Protein AF-A0A821ZSM2-F1 (afdb_monomer)

Structure (mmCIF, N/CA/C/O backbone):
data_AF-A0A821ZSM2-F1
#
_entry.id   AF-A0A821ZSM2-F1
#
loop_
_atom_site.group_PDB
_atom_site.id
_atom_site.type_symbol
_atom_site.label_atom_id
_atom_site.label_alt_id
_atom_site.label_comp_id
_atom_site.label_asym_id
_atom_site.label_entity_id
_atom_site.label_seq_id
_atom_site.pdbx_PDB_ins_code
_atom_site.Cartn_x
_atom_site.Cartn_y
_atom_site.Cartn_z
_atom_site.occupancy
_atom_site.B_iso_or_equiv
_atom_site.auth_seq_id
_atom_site.auth_comp_id
_atom_site.auth_asym_id
_atom_site.auth_atom_id
_atom_site.pdbx_PDB_model_num
ATOM 1 N N . MET A 1 1 ? 17.594 17.852 -51.317 1.00 46.94 1 MET A N 1
ATOM 2 C CA . MET A 1 1 ? 18.411 16.978 -50.445 1.00 46.94 1 MET A CA 1
ATOM 3 C C . MET A 1 1 ? 18.625 17.729 -49.144 1.00 46.94 1 MET A C 1
ATOM 5 O O . MET A 1 1 ? 19.131 18.838 -49.205 1.00 46.94 1 MET A O 1
ATOM 9 N N . ILE A 1 2 ? 18.175 17.202 -48.007 1.00 50.88 2 ILE A N 1
ATOM 10 C CA . ILE A 1 2 ? 18.376 17.873 -46.714 1.00 50.88 2 ILE A CA 1
ATOM 11 C C . ILE A 1 2 ? 19.738 17.454 -46.178 1.00 50.88 2 ILE A C 1
ATOM 13 O O . ILE A 1 2 ? 20.019 16.260 -46.071 1.00 50.88 2 ILE A O 1
ATOM 17 N N . GLN A 1 3 ? 20.604 18.435 -45.940 1.00 58.28 3 GLN A N 1
ATOM 18 C CA . GLN A 1 3 ? 21.974 18.221 -45.491 1.00 58.28 3 GLN A CA 1
ATOM 19 C C . GLN A 1 3 ? 22.041 18.370 -43.971 1.00 58.28 3 GLN A C 1
ATOM 21 O O . GLN A 1 3 ? 21.609 19.380 -43.425 1.00 58.28 3 GLN A O 1
ATOM 26 N N . SER A 1 4 ? 22.593 17.363 -43.295 1.00 62.31 4 SER A N 1
ATOM 27 C CA . SER A 1 4 ? 23.055 17.499 -41.913 1.00 62.31 4 SER A CA 1
ATOM 28 C C . SER A 1 4 ? 24.278 18.416 -41.877 1.00 62.31 4 SER A C 1
ATOM 30 O O . SER A 1 4 ? 25.158 18.274 -42.731 1.00 62.31 4 SER A O 1
ATOM 32 N N . TYR A 1 5 ? 24.370 19.282 -40.870 1.00 71.06 5 TYR A N 1
ATOM 33 C CA . TYR A 1 5 ? 25.547 20.124 -40.654 1.00 71.06 5 TYR A CA 1
ATOM 34 C C . TYR A 1 5 ? 26.827 19.285 -40.468 1.00 71.06 5 TYR A C 1
ATOM 36 O O . TYR A 1 5 ? 26.756 18.208 -39.868 1.00 71.06 5 TYR A O 1
ATOM 44 N N . PRO A 1 6 ? 27.983 19.726 -40.994 1.00 76.38 6 PRO A N 1
ATOM 45 C CA . PRO A 1 6 ? 29.248 18.998 -40.885 1.00 76.38 6 PRO A CA 1
ATOM 46 C C . PRO A 1 6 ? 29.862 19.035 -39.477 1.00 76.38 6 PRO A C 1
ATOM 48 O O . PRO A 1 6 ? 30.769 18.259 -39.216 1.00 76.38 6 PRO A O 1
ATOM 51 N N . ASP A 1 7 ? 29.367 19.901 -38.598 1.00 81.31 7 ASP A N 1
ATOM 52 C CA . ASP A 1 7 ? 29.957 20.287 -37.311 1.00 81.31 7 ASP A CA 1
ATOM 53 C C . ASP A 1 7 ? 28.990 20.137 -36.118 1.00 81.31 7 ASP A C 1
ATOM 55 O O . ASP A 1 7 ? 29.287 20.566 -35.006 1.00 81.31 7 ASP A O 1
ATOM 59 N N . GLY A 1 8 ? 27.841 19.489 -36.333 1.00 82.75 8 GLY A N 1
ATOM 60 C CA . GLY A 1 8 ? 26.835 19.235 -35.298 1.00 82.75 8 GLY A CA 1
ATOM 61 C C . GLY A 1 8 ? 25.635 20.180 -35.330 1.00 82.75 8 GLY A C 1
ATOM 62 O O . GLY A 1 8 ? 25.467 20.993 -36.235 1.00 82.75 8 GLY A O 1
ATOM 63 N N . ALA A 1 9 ? 24.715 20.000 -34.385 1.00 82.81 9 ALA A N 1
ATOM 64 C CA . ALA A 1 9 ? 23.497 20.789 -34.284 1.00 82.81 9 ALA A CA 1
ATOM 65 C C . ALA A 1 9 ? 23.783 22.166 -33.648 1.00 82.81 9 ALA A C 1
ATOM 67 O O . ALA A 1 9 ? 24.439 22.231 -32.605 1.00 82.81 9 ALA A O 1
ATOM 68 N N . PRO A 1 10 ? 23.260 23.272 -34.210 1.00 83.12 10 PRO A N 1
ATOM 69 C CA . PRO A 1 10 ? 23.402 24.595 -33.607 1.00 83.12 10 PRO A CA 1
ATOM 70 C C . PRO A 1 10 ? 22.719 24.700 -32.232 1.00 83.12 10 PRO A C 1
ATOM 72 O O . PRO A 1 10 ? 21.670 24.100 -32.004 1.00 83.12 10 PRO A O 1
ATOM 75 N N . ILE A 1 11 ? 23.243 25.535 -31.328 1.00 80.00 11 ILE A N 1
ATOM 76 C CA . ILE A 1 11 ? 22.744 25.668 -29.938 1.00 80.00 11 ILE A CA 1
ATOM 77 C C . ILE A 1 11 ? 21.262 26.095 -29.868 1.00 80.00 11 ILE A C 1
ATOM 79 O O . ILE A 1 11 ? 20.534 25.717 -28.952 1.00 80.00 11 ILE A O 1
ATOM 83 N N . ASN A 1 12 ? 20.760 26.845 -30.852 1.00 77.25 12 ASN A N 1
ATOM 84 C CA . ASN A 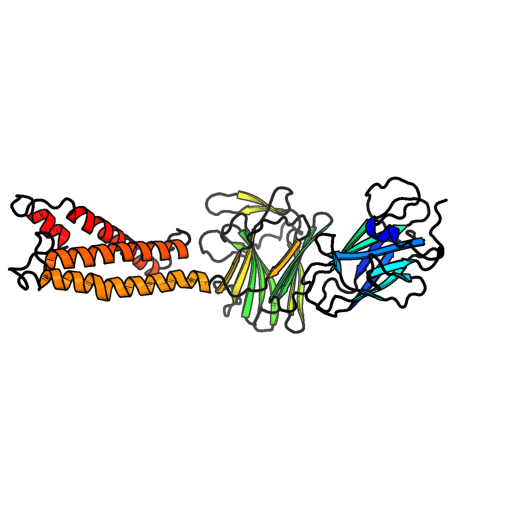1 12 ? 19.347 27.245 -30.905 1.00 77.25 12 ASN A CA 1
ATOM 85 C C . ASN A 1 12 ? 18.375 26.067 -31.161 1.00 77.25 12 ASN A C 1
ATOM 87 O O . ASN A 1 12 ? 17.169 26.213 -30.962 1.00 77.25 12 ASN A O 1
ATOM 91 N N . THR A 1 13 ? 18.876 24.894 -31.562 1.00 75.06 13 THR A N 1
ATOM 92 C CA . THR A 1 13 ? 18.072 23.670 -31.717 1.00 75.06 13 THR A CA 1
ATOM 93 C C . THR A 1 13 ? 17.724 23.028 -30.374 1.00 75.06 13 THR A C 1
ATOM 95 O O . THR A 1 13 ? 16.714 22.331 -30.284 1.00 75.06 13 THR A O 1
ATOM 98 N N . CYS A 1 14 ? 18.482 23.317 -29.306 1.00 76.50 14 CYS A N 1
ATOM 99 C CA . CYS A 1 14 ? 18.275 22.717 -27.987 1.00 76.50 14 CYS A CA 1
ATOM 100 C C . CYS A 1 14 ? 16.882 23.026 -27.404 1.00 76.50 14 CYS A C 1
ATOM 102 O O . CYS A 1 14 ? 16.263 22.164 -26.780 1.00 76.50 14 CYS A O 1
ATOM 104 N N . SER A 1 15 ? 16.368 24.248 -27.603 1.00 72.38 15 SER A N 1
ATOM 105 C CA . SER A 1 15 ? 15.068 24.684 -27.067 1.00 72.38 15 SER A CA 1
ATOM 106 C C . SER A 1 15 ? 13.888 24.094 -27.833 1.00 72.38 15 SER A C 1
ATOM 108 O O . SER A 1 15 ? 12.921 23.633 -27.231 1.00 72.38 15 SER A O 1
ATOM 110 N N . SER A 1 16 ? 13.983 24.088 -29.159 1.00 70.69 16 SER A N 1
ATOM 111 C CA . SER A 1 16 ? 12.923 23.605 -30.042 1.00 70.69 16 SER A CA 1
ATOM 112 C C . SER A 1 16 ? 12.887 22.086 -30.166 1.00 70.69 16 SER A C 1
ATOM 114 O O . SER A 1 16 ? 11.845 21.543 -30.522 1.00 70.69 16 SER A O 1
ATOM 116 N N . MET A 1 17 ? 14.012 21.408 -29.904 1.00 69.44 17 MET A N 1
ATOM 117 C CA . MET A 1 17 ? 14.222 19.999 -30.251 1.00 69.44 17 MET A CA 1
ATOM 118 C C . MET A 1 17 ? 13.883 19.717 -31.727 1.00 69.44 17 MET A C 1
ATOM 120 O O . MET A 1 17 ? 13.369 18.651 -32.065 1.00 69.44 17 MET A O 1
ATOM 124 N N . MET A 1 18 ? 14.148 20.689 -32.609 1.00 67.62 18 MET A N 1
ATOM 125 C CA . MET A 1 18 ? 13.883 20.601 -34.043 1.00 67.62 18 MET A CA 1
ATOM 126 C C . MET A 1 18 ? 15.137 20.926 -34.867 1.00 67.62 18 MET A C 1
ATOM 128 O O . MET A 1 18 ? 15.884 21.841 -34.528 1.00 67.62 18 MET A O 1
ATOM 132 N N . PRO A 1 19 ? 15.342 20.241 -36.006 1.00 62.53 19 PRO A N 1
ATOM 133 C CA . PRO A 1 19 ? 16.508 20.445 -36.870 1.00 62.53 19 PRO A CA 1
ATOM 134 C C . PRO A 1 19 ? 16.456 21.706 -37.744 1.00 62.53 19 PRO A C 1
ATOM 136 O O . PRO A 1 19 ? 17.417 21.988 -38.450 1.00 62.53 19 PRO A O 1
ATOM 139 N N . PHE A 1 20 ? 15.324 22.420 -37.773 1.00 63.75 20 PHE A N 1
ATOM 140 C CA . PHE A 1 20 ? 15.094 23.623 -38.590 1.00 63.75 20 PHE A CA 1
ATOM 141 C C . PHE A 1 20 ? 15.532 23.525 -40.067 1.00 63.75 20 PHE A C 1
ATOM 143 O O . PHE A 1 20 ? 15.981 24.497 -40.665 1.00 63.75 20 PHE A O 1
ATOM 150 N N . HIS A 1 21 ? 15.317 22.373 -40.708 1.00 65.50 21 HIS A N 1
ATOM 151 C CA . HIS A 1 21 ? 15.583 22.177 -42.141 1.00 65.50 21 HIS A CA 1
ATOM 152 C C . HIS A 1 21 ? 14.377 22.501 -43.057 1.00 65.50 21 HIS A C 1
ATOM 154 O O . HIS A 1 21 ? 14.262 21.939 -44.144 1.00 65.50 21 HIS A O 1
ATOM 160 N N . GLY A 1 22 ? 13.482 23.406 -42.629 1.00 54.38 22 GLY A N 1
ATOM 161 C CA . GLY A 1 22 ? 12.450 24.023 -43.484 1.00 54.38 22 GLY A CA 1
ATOM 162 C C . GLY A 1 22 ? 11.190 23.194 -43.780 1.00 54.38 22 GLY A C 1
ATOM 163 O O . GLY A 1 22 ? 10.599 23.366 -44.843 1.00 54.38 22 GLY A O 1
ATOM 164 N N . VAL A 1 23 ? 10.785 22.265 -42.902 1.00 54.00 23 VAL A N 1
ATOM 165 C CA . VAL A 1 23 ? 9.671 21.330 -43.179 1.00 54.00 23 VAL A CA 1
ATOM 166 C C . VAL A 1 23 ? 8.860 21.030 -41.915 1.00 54.00 23 VAL A C 1
ATOM 168 O O . VAL A 1 23 ? 9.427 20.918 -40.829 1.00 54.00 23 VAL A O 1
ATOM 171 N N . ASN A 1 24 ? 7.534 20.917 -42.057 1.00 48.53 24 ASN A N 1
ATOM 172 C CA . ASN A 1 24 ? 6.599 20.720 -40.941 1.00 48.53 24 ASN A CA 1
ATOM 173 C C . ASN A 1 24 ? 6.694 19.298 -40.358 1.00 48.53 24 ASN A C 1
ATOM 175 O O . ASN A 1 24 ? 6.733 18.315 -41.100 1.00 48.53 24 ASN A O 1
ATOM 179 N N . SER A 1 25 ? 6.692 19.188 -39.028 1.00 47.84 25 SER A N 1
ATOM 180 C CA . SER A 1 25 ? 6.768 17.918 -38.300 1.00 47.84 25 SER A CA 1
ATOM 181 C C . SER A 1 25 ? 5.424 17.171 -38.289 1.00 47.84 25 SER A C 1
ATOM 183 O O . SER A 1 25 ? 4.357 17.765 -38.138 1.00 47.84 25 SER A O 1
ATOM 185 N N . ARG A 1 26 ? 5.467 15.840 -38.427 1.00 44.50 26 ARG A N 1
ATOM 186 C CA . ARG A 1 26 ? 4.355 14.929 -38.105 1.00 44.50 26 ARG A CA 1
ATOM 187 C C . ARG A 1 26 ? 4.894 13.802 -37.215 1.00 44.50 26 ARG A C 1
ATOM 189 O O . ARG A 1 26 ? 5.859 13.161 -37.627 1.00 44.50 26 ARG A O 1
ATOM 196 N N . PRO A 1 27 ? 4.314 13.551 -36.029 1.00 47.72 27 PRO A N 1
ATOM 197 C CA . PRO A 1 27 ? 4.736 12.454 -35.167 1.00 47.72 27 PRO A CA 1
ATOM 198 C C . PRO A 1 27 ? 4.221 11.127 -35.739 1.00 47.72 27 PRO A C 1
ATOM 200 O O . PRO A 1 27 ? 3.037 10.821 -35.634 1.00 47.72 27 PRO A O 1
ATOM 203 N N . CYS A 1 28 ? 5.106 10.345 -36.350 1.00 46.34 28 CYS A N 1
ATOM 204 C CA . CYS A 1 28 ? 4.863 8.943 -36.690 1.00 46.34 28 CYS A CA 1
ATOM 205 C C . CYS A 1 28 ? 6.037 8.099 -36.174 1.00 46.34 28 CYS A C 1
ATOM 207 O O . CYS A 1 28 ? 7.151 8.609 -36.086 1.00 46.34 28 CYS A O 1
ATOM 209 N N . GLN A 1 29 ? 5.745 6.841 -35.817 1.00 51.66 29 GLN A N 1
ATOM 210 C CA . GLN A 1 29 ? 6.649 5.801 -35.294 1.00 51.66 29 GLN A CA 1
ATOM 211 C C . GLN A 1 29 ? 8.143 6.027 -35.595 1.00 51.66 29 GLN A C 1
ATOM 213 O O . GLN A 1 29 ? 8.553 6.077 -36.755 1.00 51.66 29 GLN A O 1
ATOM 218 N N . SER A 1 30 ? 8.959 6.128 -34.540 1.00 61.03 30 SER A N 1
ATOM 219 C CA . SER A 1 30 ? 10.417 6.170 -34.671 1.00 61.03 30 SER A CA 1
ATOM 220 C C . SER A 1 30 ? 10.940 4.824 -35.183 1.00 61.03 30 SER A C 1
ATOM 222 O O . SER A 1 30 ? 10.712 3.791 -34.561 1.00 61.03 30 SER A O 1
ATOM 224 N N . ASN A 1 31 ? 11.685 4.840 -36.292 1.00 68.69 31 ASN A N 1
ATOM 225 C CA . ASN A 1 31 ? 12.451 3.688 -36.797 1.00 68.69 31 ASN A CA 1
ATOM 226 C C . ASN A 1 31 ? 13.865 3.617 -36.189 1.00 68.69 31 ASN A C 1
ATOM 228 O O . ASN A 1 31 ? 14.770 3.011 -36.767 1.00 68.69 31 ASN A O 1
ATOM 232 N N . TYR A 1 32 ? 14.073 4.285 -35.057 1.00 70.56 32 TYR A N 1
ATOM 233 C CA . TYR A 1 32 ? 15.318 4.328 -34.300 1.00 70.56 32 TYR A CA 1
ATOM 234 C C . TYR A 1 32 ? 15.007 4.015 -32.851 1.00 70.56 32 TYR A C 1
ATOM 236 O O . TYR A 1 32 ? 13.930 4.361 -32.367 1.00 70.56 32 TYR A O 1
ATOM 244 N N . VAL A 1 33 ? 15.961 3.361 -32.202 1.00 66.31 33 VAL A N 1
ATOM 245 C CA . VAL A 1 33 ? 15.844 2.877 -30.835 1.00 66.31 33 VAL A CA 1
ATOM 246 C C . VAL A 1 33 ? 16.937 3.536 -30.008 1.00 66.31 33 VAL A C 1
ATOM 248 O O . VAL A 1 33 ? 18.122 3.436 -30.349 1.00 66.31 33 VAL A O 1
ATOM 251 N N . ILE A 1 34 ? 16.536 4.193 -28.923 1.00 72.25 34 ILE A N 1
ATOM 252 C CA . ILE A 1 34 ? 17.427 4.509 -27.809 1.00 72.25 34 ILE A CA 1
ATOM 253 C C . ILE A 1 34 ? 17.438 3.318 -26.852 1.00 72.25 34 ILE A C 1
ATOM 255 O O . ILE A 1 34 ? 16.403 2.937 -26.313 1.00 72.25 34 ILE A O 1
ATOM 259 N N . GLU A 1 35 ? 18.616 2.778 -26.578 1.00 69.00 35 GLU A N 1
ATOM 260 C CA . GLU A 1 35 ? 18.806 1.761 -25.552 1.00 69.00 35 GLU A CA 1
ATOM 261 C C . GLU A 1 35 ? 19.780 2.235 -24.493 1.00 69.00 35 GLU A C 1
ATOM 263 O O . GLU A 1 35 ? 20.813 2.834 -24.790 1.00 69.00 35 GLU A O 1
ATOM 268 N N . ALA A 1 36 ? 19.461 1.915 -23.248 1.00 70.06 36 ALA A N 1
ATOM 269 C CA . ALA A 1 36 ? 20.361 2.099 -22.129 1.00 70.06 36 ALA A CA 1
ATOM 270 C C . ALA A 1 36 ? 20.884 0.737 -21.664 1.00 70.06 36 ALA A C 1
ATOM 272 O O . ALA A 1 36 ? 20.130 -0.238 -21.618 1.00 70.06 36 ALA A O 1
ATOM 273 N N . ASN A 1 37 ? 22.153 0.668 -21.251 1.00 68.81 37 ASN A N 1
ATOM 274 C CA . ASN A 1 37 ? 22.693 -0.540 -20.615 1.00 68.81 37 ASN A CA 1
ATOM 275 C C . ASN A 1 37 ? 21.996 -0.855 -19.275 1.00 68.81 37 ASN A C 1
ATOM 277 O O . ASN A 1 37 ? 21.990 -2.002 -18.832 1.00 68.81 37 ASN A O 1
ATOM 281 N N . LYS A 1 38 ? 21.385 0.159 -18.647 1.00 58.62 38 LYS A N 1
ATOM 282 C CA . LYS A 1 38 ? 20.473 0.042 -17.505 1.00 58.62 38 LYS A CA 1
ATOM 283 C C . LYS A 1 38 ? 19.431 1.162 -17.517 1.00 58.62 38 LYS A C 1
ATOM 285 O O . LYS A 1 38 ? 19.719 2.286 -17.906 1.00 58.62 38 LYS A O 1
ATOM 290 N N . TYR A 1 39 ? 18.222 0.868 -17.042 1.00 60.91 39 TYR A N 1
ATOM 291 C CA . TYR A 1 39 ? 17.076 1.800 -17.030 1.00 60.91 39 TYR A CA 1
ATOM 292 C C . TYR A 1 39 ? 16.779 2.363 -15.630 1.00 60.91 39 TYR A C 1
ATOM 294 O O . TYR A 1 39 ? 15.650 2.759 -15.321 1.00 60.91 39 TYR A O 1
ATOM 302 N N . GLN A 1 40 ? 17.794 2.321 -14.770 1.00 59.47 40 GLN A N 1
ATOM 303 C CA . GLN A 1 40 ? 17.754 2.622 -13.347 1.00 59.47 40 GLN A CA 1
ATOM 304 C C . GLN A 1 40 ? 19.094 3.265 -12.948 1.00 59.47 40 GLN A C 1
ATOM 306 O O . GLN A 1 40 ? 20.133 2.721 -13.322 1.00 59.47 40 GLN A O 1
ATOM 311 N N . TYR A 1 41 ? 19.073 4.399 -12.234 1.00 65.88 41 TYR A N 1
ATOM 312 C CA . TYR A 1 41 ? 20.288 5.146 -11.851 1.00 65.88 41 TYR A CA 1
ATOM 313 C C . TYR A 1 41 ? 20.259 5.669 -10.406 1.00 65.88 41 TYR A C 1
ATOM 315 O O . TYR A 1 41 ? 19.210 6.111 -9.948 1.00 65.88 41 TYR A O 1
ATOM 323 N N . SER A 1 42 ? 21.390 5.659 -9.700 1.00 67.44 42 SER A N 1
ATOM 324 C CA . SER A 1 42 ? 21.574 6.345 -8.399 1.00 67.44 42 SER A CA 1
ATOM 325 C C . SER A 1 42 ? 22.301 7.686 -8.578 1.00 67.44 42 SER A C 1
ATOM 327 O O . SER A 1 42 ? 22.756 7.971 -9.678 1.00 67.44 42 SER A O 1
ATOM 329 N N . SER A 1 43 ? 22.437 8.510 -7.528 1.00 71.00 43 SER A N 1
ATOM 330 C CA . SER A 1 43 ? 23.304 9.708 -7.589 1.00 71.00 43 SER A CA 1
ATOM 331 C C . SER A 1 43 ? 24.703 9.337 -8.078 1.00 71.00 43 SER A C 1
ATOM 333 O O . SER A 1 43 ? 25.226 8.290 -7.689 1.00 71.00 43 SER A O 1
ATOM 335 N N . ASP A 1 44 ? 25.276 10.189 -8.927 1.00 75.88 44 ASP A N 1
ATOM 336 C CA . ASP A 1 44 ? 26.610 10.036 -9.524 1.00 75.88 44 ASP A CA 1
ATOM 337 C C . ASP A 1 44 ? 26.789 8.776 -10.391 1.00 75.88 44 ASP A C 1
ATOM 339 O O . ASP A 1 44 ? 27.899 8.416 -10.788 1.00 75.88 44 ASP A O 1
ATOM 343 N N . ASP A 1 45 ? 25.688 8.107 -10.730 1.00 79.00 45 ASP A N 1
ATOM 344 C CA . ASP A 1 45 ? 25.707 6.935 -11.583 1.00 79.00 45 ASP A CA 1
ATOM 345 C C . ASP A 1 45 ? 25.906 7.301 -13.060 1.00 79.00 45 ASP A C 1
ATOM 347 O O . ASP A 1 45 ? 25.508 8.378 -13.516 1.00 79.00 45 ASP A O 1
ATOM 351 N N . THR A 1 46 ? 26.497 6.375 -13.815 1.00 85.38 46 THR A N 1
ATOM 352 C CA . THR A 1 46 ? 26.786 6.517 -15.246 1.00 85.38 46 THR A CA 1
ATOM 353 C C . THR A 1 46 ? 26.067 5.441 -16.053 1.00 85.38 46 THR A C 1
ATOM 355 O O . THR A 1 46 ? 26.037 4.261 -15.690 1.00 85.38 46 THR A O 1
ATOM 358 N N . ILE A 1 47 ? 25.450 5.854 -17.158 1.00 80.00 47 ILE A N 1
ATOM 359 C CA . ILE A 1 47 ? 24.644 5.002 -18.031 1.00 80.00 47 ILE A CA 1
ATOM 360 C C . ILE A 1 47 ? 25.133 5.142 -19.457 1.00 80.00 47 ILE A C 1
ATOM 362 O O . ILE A 1 47 ? 25.204 6.239 -20.005 1.00 80.00 47 ILE A O 1
ATOM 366 N N . GLN A 1 48 ? 25.424 4.002 -20.073 1.00 86.69 48 GLN A N 1
ATOM 367 C CA . GLN A 1 48 ? 25.767 3.942 -21.480 1.00 86.69 48 GLN A CA 1
ATOM 368 C C . GLN A 1 48 ? 24.485 3.921 -22.309 1.00 86.69 48 GLN A C 1
ATOM 370 O O . GLN A 1 48 ? 23.626 3.057 -22.123 1.00 86.69 48 GLN A O 1
ATOM 375 N N . ILE A 1 49 ? 24.387 4.872 -23.228 1.00 84.25 49 ILE A N 1
ATOM 376 C CA . ILE A 1 49 ? 23.277 5.064 -24.148 1.00 84.25 49 ILE A CA 1
ATOM 377 C C . ILE A 1 49 ? 23.747 4.735 -25.558 1.00 84.25 49 ILE A C 1
ATOM 379 O O . ILE A 1 49 ? 24.764 5.242 -26.037 1.00 84.25 49 ILE A O 1
ATOM 383 N N . ILE A 1 50 ? 22.981 3.885 -26.225 1.00 82.62 50 ILE A N 1
ATOM 384 C CA . ILE A 1 50 ? 23.161 3.512 -27.618 1.00 82.62 50 ILE A CA 1
ATOM 385 C C . ILE A 1 50 ? 21.960 4.045 -28.383 1.00 82.62 50 ILE A C 1
ATOM 387 O O . ILE A 1 50 ? 20.821 3.778 -28.014 1.00 82.62 50 ILE A O 1
ATOM 391 N N . VAL A 1 51 ? 22.210 4.768 -29.472 1.00 83.88 51 VAL A N 1
ATOM 392 C CA . VAL A 1 51 ? 21.153 5.115 -30.426 1.00 83.88 51 VAL A CA 1
ATOM 393 C C . VAL A 1 51 ? 21.455 4.433 -31.737 1.00 83.88 51 VAL A C 1
ATOM 395 O O . VAL A 1 51 ? 22.540 4.621 -32.285 1.00 83.88 51 VAL A O 1
ATOM 398 N N . ARG A 1 52 ? 20.507 3.647 -32.246 1.00 83.06 52 ARG A N 1
ATOM 399 C CA . ARG A 1 52 ? 20.671 2.924 -33.509 1.00 83.06 52 ARG A CA 1
ATOM 400 C C . ARG A 1 52 ? 19.395 2.879 -34.335 1.00 83.06 52 ARG A C 1
ATOM 402 O O . ARG A 1 52 ? 18.302 3.103 -33.823 1.00 83.06 52 ARG A O 1
ATOM 409 N N . GLY A 1 53 ? 19.536 2.535 -35.609 1.00 76.12 53 GLY A N 1
ATOM 410 C CA . GLY A 1 53 ? 18.407 2.133 -36.445 1.00 76.12 53 GLY A CA 1
ATOM 411 C C . GLY A 1 53 ? 17.707 0.876 -35.922 1.00 76.12 53 GLY A C 1
ATOM 412 O O . GLY A 1 53 ? 18.366 -0.050 -35.448 1.00 76.12 53 GLY A O 1
ATOM 413 N N . ALA A 1 54 ? 16.379 0.817 -36.040 1.00 70.62 54 ALA A N 1
ATOM 414 C CA . ALA A 1 54 ? 15.588 -0.372 -35.709 1.00 70.62 54 ALA A CA 1
ATOM 415 C C . ALA A 1 54 ? 15.937 -1.571 -36.612 1.00 70.62 54 ALA A C 1
ATOM 417 O O . ALA A 1 54 ? 15.879 -2.719 -36.178 1.00 70.62 54 ALA A O 1
ATOM 418 N N . THR A 1 55 ? 16.354 -1.305 -37.854 1.00 73.94 55 THR A N 1
ATOM 419 C CA . THR A 1 55 ? 16.925 -2.288 -38.785 1.00 73.94 55 THR A CA 1
ATOM 420 C C . THR A 1 55 ? 18.252 -1.784 -39.354 1.00 73.94 55 THR A C 1
ATOM 422 O O . THR A 1 55 ? 18.547 -0.589 -39.308 1.00 73.94 55 THR A O 1
ATOM 425 N N . SER A 1 56 ? 19.033 -2.672 -39.976 1.00 75.06 56 SER A N 1
ATOM 426 C CA . SER A 1 56 ? 20.287 -2.322 -40.668 1.00 75.06 56 SER A CA 1
ATOM 427 C C . SER A 1 56 ? 20.111 -1.312 -41.812 1.00 75.06 56 SER A C 1
ATOM 429 O O . SER A 1 56 ? 21.081 -0.677 -42.220 1.00 75.06 56 SER A O 1
ATOM 431 N N . SER A 1 57 ? 18.883 -1.137 -42.312 1.00 78.12 57 SER A N 1
ATOM 432 C CA . SER A 1 57 ? 18.546 -0.157 -43.349 1.00 78.12 57 SER A CA 1
ATOM 433 C C . SER A 1 57 ? 18.246 1.244 -42.795 1.00 78.12 57 SER A C 1
ATOM 435 O O . SER A 1 57 ? 18.267 2.226 -43.539 1.00 78.12 57 SER A O 1
ATOM 437 N N . ASN A 1 58 ? 18.002 1.368 -41.485 1.00 77.38 58 ASN A N 1
ATOM 438 C CA . ASN A 1 58 ? 17.679 2.636 -40.836 1.00 77.38 58 ASN A CA 1
ATOM 439 C C . ASN A 1 58 ? 18.963 3.366 -40.430 1.00 77.38 58 ASN A C 1
ATOM 441 O O . ASN A 1 58 ? 19.458 3.242 -39.313 1.00 77.38 58 ASN A O 1
ATOM 445 N N . LEU A 1 59 ? 19.511 4.148 -41.356 1.00 82.44 59 LEU A N 1
ATOM 446 C CA . LEU A 1 59 ? 20.717 4.944 -41.133 1.00 82.44 59 LEU A CA 1
ATOM 447 C C . LEU A 1 59 ? 20.372 6.404 -40.826 1.00 82.44 59 LEU A C 1
ATOM 449 O O . LEU A 1 59 ? 19.383 6.926 -41.336 1.00 82.44 59 LEU A O 1
ATOM 453 N N . PHE A 1 60 ? 21.186 7.089 -40.029 1.00 80.38 60 PHE A N 1
ATOM 454 C CA . PHE A 1 60 ? 21.004 8.505 -39.699 1.00 80.38 60 PHE A CA 1
ATOM 455 C C . PHE A 1 60 ? 22.292 9.301 -39.921 1.00 80.38 60 PHE A C 1
ATOM 457 O O . PHE A 1 60 ? 23.388 8.746 -40.002 1.00 80.38 60 PHE A O 1
ATOM 464 N N . LYS A 1 61 ? 22.152 10.620 -40.082 1.00 81.12 61 LYS A N 1
ATOM 465 C CA . LYS A 1 61 ? 23.287 11.541 -40.281 1.00 81.12 61 LYS A CA 1
ATOM 466 C C . LYS A 1 61 ? 23.437 12.554 -39.162 1.00 81.12 61 LYS A C 1
ATOM 468 O O . LYS A 1 61 ? 24.560 12.907 -38.817 1.00 81.12 61 LYS A O 1
ATOM 473 N N . GLY A 1 62 ? 22.311 13.011 -38.621 1.00 80.00 62 GLY A N 1
ATOM 474 C CA . GLY A 1 62 ? 22.274 13.972 -37.531 1.00 80.00 62 GLY A CA 1
ATOM 475 C C . GLY A 1 62 ? 21.504 13.436 -36.343 1.00 80.00 62 GLY A C 1
ATOM 476 O O . GLY A 1 62 ? 20.615 12.599 -36.504 1.00 80.00 62 GLY A O 1
ATOM 477 N N . ILE A 1 63 ? 21.853 13.917 -35.159 1.00 83.25 63 ILE A N 1
ATOM 478 C CA . ILE A 1 63 ? 21.202 13.525 -33.916 1.00 83.25 63 ILE A CA 1
ATOM 479 C C . ILE A 1 63 ? 21.309 14.656 -32.898 1.00 83.25 63 ILE A C 1
ATOM 481 O O . ILE A 1 63 ? 22.286 15.394 -32.925 1.00 83.25 63 ILE A O 1
ATOM 485 N N . LEU A 1 64 ? 20.323 14.788 -32.017 1.00 85.62 64 LEU A N 1
ATOM 486 C CA . LEU A 1 64 ? 20.395 15.625 -30.824 1.00 85.62 64 LEU A CA 1
ATOM 487 C C . LEU A 1 64 ? 19.760 14.871 -29.654 1.00 85.62 64 LEU A C 1
ATOM 489 O O . LEU A 1 64 ? 18.594 14.478 -29.739 1.00 85.62 64 LEU A O 1
ATOM 493 N N . LEU A 1 65 ? 20.516 14.660 -28.575 1.00 86.38 65 LEU A N 1
ATOM 494 C CA . LEU A 1 65 ? 20.038 14.008 -27.351 1.00 86.38 65 LEU A CA 1
ATOM 495 C C . LEU A 1 65 ? 20.116 14.962 -26.167 1.00 86.38 65 LEU A C 1
ATOM 497 O O . LEU A 1 65 ? 21.154 15.579 -25.927 1.00 86.38 65 LEU A O 1
ATOM 501 N N . VAL A 1 66 ? 19.024 15.013 -25.405 1.00 85.88 66 VAL A N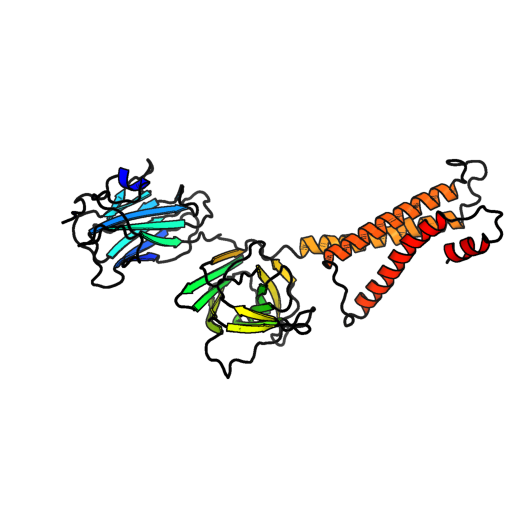 1
ATOM 502 C CA . VAL A 1 66 ? 18.908 15.783 -24.164 1.00 85.88 66 VAL A CA 1
ATOM 503 C C . VAL A 1 66 ? 18.236 14.917 -23.101 1.00 85.88 66 VAL A C 1
ATOM 505 O O . VAL A 1 66 ? 17.233 14.253 -23.371 1.00 85.88 66 VAL A O 1
ATOM 508 N N . ALA A 1 67 ? 18.764 14.948 -21.880 1.00 84.81 67 ALA A N 1
ATOM 509 C CA . ALA A 1 67 ? 18.146 14.324 -20.716 1.00 84.81 67 ALA A CA 1
ATOM 510 C C . ALA A 1 67 ? 17.345 15.377 -19.943 1.00 84.81 67 ALA A C 1
ATOM 512 O O . ALA A 1 67 ? 17.892 16.412 -19.554 1.00 84.81 67 ALA A O 1
ATOM 513 N N . LYS A 1 68 ? 16.045 15.134 -19.755 1.00 79.38 68 LYS A N 1
ATOM 514 C CA . LYS A 1 68 ? 15.150 16.039 -19.027 1.00 79.38 68 LYS A CA 1
ATOM 515 C C . LYS A 1 68 ? 14.430 15.333 -17.887 1.00 79.38 68 LYS A C 1
ATOM 517 O O . LYS A 1 68 ? 14.343 14.109 -17.875 1.00 79.38 68 LYS A O 1
ATOM 522 N N . ASP A 1 69 ? 13.896 16.107 -16.958 1.00 72.81 69 ASP A N 1
ATOM 523 C CA . ASP A 1 69 ? 12.959 15.623 -15.949 1.00 72.81 69 ASP A CA 1
ATOM 524 C C . ASP A 1 69 ? 11.639 15.117 -16.564 1.00 72.81 69 ASP A C 1
ATOM 526 O O . ASP A 1 69 ? 11.351 15.286 -17.755 1.00 72.81 69 ASP A O 1
ATOM 530 N N . SER A 1 70 ? 10.805 14.495 -15.729 1.00 65.69 70 SER A N 1
ATOM 531 C CA . SER A 1 70 ? 9.493 13.978 -16.141 1.00 65.69 70 SER A CA 1
ATOM 532 C C . SER A 1 70 ? 8.521 15.067 -16.619 1.00 65.69 70 SER A C 1
ATOM 534 O O . SER A 1 70 ? 7.637 14.783 -17.429 1.00 65.69 70 SER A O 1
ATOM 536 N N . SER A 1 71 ? 8.710 16.317 -16.174 1.00 68.44 71 SER A N 1
ATOM 537 C CA . SER A 1 71 ? 7.957 17.480 -16.660 1.00 68.44 71 SER A CA 1
ATOM 538 C C . SER A 1 71 ? 8.394 17.917 -18.068 1.00 68.44 71 SER A C 1
ATOM 540 O O . SER A 1 71 ? 7.649 18.592 -18.784 1.00 68.44 71 SER A O 1
ATOM 542 N N . GLY A 1 72 ? 9.588 17.498 -18.502 1.00 67.88 72 GLY A N 1
ATOM 543 C CA . GLY A 1 72 ? 10.197 17.869 -19.772 1.00 67.88 72 GLY A CA 1
ATOM 544 C C . GLY A 1 72 ? 10.717 19.307 -19.810 1.00 67.88 72 GLY A C 1
ATOM 545 O O . GLY A 1 72 ? 11.018 19.793 -20.909 1.00 67.88 72 GLY A O 1
ATOM 546 N N . GLN A 1 73 ? 10.812 19.976 -18.657 1.00 68.69 73 GLN A N 1
ATOM 547 C CA . GLN A 1 73 ? 11.225 21.374 -18.532 1.00 68.69 73 GLN A CA 1
ATOM 548 C C . GLN A 1 73 ? 12.674 21.514 -18.072 1.00 68.69 73 GLN A C 1
ATOM 550 O O . GLN A 1 73 ? 13.404 22.324 -18.642 1.00 68.69 73 GLN A O 1
ATOM 555 N N . ASN A 1 74 ? 13.108 20.700 -17.110 1.00 76.38 74 ASN A N 1
ATOM 556 C CA . ASN A 1 74 ? 14.433 20.821 -16.507 1.00 76.38 74 ASN A CA 1
ATOM 557 C C . ASN A 1 74 ? 15.416 19.834 -17.131 1.00 76.38 74 ASN A C 1
ATOM 559 O O . ASN A 1 74 ? 15.051 18.709 -17.458 1.00 76.38 74 ASN A O 1
ATOM 563 N N . ILE A 1 75 ? 16.669 20.253 -17.296 1.00 80.06 75 ILE A N 1
ATOM 564 C CA . ILE A 1 75 ? 17.750 19.408 -17.818 1.00 80.06 75 ILE A CA 1
ATOM 565 C C . ILE A 1 75 ? 18.447 18.729 -16.656 1.00 80.06 75 ILE A C 1
ATOM 567 O O . ILE A 1 75 ? 18.727 19.372 -15.647 1.00 80.06 75 ILE A O 1
ATOM 571 N N . LEU A 1 76 ? 18.751 17.444 -16.820 1.00 82.19 76 LEU A N 1
ATOM 572 C CA . LEU A 1 76 ? 19.346 16.632 -15.770 1.00 82.19 76 LEU A CA 1
ATOM 573 C C . LEU A 1 76 ? 20.612 15.926 -16.258 1.00 82.19 76 LEU A C 1
ATOM 575 O O . LEU A 1 76 ? 20.632 15.279 -17.305 1.00 82.19 76 LEU A O 1
ATOM 579 N N . GLY A 1 77 ? 21.648 16.001 -15.430 1.00 86.50 77 GLY A N 1
ATOM 580 C CA . GLY A 1 77 ? 22.902 15.279 -15.606 1.00 86.50 77 GLY A CA 1
ATOM 581 C C . GLY A 1 77 ? 23.824 15.903 -16.647 1.00 86.50 77 GLY A C 1
ATOM 582 O O . GLY A 1 77 ? 23.619 17.028 -17.107 1.00 86.50 77 GLY A O 1
ATOM 583 N N . SER A 1 78 ? 24.861 15.156 -17.001 1.00 90.81 78 SER A N 1
ATOM 584 C CA . SER A 1 78 ? 25.860 15.550 -17.988 1.00 90.81 78 SER A CA 1
ATOM 585 C C . SER A 1 78 ? 26.184 14.397 -18.933 1.00 90.81 78 SER A C 1
ATOM 587 O O . SER A 1 78 ? 25.970 13.230 -18.624 1.00 90.81 78 SER A O 1
ATOM 589 N N . TRP A 1 79 ? 26.679 14.724 -20.117 1.00 93.38 79 TRP A N 1
ATOM 590 C CA . TRP A 1 79 ? 27.039 13.774 -21.154 1.00 93.38 79 TRP A CA 1
ATOM 591 C C . TRP A 1 79 ? 28.547 13.732 -21.361 1.00 93.38 79 TRP A C 1
ATOM 593 O O . TRP A 1 79 ? 29.251 14.735 -21.251 1.00 93.38 79 TRP A O 1
ATOM 603 N N . SER A 1 80 ? 29.028 12.555 -21.728 1.00 94.81 80 SER A N 1
ATOM 604 C CA . SER A 1 80 ? 30.383 12.308 -22.204 1.00 94.81 80 SER A CA 1
ATOM 605 C C . SER A 1 80 ? 30.334 11.277 -23.329 1.00 94.81 80 SER A C 1
ATOM 607 O O . SER A 1 80 ? 29.387 10.498 -23.429 1.00 94.81 80 SER A O 1
ATOM 609 N N . SER A 1 81 ? 31.323 11.270 -24.217 1.00 93.31 81 SER A N 1
ATOM 610 C CA . SER A 1 81 ? 31.451 10.211 -25.217 1.00 93.31 81 SER A CA 1
ATOM 611 C C . SER A 1 81 ? 32.910 10.017 -25.613 1.00 93.31 81 SER A C 1
ATOM 613 O O . SER A 1 81 ? 33.686 10.971 -25.641 1.00 93.31 81 SER A O 1
ATOM 615 N N . THR A 1 82 ? 33.271 8.769 -25.902 1.00 92.12 82 THR A N 1
ATOM 616 C CA . THR A 1 82 ? 34.535 8.373 -26.540 1.00 92.12 82 THR A CA 1
ATOM 617 C C . THR A 1 82 ? 34.353 8.073 -28.032 1.00 92.12 82 THR A C 1
ATOM 619 O O . THR A 1 82 ? 35.326 7.788 -28.728 1.00 92.12 82 THR A O 1
ATOM 622 N N . ASP A 1 83 ? 33.117 8.130 -28.532 1.00 89.94 83 ASP A N 1
ATOM 623 C CA . ASP A 1 83 ? 32.769 7.918 -29.930 1.00 89.94 83 ASP A CA 1
ATOM 624 C C . ASP A 1 83 ? 33.110 9.177 -30.741 1.00 89.94 83 ASP A C 1
ATOM 626 O O . ASP A 1 83 ? 32.513 10.237 -30.553 1.00 89.94 83 ASP A O 1
ATOM 630 N N . SER A 1 84 ? 34.058 9.062 -31.676 1.00 90.12 84 SER A N 1
ATOM 631 C CA . SER A 1 84 ? 34.503 10.179 -32.524 1.00 90.12 84 SER A CA 1
ATOM 632 C C . SER A 1 84 ? 33.408 10.717 -33.450 1.00 90.12 84 SER A C 1
ATOM 634 O O . SER A 1 84 ? 33.559 11.788 -34.038 1.00 90.12 84 SER A O 1
ATOM 636 N N . SER A 1 85 ? 32.296 9.991 -33.588 1.00 88.50 85 SER A N 1
ATOM 637 C CA . SER A 1 85 ? 31.126 10.429 -34.335 1.00 88.50 85 SER A CA 1
ATOM 638 C C . SER A 1 85 ? 30.167 11.332 -33.556 1.00 88.50 85 SER A C 1
ATOM 640 O O . SER A 1 85 ? 29.211 11.845 -34.154 1.00 88.50 85 SER A O 1
ATOM 642 N N . VAL A 1 86 ? 30.423 11.550 -32.263 1.00 91.50 86 VAL A N 1
ATOM 643 C CA . VAL A 1 86 ? 29.570 12.289 -31.328 1.00 91.50 86 VAL A CA 1
ATOM 644 C C . VAL A 1 86 ? 30.305 13.521 -30.795 1.00 91.50 86 VAL A C 1
ATOM 646 O O . VAL A 1 86 ? 31.448 13.443 -30.356 1.00 91.50 86 VAL A O 1
ATOM 649 N N . LEU A 1 87 ? 29.627 14.667 -30.790 1.00 92.31 87 LEU A N 1
ATOM 650 C CA . LEU A 1 87 ? 30.058 15.884 -30.106 1.00 92.31 87 LEU A CA 1
ATOM 651 C C . LEU A 1 87 ? 29.202 16.110 -28.866 1.00 92.31 87 LEU A C 1
ATOM 653 O O . LEU A 1 87 ? 27.975 16.078 -28.934 1.00 92.31 87 LEU A O 1
ATOM 657 N N . VAL A 1 88 ? 29.854 16.394 -27.743 1.00 92.69 88 VAL A N 1
ATOM 658 C CA . VAL A 1 88 ? 29.202 16.864 -26.518 1.00 92.69 88 VAL A CA 1
ATOM 659 C C . VAL A 1 88 ? 29.103 18.387 -26.589 1.00 92.69 88 VAL A C 1
ATOM 661 O O . VAL A 1 88 ? 30.110 19.057 -26.812 1.00 92.69 88 VAL A O 1
ATOM 664 N N . ILE A 1 89 ? 27.902 18.937 -26.413 1.00 90.88 89 ILE A N 1
ATOM 665 C CA . ILE A 1 89 ? 27.632 20.373 -26.559 1.00 90.88 89 ILE A CA 1
ATOM 666 C C . ILE A 1 89 ? 26.980 20.966 -25.308 1.00 90.88 89 ILE A C 1
ATOM 668 O O . ILE A 1 89 ? 26.357 20.273 -24.500 1.00 90.88 89 ILE A O 1
ATOM 672 N N . SER A 1 90 ? 27.119 22.284 -25.172 1.00 90.31 90 SER A N 1
ATOM 673 C CA . SER A 1 90 ? 26.498 23.076 -24.113 1.00 90.31 90 SER A CA 1
ATOM 674 C C . SER A 1 90 ? 25.155 23.621 -24.590 1.00 90.31 90 SER A C 1
ATOM 676 O O . SER A 1 90 ? 25.102 24.535 -25.413 1.00 90.31 90 SER A O 1
ATOM 678 N N . CYS A 1 91 ? 24.063 23.087 -24.057 1.00 82.19 91 CYS A N 1
ATOM 679 C CA . CYS A 1 91 ? 22.726 23.626 -24.260 1.00 82.19 91 CYS A CA 1
ATOM 680 C C . CYS A 1 91 ? 22.294 24.448 -23.031 1.00 82.19 91 CYS A C 1
ATOM 682 O O . CYS A 1 91 ? 22.629 24.116 -21.894 1.00 82.19 91 CYS A O 1
ATOM 684 N N . PHE A 1 92 ? 21.526 25.520 -23.263 1.00 79.25 92 PHE A N 1
ATOM 685 C CA . PHE A 1 92 ? 20.919 26.363 -22.216 1.00 79.25 92 PHE A CA 1
ATOM 686 C C . PHE A 1 92 ? 21.911 26.989 -21.215 1.00 79.25 92 PHE A C 1
ATOM 688 O O . PHE A 1 92 ? 21.575 27.221 -20.059 1.00 79.25 92 PHE A O 1
ATOM 695 N N . GLY A 1 93 ? 23.139 27.282 -21.657 1.00 79.44 93 GLY A N 1
ATOM 696 C CA . GLY A 1 93 ? 24.161 27.927 -20.821 1.00 79.44 93 GLY A CA 1
ATOM 697 C C . GLY A 1 93 ? 24.864 26.994 -19.830 1.00 79.44 93 GLY A C 1
ATOM 698 O O . GLY A 1 93 ? 25.695 27.457 -19.055 1.00 79.44 93 GLY A O 1
ATOM 699 N N . THR A 1 94 ? 24.579 25.690 -19.867 1.00 82.06 94 THR A N 1
ATOM 700 C CA . THR A 1 94 ? 25.234 24.677 -19.027 1.00 82.06 94 THR A CA 1
ATOM 701 C C . THR A 1 94 ? 26.074 23.744 -19.895 1.00 82.06 94 THR A C 1
ATOM 703 O O . THR A 1 94 ? 25.642 23.333 -20.975 1.00 82.06 94 THR A O 1
ATOM 706 N N . SER A 1 95 ? 27.289 23.426 -19.444 1.00 87.31 95 SER A N 1
ATOM 707 C CA . SER A 1 95 ? 28.209 22.553 -20.172 1.00 87.31 95 SER A CA 1
ATOM 708 C C . SER A 1 95 ? 27.758 21.096 -20.167 1.00 87.31 95 SER A C 1
ATOM 710 O O . SER A 1 95 ? 27.160 20.613 -19.209 1.00 87.31 95 SER A O 1
ATOM 712 N N . SER A 1 96 ? 28.074 20.390 -21.255 1.00 90.56 96 SER A N 1
ATOM 713 C CA . SER A 1 96 ? 27.873 18.943 -21.385 1.00 90.56 96 SER A CA 1
ATOM 714 C C . SER A 1 96 ? 26.440 18.464 -21.150 1.00 90.56 96 SER A C 1
ATOM 716 O O . SER A 1 96 ? 26.223 17.352 -20.688 1.00 90.56 96 SER A O 1
ATOM 718 N N . THR A 1 97 ? 25.434 19.274 -21.464 1.00 89.00 97 THR A N 1
ATOM 719 C CA . THR A 1 97 ? 24.022 18.928 -21.238 1.00 89.00 97 THR A CA 1
ATOM 720 C C . THR A 1 97 ? 23.380 18.176 -22.393 1.00 89.00 97 THR A C 1
ATOM 722 O O . THR A 1 97 ? 22.241 17.712 -22.281 1.00 89.00 97 THR A O 1
ATOM 725 N N . SER A 1 98 ? 24.066 18.056 -23.528 1.00 89.50 98 SER A N 1
ATOM 726 C CA . SER A 1 98 ? 23.523 17.413 -24.723 1.00 89.50 98 SER A CA 1
ATOM 727 C C . SER A 1 98 ? 24.622 16.834 -25.603 1.00 89.50 98 SER A C 1
ATOM 729 O O . SER A 1 98 ? 25.790 17.210 -25.491 1.00 89.50 98 SER A O 1
ATOM 731 N N . ILE A 1 99 ? 24.236 15.940 -26.510 1.00 91.50 99 ILE A N 1
ATOM 732 C CA . ILE A 1 99 ? 25.127 15.416 -27.549 1.00 91.50 99 ILE A CA 1
ATOM 733 C C . ILE A 1 99 ? 24.512 15.582 -28.936 1.00 91.50 99 ILE A C 1
ATOM 735 O O . ILE A 1 99 ? 23.291 15.533 -29.092 1.00 91.50 99 ILE A O 1
ATOM 739 N N . THR A 1 100 ? 25.369 15.740 -29.939 1.00 90.38 100 THR A N 1
ATOM 740 C CA . THR A 1 100 ? 25.020 15.844 -31.358 1.00 90.38 100 THR A CA 1
ATOM 741 C C . THR A 1 100 ? 26.000 15.051 -32.225 1.00 90.38 100 THR A C 1
ATOM 743 O O . THR A 1 100 ? 27.004 14.543 -31.736 1.00 90.38 100 THR A O 1
ATOM 746 N N . HIS A 1 101 ? 25.735 14.910 -33.524 1.00 88.44 101 HIS A N 1
ATOM 747 C CA . HIS A 1 101 ? 26.688 14.324 -34.475 1.00 88.44 101 HIS A CA 1
ATOM 748 C C . HIS A 1 101 ? 27.940 15.201 -34.669 1.00 88.44 101 HIS A C 1
ATOM 750 O O . HIS A 1 101 ? 27.839 16.421 -34.667 1.00 88.44 101 HIS A O 1
ATOM 756 N N . ALA A 1 102 ? 29.098 14.577 -34.904 1.00 89.38 102 ALA A N 1
ATOM 757 C CA . ALA A 1 102 ? 30.373 15.254 -35.187 1.00 89.38 102 ALA A CA 1
ATOM 758 C C . ALA A 1 102 ? 30.647 15.508 -36.675 1.00 89.38 102 ALA A C 1
ATOM 760 O O . ALA A 1 102 ? 31.574 16.227 -37.027 1.00 89.38 102 ALA A O 1
ATOM 761 N N . SER A 1 103 ? 29.890 14.850 -37.553 1.00 85.62 103 SER A N 1
ATOM 762 C CA . SER A 1 103 ? 30.070 14.914 -39.003 1.00 85.62 103 SER A CA 1
ATOM 763 C C . SER A 1 103 ? 28.800 14.509 -39.738 1.00 85.62 103 SER A C 1
ATOM 765 O O . SER A 1 103 ? 27.971 13.769 -39.201 1.00 85.62 103 SER A O 1
ATOM 767 N N . SER A 1 104 ? 28.686 14.908 -41.003 1.00 82.56 104 SER A N 1
ATOM 768 C CA . SER A 1 104 ? 27.573 14.552 -41.896 1.00 82.56 104 SER A CA 1
ATOM 769 C C . SER A 1 104 ? 27.650 13.126 -42.473 1.00 82.56 104 SER A C 1
ATOM 771 O O . SER A 1 104 ? 26.836 12.743 -43.326 1.00 82.56 104 SER A O 1
ATOM 773 N N . THR A 1 105 ? 28.619 12.324 -42.020 1.00 86.31 105 THR A N 1
ATOM 774 C CA . THR A 1 105 ? 28.774 10.918 -42.405 1.00 86.31 105 THR A CA 1
ATOM 775 C C . THR A 1 105 ? 27.583 10.100 -41.916 1.00 86.31 105 THR A C 1
ATOM 777 O O . THR A 1 105 ? 27.129 10.269 -40.785 1.00 86.31 105 THR A O 1
ATOM 780 N N . THR A 1 106 ? 27.083 9.210 -42.771 1.00 85.38 106 THR A N 1
ATOM 781 C CA . THR A 1 106 ? 25.988 8.286 -42.455 1.00 85.38 106 THR A CA 1
ATOM 782 C C . THR A 1 106 ? 26.422 7.249 -41.422 1.00 85.38 106 THR A C 1
ATOM 784 O O . THR A 1 106 ? 27.512 6.695 -41.540 1.00 85.38 106 THR A O 1
ATOM 787 N N . LYS A 1 107 ? 25.567 6.970 -40.433 1.00 87.12 107 LYS A N 1
ATOM 788 C CA . LYS A 1 107 ? 25.850 6.060 -39.313 1.00 87.12 107 LYS A CA 1
ATOM 789 C C . LYS A 1 107 ? 24.638 5.169 -39.046 1.00 87.12 107 LYS A C 1
ATOM 791 O O . LYS A 1 107 ? 23.499 5.591 -39.245 1.00 87.12 107 LYS A O 1
ATOM 796 N N . SER A 1 108 ? 24.881 3.931 -38.626 1.00 84.69 108 SER A N 1
ATOM 797 C CA . SER A 1 108 ? 23.838 2.992 -38.183 1.00 84.69 108 SER A CA 1
ATOM 798 C C . SER A 1 108 ? 23.613 3.046 -36.672 1.00 84.69 108 SER A C 1
ATOM 800 O O . SER A 1 108 ? 22.527 2.706 -36.204 1.00 84.69 108 SER A O 1
ATOM 802 N N . GLN A 1 109 ? 24.630 3.479 -35.921 1.00 87.31 109 GLN A N 1
ATOM 803 C CA . GLN A 1 109 ? 24.646 3.526 -34.467 1.00 87.31 109 GLN A CA 1
ATOM 804 C C . GLN A 1 109 ? 25.617 4.604 -33.966 1.00 87.31 109 GLN A C 1
ATOM 806 O O . GLN A 1 109 ? 26.622 4.872 -34.623 1.00 87.31 109 GLN A O 1
ATOM 811 N N . ILE A 1 110 ? 25.322 5.172 -32.797 1.00 89.56 110 ILE A N 1
ATOM 812 C CA . ILE A 1 110 ? 26.262 5.944 -31.976 1.00 89.56 110 ILE A CA 1
ATOM 813 C C . ILE A 1 110 ? 26.233 5.462 -30.524 1.00 89.56 110 ILE A C 1
ATOM 815 O O . ILE A 1 110 ? 25.250 4.849 -30.086 1.00 89.56 110 ILE A O 1
ATOM 819 N N . GLN A 1 111 ? 27.282 5.782 -29.771 1.00 88.81 111 GLN A N 1
ATOM 820 C CA . GLN A 1 111 ? 27.349 5.525 -28.336 1.00 88.81 111 GLN A CA 1
ATOM 821 C C . GLN A 1 111 ? 27.751 6.777 -27.550 1.00 88.81 111 GLN A C 1
ATOM 823 O O . GLN A 1 111 ? 28.605 7.560 -27.963 1.00 88.81 111 GLN A O 1
ATOM 828 N N . ALA A 1 112 ? 27.132 6.963 -26.389 1.00 93.19 112 ALA A N 1
ATOM 829 C CA . ALA A 1 112 ? 27.485 8.008 -25.438 1.00 93.19 112 ALA A CA 1
ATOM 830 C C . ALA A 1 112 ? 27.195 7.559 -24.004 1.00 93.19 112 ALA A C 1
ATOM 832 O O . ALA A 1 112 ? 26.493 6.577 -23.776 1.00 93.19 112 ALA A O 1
ATOM 833 N N . THR A 1 113 ? 27.718 8.299 -23.037 1.00 93.06 113 THR A N 1
ATOM 834 C CA . THR A 1 113 ? 27.529 8.051 -21.610 1.00 93.06 113 THR A CA 1
ATOM 835 C C . THR A 1 113 ? 26.836 9.250 -20.979 1.00 93.06 113 THR A C 1
ATOM 837 O O . THR A 1 113 ? 27.304 10.382 -21.103 1.00 93.06 113 THR A O 1
ATOM 840 N N . TRP A 1 114 ? 25.728 8.999 -20.290 1.00 92.06 114 TRP A N 1
ATOM 841 C CA . TRP A 1 114 ? 25.031 9.976 -19.462 1.00 92.06 114 TRP A CA 1
ATOM 842 C C . TRP A 1 114 ? 25.382 9.752 -17.988 1.00 92.06 114 TRP A C 1
ATOM 844 O O . TRP A 1 114 ? 25.304 8.626 -17.496 1.00 92.06 114 TRP A O 1
ATOM 854 N N . SER A 1 115 ? 25.754 10.820 -17.293 1.00 89.94 115 SER A N 1
ATOM 855 C CA . SER A 1 115 ? 26.072 10.850 -15.868 1.00 89.94 115 SER A CA 1
ATOM 856 C C . SER A 1 115 ? 24.975 11.598 -15.120 1.00 89.94 115 SER A C 1
ATOM 858 O O . SER A 1 115 ? 24.613 12.719 -15.485 1.00 89.94 115 SER A O 1
ATOM 860 N N . SER A 1 116 ? 24.445 10.991 -14.066 1.00 83.62 116 SER A N 1
ATOM 861 C CA . SER A 1 116 ? 23.402 11.607 -13.246 1.00 83.62 116 SER A CA 1
ATOM 862 C C . SER A 1 116 ? 23.927 12.785 -12.395 1.00 83.62 116 SER A C 1
ATOM 864 O O . SER A 1 116 ? 25.125 12.849 -12.116 1.00 83.62 116 SER A O 1
ATOM 866 N N . PRO A 1 117 ? 23.066 13.744 -11.988 1.00 78.81 117 PRO A N 1
ATOM 867 C CA . PRO A 1 117 ? 23.446 14.819 -11.065 1.00 78.81 117 PRO A CA 1
ATOM 868 C C . PRO A 1 117 ? 23.892 14.315 -9.685 1.00 78.81 117 PRO A C 1
ATOM 870 O O . PRO A 1 117 ? 23.359 13.324 -9.190 1.00 78.81 117 PRO A O 1
ATOM 873 N N . SER A 1 118 ? 24.776 15.077 -9.031 1.00 66.38 118 SER A N 1
ATOM 874 C CA . SER A 1 118 ? 25.269 14.823 -7.666 1.00 66.38 118 SER A CA 1
ATOM 875 C C . SER A 1 118 ? 24.327 15.312 -6.554 1.00 66.38 118 SER A C 1
ATOM 877 O O . SER A 1 118 ? 24.402 14.858 -5.414 1.00 66.38 118 SER A O 1
ATOM 879 N N . SER A 1 119 ? 23.417 16.246 -6.857 1.00 54.28 119 SER A N 1
ATOM 880 C CA . SER A 1 119 ? 22.388 16.728 -5.932 1.00 54.28 119 SER A CA 1
ATOM 881 C C . SER A 1 119 ? 21.002 16.250 -6.370 1.00 54.28 119 SER A C 1
ATOM 883 O O . SER A 1 119 ? 20.461 16.676 -7.385 1.00 54.28 119 SER A O 1
ATOM 885 N N . VAL A 1 120 ? 20.465 15.322 -5.573 1.00 50.47 120 VAL A N 1
ATOM 886 C CA . VAL A 1 120 ? 19.089 14.795 -5.501 1.00 50.47 120 VAL A CA 1
ATOM 887 C C . VAL A 1 120 ? 18.082 15.442 -6.467 1.00 50.47 120 VAL A C 1
ATOM 889 O O . VAL A 1 120 ? 17.258 16.263 -6.076 1.00 50.47 120 VAL A O 1
ATOM 892 N N . ALA A 1 121 ? 18.065 14.964 -7.709 1.00 46.22 121 ALA A N 1
ATOM 893 C CA . ALA A 1 121 ? 16.828 14.848 -8.467 1.00 46.22 121 ALA A CA 1
ATOM 894 C C . ALA A 1 121 ? 16.464 13.358 -8.479 1.00 46.22 121 ALA A C 1
ATOM 896 O O . ALA A 1 121 ? 16.871 12.605 -9.365 1.00 46.22 121 ALA A O 1
ATOM 897 N N . GLN A 1 122 ? 15.741 12.920 -7.440 1.00 53.56 122 GLN A N 1
ATOM 898 C CA . GLN A 1 122 ? 15.046 11.621 -7.373 1.00 53.56 122 GLN A CA 1
ATOM 899 C C . GLN A 1 122 ? 13.827 11.634 -8.312 1.00 53.56 122 GLN A C 1
ATOM 901 O O . GLN A 1 122 ? 12.705 11.313 -7.926 1.00 53.56 122 GLN A O 1
ATOM 906 N N . GLU A 1 123 ? 14.036 12.100 -9.538 1.00 57.59 123 GLU A N 1
ATOM 907 C CA . GLU A 1 123 ? 13.005 12.242 -10.547 1.00 57.59 123 GLU A CA 1
ATOM 908 C C . GLU A 1 123 ? 13.311 11.305 -11.708 1.00 57.59 123 GLU A C 1
ATOM 910 O O . GLU A 1 123 ? 14.465 11.033 -12.035 1.00 57.59 123 GLU A O 1
ATOM 915 N N . ASN A 1 124 ? 12.268 10.794 -12.359 1.00 58.50 124 ASN A N 1
ATOM 916 C CA . ASN A 1 124 ? 12.460 10.014 -13.573 1.00 58.50 124 ASN A CA 1
ATOM 917 C C . ASN A 1 124 ? 13.067 10.908 -14.658 1.00 58.50 124 ASN A C 1
ATOM 919 O O . ASN A 1 124 ? 12.532 11.979 -14.957 1.00 58.50 124 ASN A O 1
ATOM 923 N N . VAL A 1 125 ? 14.143 10.432 -15.277 1.00 63.50 125 VAL A N 1
ATOM 924 C CA . VAL A 1 125 ? 14.801 11.106 -16.393 1.00 63.50 125 VAL A CA 1
ATOM 925 C C . VAL A 1 125 ? 14.210 10.579 -17.688 1.00 63.50 125 VAL A C 1
ATOM 927 O O . VAL A 1 125 ? 14.222 9.380 -17.967 1.00 63.50 125 VAL A O 1
ATOM 930 N N . VAL A 1 126 ? 13.698 11.485 -18.509 1.00 64.69 126 VAL A N 1
ATOM 931 C CA . VAL A 1 126 ? 13.279 11.205 -19.878 1.00 64.69 126 VAL A CA 1
ATOM 932 C C . VAL A 1 126 ? 14.406 11.645 -20.803 1.00 64.69 126 VAL A C 1
ATOM 934 O O . VAL A 1 126 ? 14.636 12.840 -21.005 1.00 64.69 126 VAL A O 1
ATOM 937 N N . ILE A 1 127 ? 15.107 10.677 -21.390 1.00 62.94 127 ILE A N 1
ATOM 938 C CA . ILE A 1 127 ? 16.020 10.937 -22.499 1.00 62.94 127 ILE A CA 1
ATOM 939 C C . ILE A 1 127 ? 15.166 11.142 -23.739 1.00 62.94 127 ILE A C 1
ATOM 941 O O . ILE A 1 127 ? 14.496 10.217 -24.203 1.00 62.94 127 ILE A O 1
ATOM 945 N N . LYS A 1 128 ? 15.191 12.362 -24.271 1.00 61.22 128 LYS A N 1
ATOM 946 C CA . LYS A 1 128 ? 14.583 12.691 -25.557 1.00 61.22 128 LYS A CA 1
ATOM 947 C C . LYS A 1 128 ? 15.682 12.730 -26.606 1.00 61.22 128 LYS A C 1
ATOM 949 O O . LYS A 1 128 ? 16.655 13.470 -26.452 1.00 61.22 128 LYS A O 1
ATOM 954 N N . SER A 1 129 ? 15.506 11.964 -27.675 1.00 56.84 129 SER A N 1
ATOM 955 C CA . SER A 1 129 ? 16.322 12.097 -28.878 1.00 56.84 129 SER A CA 1
ATOM 956 C C . SER A 1 129 ? 15.491 12.634 -30.027 1.00 56.84 129 SER A C 1
ATOM 958 O O . SER A 1 129 ? 14.282 12.409 -30.105 1.00 56.84 129 SER A O 1
ATOM 960 N N . PHE A 1 130 ? 16.166 13.308 -30.943 1.00 64.31 130 PHE A N 1
ATOM 961 C CA . PHE A 1 130 ? 15.680 13.489 -32.295 1.00 64.31 130 PHE A CA 1
ATOM 962 C C . PHE A 1 130 ? 16.808 13.134 -33.280 1.00 64.31 130 PHE A C 1
ATOM 964 O O . PHE A 1 130 ? 17.953 13.541 -33.077 1.00 64.31 130 PHE A O 1
ATOM 971 N N . ALA A 1 131 ? 16.492 12.370 -34.333 1.00 54.47 131 ALA A N 1
ATOM 972 C CA . ALA A 1 131 ? 17.439 11.961 -35.375 1.00 54.47 131 ALA A CA 1
ATOM 973 C C . ALA A 1 131 ? 17.039 12.478 -36.773 1.00 54.47 131 ALA A C 1
ATOM 975 O O . ALA A 1 131 ? 15.873 12.406 -37.165 1.00 54.47 131 ALA A O 1
ATOM 976 N N . ILE A 1 132 ? 18.018 12.961 -37.551 1.00 55.88 132 ILE A N 1
ATOM 977 C CA . ILE A 1 132 ? 17.867 13.329 -38.972 1.00 55.88 132 ILE A CA 1
ATOM 978 C C . ILE A 1 132 ? 18.218 12.125 -39.851 1.00 55.88 132 ILE A C 1
ATOM 980 O O . ILE A 1 132 ? 19.358 11.644 -39.841 1.00 55.88 132 ILE A O 1
ATOM 984 N N . VAL A 1 133 ? 17.260 11.710 -40.681 1.00 56.22 133 VAL A N 1
ATOM 985 C CA . VAL A 1 133 ? 17.364 10.560 -41.589 1.00 56.22 133 VAL A CA 1
ATOM 986 C C . VAL A 1 133 ? 17.599 11.005 -43.032 1.00 56.22 133 VAL A C 1
ATOM 988 O O . VAL A 1 133 ? 17.091 12.034 -43.483 1.00 56.22 133 VAL A O 1
ATOM 991 N N . TYR A 1 134 ? 18.357 10.208 -43.789 1.00 47.75 134 TYR A N 1
ATOM 992 C CA . TYR A 1 134 ? 18.493 10.387 -45.232 1.00 47.75 134 TYR A CA 1
ATOM 993 C C . TYR A 1 134 ? 17.140 10.098 -45.907 1.00 47.75 134 TYR A C 1
ATOM 995 O O . TYR A 1 134 ? 16.590 9.021 -45.733 1.00 47.75 134 TYR A O 1
ATOM 1003 N N . GLN A 1 135 ? 16.643 11.058 -46.694 1.00 45.72 135 GLN A N 1
ATOM 1004 C CA . GLN A 1 135 ? 15.423 11.031 -47.529 1.00 45.72 135 GLN A CA 1
ATOM 1005 C C . GLN A 1 135 ? 14.112 11.583 -46.946 1.00 45.72 135 GLN A C 1
ATOM 1007 O O . GLN A 1 135 ? 13.255 11.953 -47.746 1.00 45.72 135 GLN A O 1
ATOM 1012 N N . THR A 1 136 ? 13.964 11.799 -45.635 1.00 46.97 136 THR A N 1
ATOM 1013 C CA . THR A 1 136 ? 12.799 12.535 -45.099 1.00 46.97 136 THR A CA 1
ATOM 1014 C C . THR A 1 136 ? 13.173 13.443 -43.938 1.00 46.97 136 THR A C 1
ATOM 1016 O O . THR A 1 136 ? 13.770 13.024 -42.954 1.00 46.97 136 THR A O 1
ATOM 1019 N N . SER A 1 137 ? 12.744 14.691 -44.043 1.00 48.28 137 SER A N 1
ATOM 1020 C CA . SER A 1 137 ? 12.891 15.815 -43.112 1.00 48.28 137 SER A CA 1
ATOM 1021 C C . SER A 1 137 ? 12.132 15.684 -41.791 1.00 48.28 137 SER A C 1
ATOM 1023 O O . SER A 1 137 ? 11.849 16.690 -41.144 1.00 48.28 137 SER A O 1
ATOM 1025 N N . ILE A 1 138 ? 11.686 14.483 -41.444 1.00 52.81 138 ILE A N 1
ATOM 1026 C CA . ILE A 1 138 ? 10.728 14.285 -40.365 1.00 52.81 138 ILE A CA 1
ATOM 1027 C C . ILE A 1 138 ? 11.520 14.119 -39.072 1.00 52.81 138 ILE A C 1
ATOM 1029 O O . ILE A 1 138 ? 12.319 13.185 -38.985 1.00 52.81 138 ILE A O 1
ATOM 1033 N N . PRO A 1 139 ? 11.320 14.987 -38.064 1.00 50.88 139 PRO A N 1
ATOM 1034 C CA . PRO A 1 139 ? 11.864 14.734 -36.754 1.00 50.88 139 PRO A CA 1
ATOM 1035 C C . PRO A 1 139 ? 11.195 13.526 -36.119 1.00 50.88 139 PRO A C 1
ATOM 1037 O O . PRO A 1 139 ? 10.047 13.590 -35.687 1.00 50.88 139 PRO A O 1
ATOM 1040 N N . LEU A 1 140 ? 11.928 12.414 -36.095 1.00 54.50 140 LEU A N 1
ATOM 1041 C CA . LEU A 1 140 ? 11.559 11.232 -35.337 1.00 54.50 140 LEU A CA 1
ATOM 1042 C C . LEU A 1 140 ? 12.015 11.462 -33.903 1.00 54.50 140 LEU A C 1
ATOM 1044 O O . LEU A 1 140 ? 13.212 11.580 -33.640 1.00 54.50 140 LEU A O 1
ATOM 1048 N N . VAL A 1 141 ? 11.042 11.598 -33.008 1.00 55.09 141 VAL A N 1
ATOM 1049 C CA . VAL A 1 141 ? 11.284 11.714 -31.574 1.00 55.09 141 VAL A CA 1
ATOM 1050 C C . VAL A 1 141 ? 11.180 10.315 -30.995 1.00 55.09 141 VAL A C 1
ATOM 1052 O O . VAL A 1 141 ? 10.096 9.733 -31.005 1.00 55.09 141 VAL A O 1
ATOM 1055 N N . ASP A 1 142 ? 12.297 9.789 -30.503 1.00 58.66 142 ASP A N 1
ATOM 1056 C CA . ASP A 1 142 ? 12.288 8.604 -29.649 1.00 58.66 142 ASP A CA 1
ATOM 1057 C C . ASP A 1 142 ? 12.589 9.020 -28.213 1.00 58.66 142 ASP A C 1
ATOM 1059 O O . ASP A 1 142 ? 13.389 9.935 -27.966 1.00 58.66 142 ASP A O 1
ATOM 1063 N N . THR A 1 143 ? 11.928 8.366 -27.265 1.00 59.47 143 THR A N 1
ATOM 1064 C CA . THR A 1 143 ? 12.084 8.660 -25.843 1.00 59.47 143 THR A CA 1
ATOM 1065 C C . THR A 1 143 ? 12.314 7.391 -25.057 1.00 59.47 143 THR A C 1
ATOM 1067 O O . THR A 1 143 ? 11.514 6.463 -25.126 1.00 59.47 143 THR A O 1
ATOM 1070 N N . THR A 1 144 ? 13.349 7.400 -24.227 1.00 53.84 144 THR A N 1
ATOM 1071 C CA . THR A 1 144 ? 13.570 6.366 -23.219 1.00 53.84 144 THR A CA 1
ATOM 1072 C C . THR A 1 144 ? 13.508 6.993 -21.837 1.00 53.84 144 THR A C 1
ATOM 1074 O O . THR A 1 144 ? 14.071 8.061 -21.599 1.00 53.84 144 THR A O 1
ATOM 1077 N N . THR A 1 145 ? 12.823 6.330 -20.909 1.00 57.88 145 THR A N 1
ATOM 1078 C CA . THR A 1 145 ? 12.775 6.747 -19.505 1.00 57.88 145 THR A CA 1
ATOM 1079 C C . THR A 1 145 ? 13.766 5.929 -18.688 1.00 57.88 145 THR A C 1
ATOM 1081 O O . THR A 1 145 ? 13.656 4.703 -18.614 1.00 57.88 145 THR A O 1
ATOM 1084 N N . ILE A 1 146 ? 14.709 6.616 -18.046 1.00 54.88 146 ILE A N 1
ATOM 1085 C CA . ILE A 1 146 ? 15.583 6.057 -17.021 1.00 54.88 146 ILE A CA 1
ATOM 1086 C C . ILE A 1 146 ? 15.037 6.510 -15.676 1.00 54.88 146 ILE A C 1
ATOM 1088 O O . ILE A 1 146 ? 14.988 7.697 -15.361 1.00 54.88 146 ILE A O 1
ATOM 1092 N N . ASN A 1 147 ? 14.593 5.551 -14.879 1.00 51.38 147 ASN A N 1
ATOM 1093 C CA . ASN A 1 147 ? 14.003 5.869 -13.590 1.00 51.38 147 ASN A CA 1
ATOM 1094 C C . ASN A 1 147 ? 15.122 6.101 -12.576 1.00 51.38 147 ASN A C 1
ATOM 1096 O O . ASN A 1 147 ? 16.074 5.317 -12.527 1.00 51.38 147 ASN A O 1
ATOM 1100 N N . SER A 1 148 ? 15.003 7.128 -11.737 1.00 48.31 148 SER A N 1
ATOM 1101 C CA . SER A 1 148 ? 15.879 7.223 -10.574 1.00 48.31 148 SER A CA 1
ATOM 1102 C C . SER A 1 148 ? 15.644 5.981 -9.715 1.00 48.31 148 SER A C 1
ATOM 1104 O O . SER A 1 148 ? 14.512 5.702 -9.308 1.00 48.31 148 SER A O 1
ATOM 1106 N N . GLN A 1 149 ? 16.696 5.219 -9.433 1.00 47.66 149 GLN A N 1
ATOM 1107 C CA . GLN A 1 149 ? 16.713 4.396 -8.240 1.00 47.66 149 GLN A CA 1
ATOM 1108 C C . GLN A 1 149 ? 16.508 5.353 -7.079 1.00 47.66 149 GLN A C 1
ATOM 1110 O O . GLN A 1 149 ? 17.387 6.146 -6.741 1.00 47.66 149 GLN A O 1
ATOM 1115 N N . VAL A 1 150 ? 15.355 5.254 -6.424 1.00 45.62 150 VAL A N 1
ATOM 1116 C CA . VAL A 1 150 ? 15.337 5.581 -5.007 1.00 45.62 150 VAL A CA 1
ATOM 1117 C C . VAL A 1 150 ? 16.199 4.496 -4.371 1.00 45.62 150 VAL A C 1
ATOM 1119 O O . VAL A 1 150 ? 15.709 3.421 -4.035 1.00 45.62 150 VAL A O 1
ATOM 1122 N N . SER A 1 151 ? 17.512 4.726 -4.334 1.00 35.50 151 SER A N 1
ATOM 1123 C CA . SER A 1 151 ? 18.462 3.913 -3.588 1.00 35.50 151 SER A CA 1
ATOM 1124 C C . SER A 1 151 ? 17.975 3.905 -2.142 1.00 35.50 151 SER A C 1
ATOM 1126 O O . SER A 1 151 ? 18.186 4.872 -1.414 1.00 35.50 151 SER A O 1
ATOM 1128 N N . GLY A 1 152 ? 17.230 2.860 -1.772 1.00 40.59 152 GLY A N 1
ATOM 1129 C CA . GLY A 1 152 ? 16.577 2.739 -0.470 1.00 40.59 152 GLY A CA 1
ATOM 1130 C C . GLY A 1 152 ? 15.067 2.480 -0.478 1.00 40.59 152 GLY A C 1
ATOM 1131 O O . GLY A 1 152 ? 14.534 2.248 0.599 1.00 40.59 152 GLY A O 1
ATOM 1132 N N . ALA A 1 153 ? 14.359 2.475 -1.619 1.00 45.44 153 ALA A N 1
ATOM 1133 C CA . ALA A 1 153 ? 12.951 2.057 -1.633 1.00 45.44 153 ALA A CA 1
ATOM 1134 C C . ALA A 1 153 ? 12.846 0.517 -1.593 1.00 45.44 153 ALA A C 1
ATOM 1136 O O . ALA A 1 153 ? 13.284 -0.138 -2.544 1.00 45.44 153 ALA A O 1
ATOM 1137 N N . PRO A 1 154 ? 12.268 -0.078 -0.533 1.00 59.66 154 PRO A N 1
ATOM 1138 C CA . PRO A 1 154 ? 12.257 -1.524 -0.338 1.00 59.66 154 PRO A CA 1
ATOM 1139 C C . PRO A 1 154 ? 11.494 -2.325 -1.405 1.00 59.66 154 PRO A C 1
ATOM 1141 O O . PRO A 1 154 ? 11.749 -3.517 -1.547 1.00 59.66 154 PRO A O 1
ATOM 1144 N N . LEU A 1 155 ? 10.581 -1.708 -2.171 1.00 70.81 155 LEU A N 1
ATOM 1145 C CA . LEU A 1 155 ? 9.805 -2.375 -3.226 1.00 70.81 155 LEU A CA 1
ATOM 1146 C C . LEU A 1 155 ? 9.610 -1.487 -4.455 1.00 70.81 155 LEU A C 1
ATOM 1148 O O . LEU A 1 155 ? 9.126 -0.360 -4.364 1.00 70.81 155 LEU A O 1
ATOM 1152 N N . ASN A 1 156 ? 9.919 -2.051 -5.619 1.00 72.38 156 ASN A N 1
ATOM 1153 C CA . ASN A 1 156 ? 9.716 -1.464 -6.934 1.00 72.38 156 ASN A CA 1
ATOM 1154 C C . ASN A 1 156 ? 8.771 -2.346 -7.754 1.00 72.38 156 ASN A C 1
ATOM 1156 O O . ASN A 1 156 ? 8.997 -3.547 -7.911 1.00 72.38 156 ASN A O 1
ATOM 1160 N N . LEU A 1 157 ? 7.729 -1.734 -8.304 1.00 78.75 157 LEU A N 1
ATOM 1161 C CA . LEU A 1 157 ? 6.767 -2.354 -9.203 1.00 78.75 157 LEU A CA 1
ATOM 1162 C C . LEU A 1 157 ? 6.755 -1.570 -10.513 1.00 78.75 157 LEU A C 1
ATOM 1164 O O . LEU A 1 157 ? 6.480 -0.374 -10.520 1.00 78.75 157 LEU A O 1
ATOM 1168 N N . LYS A 1 158 ? 7.003 -2.246 -11.629 1.00 75.81 158 LYS A N 1
ATOM 1169 C CA . LYS A 1 158 ? 6.917 -1.667 -12.972 1.00 75.81 158 LYS A CA 1
ATOM 1170 C C . LYS A 1 158 ? 6.025 -2.534 -13.839 1.00 75.81 158 LYS A C 1
ATOM 1172 O O . LYS A 1 158 ? 6.063 -3.755 -13.725 1.00 75.81 158 LYS A O 1
ATOM 1177 N N . TRP A 1 159 ? 5.277 -1.919 -14.746 1.00 80.94 159 TRP A N 1
ATOM 1178 C CA . TRP A 1 159 ? 4.653 -2.652 -15.837 1.00 80.94 159 TRP A CA 1
ATOM 1179 C C . TRP A 1 159 ? 4.776 -1.918 -17.167 1.00 80.94 159 TRP A C 1
ATOM 1181 O O . TRP A 1 159 ? 4.824 -0.689 -17.231 1.00 80.94 159 TRP A O 1
ATOM 1191 N N . THR A 1 160 ? 4.846 -2.696 -18.239 1.00 73.69 160 THR A N 1
ATOM 1192 C CA . THR A 1 160 ? 4.909 -2.221 -19.624 1.00 73.69 160 THR A CA 1
ATOM 1193 C C . THR A 1 160 ? 3.846 -2.929 -20.436 1.00 73.69 160 THR A C 1
ATOM 1195 O O . THR A 1 160 ? 3.662 -4.130 -20.265 1.00 73.69 160 THR A O 1
ATOM 1198 N N . TYR A 1 161 ? 3.182 -2.201 -21.328 1.00 78.19 161 TYR A N 1
ATOM 1199 C CA . TYR A 1 161 ? 2.174 -2.757 -22.221 1.00 78.19 161 TYR A CA 1
ATOM 1200 C C . TYR A 1 161 ? 2.683 -2.721 -23.660 1.00 78.19 161 TYR A C 1
ATOM 1202 O O . TYR A 1 161 ? 3.001 -1.645 -24.168 1.00 78.19 161 TYR A O 1
ATOM 1210 N N . LEU A 1 162 ? 2.774 -3.890 -24.290 1.00 73.88 162 LEU A N 1
ATOM 1211 C CA . LEU A 1 162 ? 3.182 -4.054 -25.681 1.00 73.88 162 LEU A CA 1
ATOM 1212 C C . LEU A 1 162 ? 2.340 -5.165 -26.314 1.00 73.88 162 LEU A C 1
ATOM 1214 O O . LEU A 1 162 ? 2.190 -6.234 -25.728 1.00 73.88 162 LEU A O 1
ATOM 1218 N N . ASP A 1 163 ? 1.768 -4.898 -27.488 1.00 78.81 163 ASP A N 1
ATOM 1219 C CA . ASP A 1 163 ? 1.044 -5.882 -28.306 1.00 78.81 163 ASP A CA 1
ATOM 1220 C C . ASP A 1 163 ? -0.032 -6.697 -27.558 1.00 78.81 163 ASP A C 1
ATOM 1222 O O . ASP A 1 163 ? -0.200 -7.895 -27.769 1.00 78.81 163 ASP A O 1
ATOM 1226 N N . GLY A 1 164 ? -0.787 -6.051 -26.662 1.00 74.69 164 GLY A N 1
ATOM 1227 C CA . GLY A 1 164 ? -1.857 -6.720 -25.907 1.00 74.69 164 GLY A CA 1
ATOM 1228 C C . GLY A 1 164 ? -1.388 -7.491 -24.672 1.00 74.69 164 GLY A C 1
ATOM 1229 O O . GLY A 1 164 ? -2.213 -8.106 -23.994 1.00 74.69 164 GLY A O 1
ATOM 1230 N N . ILE A 1 165 ? -0.091 -7.439 -24.362 1.00 79.06 165 ILE A N 1
ATOM 1231 C CA . ILE A 1 165 ? 0.525 -8.109 -23.220 1.00 79.06 165 ILE A CA 1
ATOM 1232 C C . ILE A 1 165 ? 1.080 -7.058 -22.259 1.00 79.06 165 ILE A C 1
ATOM 1234 O O . ILE A 1 165 ? 1.843 -6.170 -22.643 1.00 79.06 165 ILE A O 1
ATOM 1238 N N . THR A 1 166 ? 0.717 -7.175 -20.984 1.00 82.62 166 THR A N 1
ATOM 1239 C CA . THR A 1 166 ? 1.319 -6.397 -19.901 1.00 82.62 166 THR A CA 1
ATOM 1240 C C . THR A 1 166 ? 2.379 -7.236 -19.202 1.00 82.62 166 THR A C 1
ATOM 1242 O O . THR A 1 166 ? 2.054 -8.219 -18.539 1.00 82.62 166 THR A O 1
ATOM 1245 N N . THR A 1 167 ? 3.642 -6.834 -19.292 1.00 79.94 167 THR A N 1
ATOM 1246 C CA . THR A 1 167 ? 4.728 -7.416 -18.491 1.00 79.94 167 THR A CA 1
ATOM 1247 C C . THR A 1 167 ? 4.831 -6.659 -17.181 1.00 79.94 167 THR A C 1
ATOM 1249 O O . THR A 1 167 ? 5.003 -5.442 -17.194 1.00 79.94 167 THR A O 1
ATOM 1252 N N . VAL A 1 168 ? 4.736 -7.365 -16.059 1.00 83.69 168 VAL A N 1
ATOM 1253 C CA . VAL A 1 168 ? 4.847 -6.818 -14.707 1.00 83.69 168 VAL A CA 1
ATOM 1254 C C . VAL A 1 168 ? 6.135 -7.327 -14.076 1.00 83.69 168 VAL A C 1
ATOM 1256 O O . VAL A 1 168 ? 6.394 -8.528 -14.061 1.00 83.69 168 VAL A O 1
ATOM 1259 N N . VAL A 1 169 ? 6.926 -6.409 -13.529 1.00 80.44 169 VAL A N 1
ATOM 1260 C CA . VAL A 1 169 ? 8.200 -6.682 -12.864 1.00 80.44 169 VAL A CA 1
ATOM 1261 C C . VAL A 1 169 ? 8.119 -6.176 -11.429 1.00 80.44 169 VAL A C 1
ATOM 1263 O O . VAL A 1 169 ? 7.927 -4.981 -11.192 1.00 80.44 169 VAL A O 1
ATOM 1266 N N . ILE A 1 170 ? 8.293 -7.089 -10.479 1.00 85.06 170 ILE A N 1
ATOM 1267 C CA . ILE A 1 170 ? 8.373 -6.814 -9.046 1.00 85.06 170 ILE A CA 1
ATOM 1268 C C . ILE A 1 170 ? 9.816 -7.037 -8.608 1.00 85.06 170 ILE A C 1
ATOM 1270 O O . ILE A 1 170 ? 10.375 -8.111 -8.841 1.00 85.06 170 ILE A O 1
ATOM 1274 N N . VAL A 1 171 ? 10.403 -6.038 -7.954 1.00 79.94 171 VAL A N 1
ATOM 1275 C CA . VAL A 1 171 ? 11.755 -6.118 -7.396 1.00 79.94 171 VAL A CA 1
ATOM 1276 C C . VAL A 1 171 ? 11.742 -5.602 -5.960 1.00 79.94 171 VAL A C 1
ATOM 1278 O O . VAL A 1 171 ? 11.336 -4.467 -5.717 1.00 79.94 171 VAL A O 1
ATOM 1281 N N . THR A 1 172 ? 12.185 -6.415 -5.002 1.00 77.00 172 THR A N 1
ATOM 1282 C CA . THR A 1 172 ? 12.195 -6.061 -3.570 1.00 77.00 172 THR A CA 1
ATOM 1283 C C . THR A 1 172 ? 13.435 -6.600 -2.869 1.00 77.00 172 THR A C 1
ATOM 1285 O O . THR A 1 172 ? 13.879 -7.701 -3.175 1.00 77.00 172 THR A O 1
ATOM 1288 N N . ASN A 1 173 ? 13.990 -5.847 -1.920 1.00 71.94 173 ASN A N 1
ATOM 1289 C CA . ASN A 1 173 ? 14.994 -6.346 -0.965 1.00 71.94 173 ASN A CA 1
ATOM 1290 C C . ASN A 1 173 ? 14.415 -6.577 0.436 1.00 71.94 173 ASN A C 1
ATOM 1292 O O . ASN A 1 173 ? 15.129 -7.013 1.334 1.00 71.94 173 ASN A O 1
ATOM 1296 N N . ASN A 1 174 ? 13.127 -6.292 0.624 1.00 73.50 174 ASN A N 1
ATOM 1297 C CA . ASN A 1 174 ? 12.441 -6.379 1.907 1.00 73.50 174 ASN A CA 1
ATOM 1298 C C . ASN A 1 174 ? 11.528 -7.610 1.967 1.00 73.50 174 ASN A C 1
ATOM 1300 O O . ASN A 1 174 ? 10.375 -7.539 2.390 1.00 73.50 174 ASN A O 1
ATOM 1304 N N . LEU A 1 175 ? 12.029 -8.735 1.452 1.00 80.88 175 LEU A N 1
ATOM 1305 C CA . LEU A 1 175 ? 11.368 -10.032 1.542 1.00 80.88 175 LEU A CA 1
ATOM 1306 C C . LEU A 1 175 ? 12.331 -11.039 2.177 1.00 80.88 175 LEU A C 1
ATOM 1308 O O . LEU A 1 175 ? 13.248 -11.559 1.531 1.00 80.88 175 LEU A O 1
ATOM 1312 N N . GLY A 1 176 ? 12.144 -11.258 3.476 1.00 79.69 176 GLY A N 1
ATOM 1313 C CA . GLY A 1 176 ? 12.891 -12.222 4.274 1.00 79.69 176 GLY A CA 1
ATOM 1314 C C . GLY A 1 176 ? 12.524 -13.669 3.948 1.00 79.69 176 GLY A C 1
ATOM 1315 O O . GLY A 1 176 ? 11.623 -13.946 3.156 1.00 79.69 176 GLY A O 1
ATOM 1316 N N . THR A 1 177 ? 13.245 -14.606 4.556 1.00 83.50 177 THR A N 1
ATOM 1317 C CA . THR A 1 177 ? 12.923 -16.034 4.474 1.00 83.50 177 THR A CA 1
ATOM 1318 C C . THR A 1 177 ? 11.556 -16.311 5.094 1.00 83.50 177 THR A C 1
ATOM 1320 O O . THR A 1 177 ? 11.155 -15.649 6.053 1.00 83.50 177 THR A O 1
ATOM 1323 N N . SER A 1 178 ? 10.823 -17.277 4.536 1.00 84.94 178 SER A N 1
ATOM 1324 C CA . SER A 1 178 ? 9.472 -17.632 4.998 1.00 84.94 178 SER A CA 1
ATOM 1325 C C . SER A 1 178 ? 8.479 -16.463 4.936 1.00 84.94 178 SER A C 1
ATOM 1327 O O . SER A 1 178 ? 7.608 -16.332 5.798 1.00 84.94 178 SER A O 1
ATOM 1329 N N . GLN A 1 179 ? 8.602 -15.580 3.945 1.00 88.75 179 GLN A N 1
ATOM 1330 C CA . GLN A 1 179 ? 7.714 -14.427 3.779 1.00 88.75 179 GLN A CA 1
ATOM 1331 C C . GLN A 1 179 ? 7.118 -14.361 2.380 1.00 88.75 179 GLN A C 1
ATOM 1333 O O . GLN A 1 179 ? 7.625 -14.938 1.417 1.00 88.75 179 GLN A O 1
ATOM 1338 N N . TRP A 1 180 ? 6.023 -13.618 2.270 1.00 89.69 180 TRP A N 1
ATOM 1339 C CA . TRP A 1 180 ? 5.359 -13.346 1.010 1.00 89.69 180 TRP A CA 1
ATOM 1340 C C . TRP A 1 180 ? 5.055 -11.859 0.843 1.00 89.69 180 TRP A C 1
ATOM 1342 O O . TRP A 1 180 ? 4.740 -11.154 1.801 1.00 89.69 180 TRP A O 1
ATOM 1352 N N . LEU A 1 181 ? 5.125 -11.405 -0.405 1.00 90.12 181 LEU A N 1
ATOM 1353 C CA . LEU A 1 181 ? 4.720 -10.089 -0.876 1.00 90.12 181 LEU A CA 1
ATOM 1354 C C . LEU A 1 181 ? 3.585 -10.264 -1.886 1.00 90.12 181 LEU A C 1
ATOM 1356 O O . LEU A 1 181 ? 3.761 -10.908 -2.918 1.00 90.12 181 LEU A O 1
ATOM 1360 N N . GLY A 1 182 ? 2.432 -9.669 -1.604 1.00 89.50 182 GLY A N 1
ATOM 1361 C CA . GLY A 1 182 ? 1.253 -9.689 -2.458 1.00 89.50 182 GLY A CA 1
ATOM 1362 C C . GLY A 1 182 ? 0.986 -8.337 -3.107 1.00 89.50 182 GLY A C 1
ATOM 1363 O O . GLY A 1 182 ? 1.114 -7.297 -2.461 1.00 89.50 182 GLY A O 1
ATOM 1364 N N . ILE A 1 183 ? 0.563 -8.363 -4.368 1.00 89.38 183 ILE A N 1
ATOM 1365 C CA . ILE A 1 183 ? 0.084 -7.209 -5.129 1.00 89.38 183 ILE A CA 1
ATOM 1366 C C . ILE A 1 183 ? -1.348 -7.489 -5.572 1.00 89.38 183 ILE A C 1
ATOM 1368 O O . ILE A 1 183 ? -1.591 -8.380 -6.384 1.00 89.38 183 ILE A O 1
ATOM 1372 N N . GLY A 1 184 ? -2.289 -6.737 -5.014 1.00 88.00 184 GLY A N 1
ATOM 1373 C CA . GLY A 1 184 ? -3.706 -6.763 -5.339 1.00 88.00 184 GLY A CA 1
ATOM 1374 C C . GLY A 1 184 ? -4.067 -5.716 -6.390 1.00 88.00 184 GLY A C 1
ATOM 1375 O O . GLY A 1 184 ? -3.677 -4.553 -6.276 1.00 88.00 184 GLY A O 1
ATOM 1376 N N . LEU A 1 185 ? -4.840 -6.122 -7.395 1.00 86.88 185 LEU A N 1
ATOM 1377 C CA . LEU A 1 185 ? -5.522 -5.221 -8.322 1.00 86.88 185 LEU A CA 1
ATOM 1378 C C . LEU A 1 185 ? -6.964 -5.044 -7.845 1.00 86.88 185 LEU A C 1
ATOM 1380 O O . LEU A 1 185 ? -7.783 -5.940 -8.056 1.00 86.88 185 LEU A O 1
ATOM 1384 N N . SER A 1 186 ? -7.263 -3.904 -7.218 1.00 84.69 186 SER A N 1
ATOM 1385 C CA . SER A 1 186 ? -8.595 -3.605 -6.679 1.00 84.69 186 SER A CA 1
ATOM 1386 C C . SER A 1 186 ? -9.278 -2.469 -7.430 1.00 84.69 186 SER A C 1
ATOM 1388 O O . SER A 1 186 ? -8.630 -1.582 -7.983 1.00 84.69 186 SER A O 1
ATOM 1390 N N . LEU A 1 187 ? -10.607 -2.496 -7.464 1.00 82.25 187 LEU A N 1
ATOM 1391 C CA . LEU A 1 187 ? -11.434 -1.404 -7.989 1.00 82.25 187 LEU A CA 1
ATOM 1392 C C . LEU A 1 187 ? -11.796 -0.376 -6.907 1.00 82.25 187 LEU A C 1
ATOM 1394 O O . LEU A 1 187 ? -12.365 0.672 -7.218 1.00 82.25 187 LEU A O 1
ATOM 1398 N N . ASP A 1 188 ? -11.484 -0.666 -5.647 1.0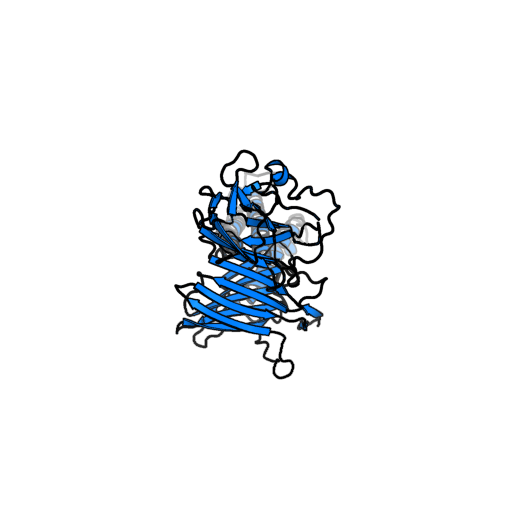0 77.44 188 ASP A N 1
ATOM 1399 C CA . ASP A 1 188 ? -11.702 0.218 -4.513 1.00 77.44 188 ASP A CA 1
ATOM 1400 C C . ASP A 1 188 ? -10.463 0.250 -3.595 1.00 77.44 188 ASP A C 1
ATOM 1402 O O . ASP A 1 188 ? -9.340 0.009 -4.031 1.00 77.44 188 ASP A O 1
ATOM 1406 N N . ASP A 1 189 ? -10.604 0.792 -2.388 1.00 73.94 189 ASP A N 1
ATOM 1407 C CA . ASP A 1 189 ? -9.525 0.945 -1.404 1.00 73.94 189 ASP A CA 1
ATOM 1408 C C . ASP A 1 189 ? -9.448 -0.231 -0.419 1.00 73.94 189 ASP A C 1
ATOM 1410 O O . ASP A 1 189 ? -8.664 -0.193 0.532 1.00 73.94 189 ASP A O 1
ATOM 1414 N N . GLN A 1 190 ? -10.250 -1.273 -0.635 1.00 71.62 190 GLN A N 1
ATOM 1415 C CA . GLN A 1 190 ? -10.350 -2.433 0.232 1.00 71.62 190 GLN A CA 1
ATOM 1416 C C . GLN A 1 190 ? -9.960 -3.698 -0.536 1.00 71.62 190 GLN A C 1
ATOM 1418 O O . GLN A 1 190 ? -10.155 -3.820 -1.740 1.00 71.62 190 GLN A O 1
ATOM 1423 N N . MET A 1 191 ? -9.382 -4.660 0.186 1.00 72.88 191 MET A N 1
ATOM 1424 C CA . MET A 1 191 ? -9.157 -6.003 -0.349 1.00 72.88 191 MET A CA 1
ATOM 1425 C C . MET A 1 191 ? -10.496 -6.750 -0.346 1.00 72.88 191 MET A C 1
ATOM 1427 O O . MET A 1 191 ? -10.893 -7.337 0.666 1.00 72.88 191 MET A O 1
ATOM 1431 N N . GLY A 1 192 ? -11.205 -6.678 -1.467 1.00 73.06 192 GLY A N 1
ATOM 1432 C CA . GLY A 1 192 ? -12.477 -7.336 -1.726 1.00 73.06 192 GLY A CA 1
ATOM 1433 C C . GLY A 1 192 ? -12.304 -8.556 -2.627 1.00 73.06 192 GLY A C 1
ATOM 1434 O O . GLY A 1 192 ? -11.426 -9.391 -2.402 1.00 73.06 192 GLY A O 1
ATOM 1435 N N . ASP A 1 193 ? -13.166 -8.655 -3.640 1.00 74.31 193 ASP A N 1
ATOM 1436 C CA . ASP A 1 193 ? -13.149 -9.702 -4.666 1.00 74.31 193 ASP A CA 1
ATOM 1437 C C . ASP A 1 193 ? -12.076 -9.432 -5.745 1.00 74.31 193 ASP A C 1
ATOM 1439 O O . ASP A 1 193 ? -12.388 -9.275 -6.933 1.00 74.31 193 ASP A O 1
ATOM 1443 N N . ASP A 1 194 ? -10.817 -9.353 -5.305 1.00 78.31 194 ASP A N 1
ATOM 1444 C CA . ASP A 1 194 ? -9.681 -8.835 -6.076 1.00 78.31 194 ASP A CA 1
ATOM 1445 C C . ASP A 1 194 ? -8.718 -9.929 -6.561 1.00 78.31 194 ASP A C 1
ATOM 1447 O O . ASP A 1 194 ? -8.608 -11.019 -5.986 1.00 78.31 194 ASP A O 1
ATOM 1451 N N . HIS A 1 195 ? -7.971 -9.608 -7.622 1.00 81.69 195 HIS A N 1
ATOM 1452 C CA . HIS A 1 195 ? -6.880 -10.448 -8.125 1.00 81.69 195 HIS A CA 1
ATOM 1453 C C . HIS A 1 195 ? -5.597 -10.123 -7.389 1.00 81.69 195 HIS A C 1
ATOM 1455 O O . HIS A 1 195 ? -5.223 -8.955 -7.303 1.00 81.69 195 HIS A O 1
ATOM 1461 N N . VAL A 1 196 ? -4.909 -11.152 -6.903 1.00 86.75 196 VAL A N 1
ATOM 1462 C CA . VAL A 1 196 ? -3.701 -10.990 -6.097 1.00 86.75 196 VAL A CA 1
ATOM 1463 C C . VAL A 1 196 ? -2.569 -11.810 -6.693 1.00 86.75 196 VAL A C 1
ATOM 1465 O O . VAL A 1 196 ? -2.713 -13.004 -6.937 1.00 86.75 196 VAL A O 1
ATOM 1468 N N . PHE A 1 197 ? -1.428 -11.176 -6.911 1.00 89.00 197 PHE A N 1
ATOM 1469 C CA . PHE A 1 197 ? -0.198 -11.821 -7.355 1.00 89.00 197 PHE A CA 1
ATOM 1470 C C . PHE A 1 197 ? 0.766 -11.859 -6.184 1.00 89.00 197 PHE A C 1
ATOM 1472 O O . PHE A 1 197 ? 1.051 -10.817 -5.599 1.00 89.00 197 PHE A O 1
ATOM 1479 N N . VAL A 1 198 ? 1.236 -13.045 -5.815 1.00 91.00 198 VAL A N 1
ATOM 1480 C CA . VAL A 1 198 ? 2.021 -13.240 -4.598 1.00 91.00 198 VAL A CA 1
ATOM 1481 C C . VAL A 1 198 ? 3.379 -13.826 -4.942 1.00 91.00 198 VAL A C 1
ATOM 1483 O O . VAL A 1 198 ? 3.471 -14.917 -5.497 1.00 91.00 198 VAL A O 1
ATOM 1486 N N . CYS A 1 199 ? 4.417 -13.078 -4.589 1.00 91.81 199 CYS A N 1
ATOM 1487 C CA . CYS A 1 199 ? 5.814 -13.474 -4.636 1.00 91.81 199 CYS A CA 1
ATOM 1488 C C . CYS A 1 199 ? 6.216 -13.992 -3.247 1.00 91.81 199 CYS A C 1
ATOM 1490 O O . CYS A 1 199 ? 6.091 -13.272 -2.257 1.00 91.81 199 CYS A O 1
ATOM 1492 N N . GLN A 1 200 ? 6.659 -15.237 -3.154 1.00 92.06 200 GLN A N 1
ATOM 1493 C CA . GLN A 1 200 ? 6.969 -15.943 -1.913 1.00 92.06 200 GLN A CA 1
ATOM 1494 C C . GLN A 1 200 ? 8.454 -16.287 -1.886 1.00 92.06 200 GLN A C 1
ATOM 1496 O O . GLN A 1 200 ? 8.984 -16.756 -2.891 1.00 92.06 200 GLN A O 1
ATOM 1501 N N . ARG A 1 201 ? 9.106 -16.099 -0.738 1.00 92.38 201 ARG A N 1
ATOM 1502 C CA . ARG A 1 201 ? 10.451 -16.606 -0.464 1.00 92.38 201 ARG A CA 1
ATOM 1503 C C . ARG A 1 201 ? 10.344 -17.710 0.578 1.00 92.38 201 ARG A C 1
ATOM 1505 O O . ARG A 1 201 ? 10.007 -17.451 1.734 1.00 92.38 201 ARG A O 1
ATOM 1512 N N . LEU A 1 202 ? 10.583 -18.939 0.141 1.00 90.56 202 LEU A N 1
ATOM 1513 C CA . LEU A 1 202 ? 10.506 -20.131 0.977 1.00 90.56 202 LEU A CA 1
ATOM 1514 C C . LEU A 1 202 ? 11.697 -20.223 1.946 1.00 90.56 202 LEU A C 1
ATOM 1516 O O . LEU A 1 202 ? 12.602 -19.387 1.943 1.00 90.56 202 LEU A O 1
ATOM 1520 N N . ASN A 1 203 ? 11.676 -21.237 2.813 1.00 88.50 203 ASN A N 1
ATOM 1521 C CA . ASN A 1 203 ? 12.715 -21.455 3.828 1.00 88.50 203 ASN A CA 1
ATOM 1522 C C . ASN A 1 203 ? 14.072 -21.830 3.217 1.00 88.50 203 ASN A C 1
ATOM 1524 O O . ASN A 1 203 ? 15.105 -21.580 3.826 1.00 88.50 203 ASN A O 1
ATOM 1528 N N . ASP A 1 204 ? 14.056 -22.440 2.035 1.00 89.31 204 ASP A N 1
ATOM 1529 C CA . ASP A 1 204 ? 15.219 -22.846 1.245 1.00 89.31 204 ASP A CA 1
ATOM 1530 C C . ASP A 1 204 ? 15.668 -21.758 0.252 1.00 89.31 204 ASP A C 1
ATOM 1532 O O . ASP A 1 204 ? 16.409 -22.049 -0.682 1.00 89.31 204 ASP A O 1
ATOM 1536 N N . ASP A 1 205 ? 15.196 -20.517 0.430 1.00 86.44 205 ASP A N 1
ATOM 1537 C CA . ASP A 1 205 ? 15.425 -19.373 -0.461 1.00 86.44 205 ASP A CA 1
ATOM 1538 C C . ASP A 1 205 ? 14.834 -19.500 -1.877 1.00 86.44 205 ASP A C 1
ATOM 1540 O O . ASP A 1 205 ? 15.018 -18.610 -2.716 1.00 86.44 205 ASP A O 1
ATOM 1544 N N . THR A 1 206 ? 14.036 -20.538 -2.139 1.00 89.50 206 THR A N 1
ATOM 1545 C CA . THR A 1 206 ? 13.309 -20.673 -3.402 1.00 89.50 206 THR A CA 1
ATOM 1546 C C . THR A 1 206 ? 12.247 -19.578 -3.530 1.00 89.50 206 THR A C 1
ATOM 1548 O O . THR A 1 206 ? 11.433 -19.359 -2.628 1.00 89.50 206 THR A O 1
ATOM 1551 N N . ILE A 1 207 ? 12.231 -18.896 -4.681 1.00 89.81 207 ILE A N 1
ATOM 1552 C CA . ILE A 1 207 ? 11.224 -17.881 -5.011 1.00 89.81 207 ILE A CA 1
ATOM 1553 C C . ILE A 1 207 ? 10.079 -18.523 -5.791 1.00 89.81 207 ILE A C 1
ATOM 1555 O O . ILE A 1 207 ? 10.296 -19.117 -6.848 1.00 89.81 207 ILE A O 1
ATOM 1559 N N . GLN A 1 208 ? 8.852 -18.365 -5.301 1.00 90.94 208 GLN A N 1
ATOM 1560 C CA . GLN A 1 208 ? 7.640 -18.800 -5.994 1.00 90.94 208 GLN A CA 1
ATOM 1561 C C . GLN A 1 208 ? 6.751 -17.603 -6.307 1.00 90.94 208 GLN A C 1
ATOM 1563 O O . GLN A 1 208 ? 6.581 -16.707 -5.487 1.00 90.94 208 GLN A O 1
ATOM 1568 N N . LEU A 1 209 ? 6.172 -17.587 -7.505 1.00 90.00 209 LEU A N 1
ATOM 1569 C CA . LEU A 1 209 ? 5.212 -16.571 -7.913 1.00 90.00 209 LEU A CA 1
ATOM 1570 C C . LEU A 1 209 ? 3.903 -17.255 -8.287 1.00 90.00 209 LEU A C 1
ATOM 1572 O O . LEU A 1 209 ? 3.861 -18.079 -9.201 1.00 90.00 209 LEU A O 1
ATOM 1576 N N . GLN A 1 210 ? 2.837 -16.900 -7.581 1.00 87.75 210 GLN A N 1
ATOM 1577 C CA . GLN A 1 210 ? 1.523 -17.502 -7.753 1.00 87.75 210 GLN A CA 1
ATOM 1578 C C . GLN A 1 210 ? 0.436 -16.437 -7.859 1.00 87.75 210 GLN A C 1
ATOM 1580 O O . GLN A 1 210 ? 0.540 -15.339 -7.309 1.00 87.75 210 GLN A O 1
ATOM 1585 N N . ARG A 1 211 ? -0.637 -16.781 -8.571 1.00 86.38 211 ARG A N 1
ATOM 1586 C CA . ARG A 1 211 ? -1.831 -15.949 -8.695 1.00 86.38 211 ARG A CA 1
ATOM 1587 C C . ARG A 1 211 ? -2.956 -16.510 -7.833 1.00 86.38 211 ARG A C 1
ATOM 1589 O O . ARG A 1 211 ? -3.285 -17.695 -7.884 1.00 86.38 211 ARG A O 1
ATOM 1596 N N . PHE A 1 212 ? -3.602 -15.611 -7.115 1.00 82.69 212 PHE A N 1
ATOM 1597 C CA . PHE A 1 212 ? -4.709 -15.877 -6.223 1.00 82.69 212 PHE A CA 1
ATOM 1598 C C . PHE A 1 212 ? -5.914 -15.008 -6.572 1.00 82.69 212 PHE A C 1
ATOM 1600 O O . PHE A 1 212 ? -5.794 -13.916 -7.132 1.00 82.69 212 PHE A O 1
ATOM 1607 N N . ILE A 1 213 ? -7.088 -15.496 -6.190 1.00 79.06 213 ILE A N 1
ATOM 1608 C CA . ILE A 1 213 ? -8.319 -14.714 -6.148 1.00 79.06 213 ILE A CA 1
ATOM 1609 C C . ILE A 1 213 ? -8.723 -14.632 -4.687 1.00 79.06 213 ILE A C 1
ATOM 1611 O O . ILE A 1 213 ? -8.848 -15.663 -4.021 1.00 79.06 213 ILE A O 1
ATOM 1615 N N . ASN A 1 214 ? -8.913 -13.415 -4.190 1.00 75.00 214 ASN A N 1
ATOM 1616 C CA . ASN A 1 214 ? -9.438 -13.208 -2.854 1.00 75.00 214 ASN A CA 1
ATOM 1617 C C . ASN A 1 214 ? -10.972 -13.265 -2.915 1.00 75.00 214 ASN A C 1
ATOM 1619 O O . ASN A 1 214 ? -11.570 -12.389 -3.534 1.00 75.00 214 ASN A O 1
ATOM 1623 N N . PRO A 1 215 ? -11.645 -14.277 -2.339 1.00 66.75 215 PRO A N 1
ATOM 1624 C CA . PRO A 1 215 ? -13.089 -14.222 -2.182 1.00 66.75 215 PRO A CA 1
ATOM 1625 C C . PRO A 1 215 ? -13.381 -13.252 -1.033 1.00 66.75 215 PRO A C 1
ATOM 1627 O O . PRO A 1 215 ? -12.942 -13.484 0.093 1.00 66.75 215 PRO A O 1
ATOM 1630 N N . GLY A 1 216 ? -14.093 -12.157 -1.295 1.00 61.56 216 GLY A N 1
ATOM 1631 C CA . GLY A 1 216 ? -14.296 -11.092 -0.313 1.00 61.56 216 GLY A CA 1
ATOM 1632 C C . GLY A 1 216 ? -14.762 -11.593 1.068 1.00 61.56 216 GLY A C 1
ATOM 1633 O O . GLY A 1 216 ? -15.488 -12.583 1.185 1.00 61.56 216 GLY A O 1
ATOM 1634 N N . GLY A 1 217 ? -14.372 -10.875 2.130 1.00 56.53 217 GLY A N 1
ATOM 1635 C CA . GLY A 1 217 ? -14.807 -11.139 3.511 1.00 56.53 217 GLY A CA 1
ATOM 1636 C C . GLY A 1 217 ? -13.813 -11.908 4.391 1.00 56.53 217 GLY A C 1
ATOM 1637 O O . GLY A 1 217 ? -14.173 -12.946 4.943 1.00 56.53 217 GLY A O 1
ATOM 1638 N N . TYR A 1 218 ? -12.589 -11.388 4.560 1.00 57.75 218 TYR A N 1
ATOM 1639 C CA . TYR A 1 218 ? -11.535 -11.921 5.455 1.00 57.75 218 TYR A CA 1
ATOM 1640 C C . TYR A 1 218 ? -11.212 -13.418 5.279 1.00 57.75 218 TYR A C 1
ATOM 1642 O O . TYR A 1 218 ? -10.693 -14.055 6.193 1.00 57.75 218 TYR A O 1
ATOM 1650 N N . SER A 1 219 ? -11.552 -13.999 4.130 1.00 63.03 219 SER A N 1
ATOM 1651 C CA . SER A 1 219 ? -11.304 -15.408 3.834 1.00 63.03 219 SER A CA 1
ATOM 1652 C C . SER A 1 219 ? -9.896 -15.577 3.265 1.00 63.03 219 SER A C 1
ATOM 1654 O O . SER A 1 219 ? -9.382 -14.664 2.622 1.00 63.03 219 SER A O 1
ATOM 1656 N N . SER A 1 220 ? -9.268 -16.736 3.480 1.00 66.62 220 SER A N 1
ATOM 1657 C CA . SER A 1 220 ? -7.983 -17.033 2.843 1.00 66.62 220 SER A CA 1
ATOM 1658 C C . SER A 1 220 ? -8.140 -17.025 1.317 1.00 66.62 220 SER A C 1
ATOM 1660 O O . SER A 1 220 ? -9.124 -17.574 0.805 1.00 66.62 220 SER A O 1
ATOM 1662 N N . PRO A 1 221 ? -7.196 -16.416 0.583 1.00 70.56 221 PRO A N 1
ATOM 1663 C CA . PRO A 1 221 ? -7.260 -16.365 -0.867 1.00 70.56 221 PRO A CA 1
ATOM 1664 C C . PRO A 1 221 ? -7.172 -17.775 -1.459 1.00 70.56 221 PRO A C 1
ATOM 1666 O O . PRO A 1 221 ? -6.409 -18.620 -0.995 1.00 70.56 221 PRO A O 1
ATOM 1669 N N . THR A 1 222 ? -7.950 -18.031 -2.507 1.00 73.62 222 THR A N 1
ATOM 1670 C CA . THR A 1 222 ? -7.921 -19.307 -3.230 1.00 73.62 222 THR A CA 1
ATOM 1671 C C . THR A 1 222 ? -6.958 -19.214 -4.402 1.00 73.62 222 THR A C 1
ATOM 1673 O O . THR A 1 222 ? -7.001 -18.236 -5.156 1.00 73.62 222 THR A O 1
ATOM 1676 N N . ILE A 1 223 ? -6.112 -20.232 -4.577 1.00 71.62 223 ILE A N 1
ATOM 1677 C CA . ILE A 1 223 ? -5.256 -20.340 -5.762 1.00 71.62 223 ILE A CA 1
ATOM 1678 C C . ILE A 1 223 ? -6.167 -20.369 -6.988 1.00 71.62 223 ILE A C 1
ATOM 1680 O O . ILE A 1 223 ? -7.128 -21.139 -7.045 1.00 71.62 223 ILE A O 1
ATOM 1684 N N . ALA A 1 224 ? -5.874 -19.528 -7.974 1.00 66.62 224 ALA A N 1
ATOM 1685 C CA . ALA A 1 224 ? -6.599 -19.542 -9.233 1.00 66.62 224 ALA A CA 1
ATOM 1686 C C . ALA A 1 224 ? -6.099 -20.720 -10.097 1.00 66.62 224 ALA A C 1
ATOM 1688 O O . ALA A 1 224 ? -5.326 -20.520 -11.025 1.00 66.62 224 ALA A O 1
ATOM 1689 N N . THR A 1 225 ? -6.491 -21.957 -9.767 1.00 53.00 225 THR A N 1
ATOM 1690 C CA . THR A 1 225 ? -5.990 -23.201 -10.399 1.00 53.00 225 THR A CA 1
ATOM 1691 C C . THR A 1 225 ? -6.637 -23.579 -11.737 1.00 53.00 225 THR A C 1
ATOM 1693 O O . THR A 1 225 ? -6.356 -24.650 -12.269 1.00 53.00 225 THR A O 1
ATOM 1696 N N . ALA A 1 226 ? -7.466 -22.732 -12.341 1.00 47.34 226 ALA A N 1
ATOM 1697 C CA . ALA A 1 226 ? -8.053 -23.026 -13.647 1.00 47.34 226 ALA A CA 1
ATOM 1698 C C . ALA A 1 226 ? -7.271 -22.335 -14.773 1.00 47.34 226 ALA A C 1
ATOM 1700 O O . ALA A 1 226 ? -7.685 -21.277 -15.226 1.00 47.34 226 ALA A O 1
ATOM 1701 N N . ASP A 1 227 ? -6.169 -22.939 -15.226 1.00 47.50 227 ASP A N 1
ATOM 1702 C CA . ASP A 1 227 ? -5.557 -22.592 -16.524 1.00 47.50 227 ASP A CA 1
ATOM 1703 C C . ASP A 1 227 ? -5.097 -23.826 -17.322 1.00 47.50 227 ASP A C 1
ATOM 1705 O O . ASP A 1 227 ? -4.296 -23.734 -18.247 1.00 47.50 227 ASP A O 1
ATOM 1709 N N . SER A 1 228 ? -5.668 -25.003 -17.038 1.00 39.81 228 SER A N 1
ATOM 1710 C CA . SER A 1 228 ? -5.547 -26.164 -17.932 1.00 39.81 228 SER A CA 1
ATOM 1711 C C . SER A 1 228 ? -6.370 -26.023 -19.223 1.00 39.81 228 SER A C 1
ATOM 1713 O O . SER A 1 228 ? -6.167 -26.808 -20.142 1.00 39.81 228 SER A O 1
ATOM 1715 N N . ASN A 1 229 ? -7.245 -25.010 -19.332 1.00 35.84 229 ASN A N 1
ATOM 1716 C CA . ASN A 1 229 ? -8.077 -24.772 -20.522 1.00 35.84 229 ASN A CA 1
ATOM 1717 C C . ASN A 1 229 ? -7.815 -23.441 -21.261 1.00 35.84 229 ASN A C 1
ATOM 1719 O O . ASN A 1 229 ? -8.429 -23.224 -22.302 1.00 35.84 229 ASN A O 1
ATOM 1723 N N . TYR A 1 230 ? -6.910 -22.568 -20.795 1.00 41.19 230 TYR A N 1
ATOM 1724 C CA . TYR A 1 230 ? -6.619 -21.280 -21.450 1.00 41.19 230 TYR A CA 1
ATOM 1725 C C . TYR A 1 230 ? -5.135 -20.899 -21.321 1.00 41.19 230 TYR A C 1
ATOM 1727 O O . TYR A 1 230 ? -4.742 -20.056 -20.523 1.00 41.19 230 TYR A O 1
ATOM 1735 N N . GLY A 1 231 ? -4.278 -21.518 -22.133 1.00 42.50 231 GLY A N 1
ATOM 1736 C CA . GLY A 1 231 ? -2.844 -21.224 -22.158 1.00 42.50 231 GLY A CA 1
ATOM 1737 C C . GLY A 1 231 ? -2.503 -19.797 -22.614 1.00 42.50 231 GLY A C 1
ATOM 1738 O O . GLY A 1 231 ? -2.190 -19.596 -23.784 1.00 42.50 231 GLY A O 1
ATOM 1739 N N . GLY A 1 232 ? -2.487 -18.815 -21.704 1.00 55.53 232 GLY A N 1
ATOM 1740 C CA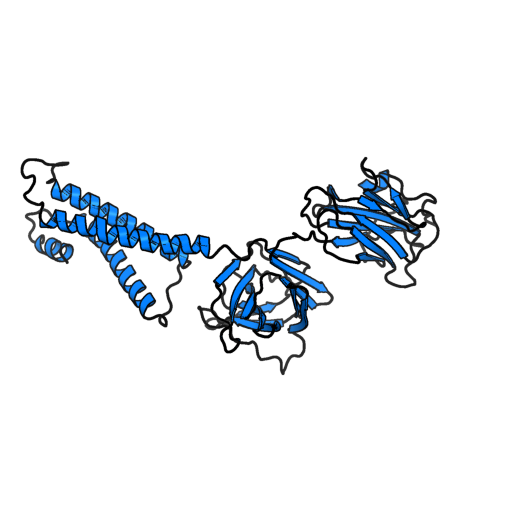 . GLY A 1 232 ? -1.898 -17.504 -22.016 1.00 55.53 232 GLY A CA 1
ATOM 1741 C C . GLY A 1 232 ? -2.229 -16.311 -21.120 1.00 55.53 232 GLY A C 1
ATOM 1742 O O . GLY A 1 232 ? -1.736 -15.222 -21.409 1.00 55.53 232 GLY A O 1
ATOM 1743 N N . ILE A 1 233 ? -3.045 -16.452 -20.070 1.00 73.12 233 ILE A N 1
ATOM 1744 C CA . ILE A 1 233 ? -3.516 -15.291 -19.289 1.00 73.12 233 ILE A CA 1
ATOM 1745 C C . ILE A 1 233 ? -2.463 -14.772 -18.317 1.00 73.12 233 ILE A C 1
ATOM 1747 O O . ILE A 1 233 ? -2.242 -13.568 -18.244 1.00 73.12 233 ILE A O 1
ATOM 1751 N N . PHE A 1 234 ? -1.827 -15.668 -17.570 1.00 82.12 234 PHE A N 1
ATOM 1752 C CA . PHE A 1 234 ? -0.774 -15.347 -16.619 1.00 82.12 234 PHE A CA 1
ATOM 1753 C C . PHE A 1 234 ? 0.390 -16.301 -16.845 1.00 82.12 234 PHE A C 1
ATOM 1755 O O . PHE A 1 234 ? 0.233 -17.517 -16.752 1.00 82.12 234 PHE A O 1
ATOM 1762 N N . LYS A 1 235 ? 1.570 -15.758 -17.133 1.00 82.38 235 LYS A N 1
ATOM 1763 C CA . LYS A 1 235 ? 2.774 -16.565 -17.326 1.00 82.38 235 LYS A CA 1
ATOM 1764 C C . LYS A 1 235 ? 3.923 -15.970 -16.539 1.00 82.38 235 LYS A C 1
ATOM 1766 O O . LYS A 1 235 ? 4.300 -14.824 -16.767 1.00 82.38 235 LYS A O 1
ATOM 1771 N N . VAL A 1 236 ? 4.489 -16.770 -15.641 1.00 83.50 236 VAL A N 1
ATOM 1772 C CA . VAL A 1 236 ? 5.730 -16.431 -14.941 1.00 83.50 236 VAL A CA 1
ATOM 1773 C C . VAL A 1 236 ? 6.859 -16.397 -15.968 1.00 83.50 236 VAL A C 1
ATOM 1775 O O . VAL A 1 236 ? 7.105 -17.384 -16.661 1.00 83.50 236 VAL A O 1
ATOM 1778 N N . THR A 1 237 ? 7.520 -15.250 -16.083 1.00 77.94 237 THR A N 1
ATOM 1779 C CA . THR A 1 237 ? 8.641 -15.049 -17.011 1.00 77.94 237 THR A CA 1
ATOM 1780 C C . THR A 1 237 ? 9.965 -15.249 -16.289 1.00 77.94 237 THR A C 1
ATOM 1782 O O . THR A 1 237 ? 10.872 -15.881 -16.826 1.00 77.94 237 THR A O 1
ATOM 1785 N N . ARG A 1 238 ? 10.077 -14.736 -15.058 1.00 78.94 238 ARG A N 1
ATOM 1786 C CA . ARG A 1 238 ? 11.303 -14.825 -14.266 1.00 78.94 238 ARG A CA 1
ATOM 1787 C C . ARG A 1 238 ? 11.001 -14.776 -12.775 1.00 78.94 238 ARG A C 1
ATOM 1789 O O . ARG A 1 238 ? 10.298 -13.887 -12.308 1.00 78.94 238 ARG A O 1
ATOM 1796 N N . VAL A 1 239 ? 11.607 -15.691 -12.027 1.00 83.31 239 VAL A N 1
ATOM 1797 C CA . VAL A 1 239 ? 11.727 -15.620 -10.567 1.00 83.31 239 VAL A CA 1
ATOM 1798 C C . VAL A 1 239 ? 13.190 -15.814 -10.192 1.00 83.31 239 VAL A C 1
ATOM 1800 O O . VAL A 1 239 ? 13.850 -16.689 -10.749 1.00 83.31 239 VAL A O 1
ATOM 1803 N N . ALA A 1 240 ? 13.733 -14.961 -9.326 1.00 79.56 240 ALA A N 1
ATOM 1804 C CA . ALA A 1 240 ? 15.134 -15.059 -8.915 1.00 79.56 240 ALA A CA 1
ATOM 1805 C C . ALA A 1 240 ? 15.385 -14.390 -7.562 1.00 79.56 240 ALA A C 1
ATOM 1807 O O . ALA A 1 240 ? 14.730 -13.405 -7.225 1.00 79.56 240 ALA A O 1
ATOM 1808 N N . LEU A 1 241 ? 16.389 -14.884 -6.839 1.00 77.75 241 LEU A N 1
ATOM 1809 C CA . LEU A 1 241 ? 16.980 -14.231 -5.675 1.00 77.75 241 LEU A CA 1
ATOM 1810 C C . LEU A 1 241 ? 18.454 -13.955 -5.984 1.00 77.75 241 LEU A C 1
ATOM 1812 O O . LEU A 1 241 ? 19.260 -14.879 -6.017 1.00 77.75 241 LEU A O 1
ATOM 1816 N N . ASN A 1 242 ? 18.806 -12.689 -6.207 1.00 71.69 242 ASN A N 1
ATOM 1817 C CA . ASN A 1 242 ? 20.177 -12.287 -6.528 1.00 71.69 242 ASN A CA 1
ATOM 1818 C C . ASN A 1 242 ? 20.628 -11.195 -5.557 1.00 71.69 242 ASN A C 1
ATOM 1820 O O . ASN A 1 242 ? 19.997 -10.145 -5.490 1.00 71.69 242 ASN A O 1
ATOM 1824 N N . ASN A 1 243 ? 21.731 -11.410 -4.833 1.00 68.38 243 ASN A N 1
ATOM 1825 C CA . ASN A 1 243 ? 22.316 -10.418 -3.916 1.00 68.38 243 ASN A CA 1
ATOM 1826 C C . ASN A 1 243 ? 21.301 -9.832 -2.908 1.00 68.38 243 ASN A C 1
ATOM 1828 O O . ASN A 1 243 ? 21.299 -8.633 -2.645 1.00 68.38 243 ASN A O 1
ATOM 1832 N N . GLY A 1 244 ? 20.395 -10.667 -2.384 1.00 67.69 244 GLY A N 1
ATOM 1833 C CA . GLY A 1 244 ? 19.340 -10.245 -1.451 1.00 67.69 244 GLY A CA 1
ATOM 1834 C C . GLY A 1 244 ? 18.125 -9.564 -2.098 1.00 67.69 244 GLY A C 1
ATOM 1835 O O . GLY A 1 244 ? 17.162 -9.264 -1.399 1.00 67.69 244 GLY A O 1
ATOM 1836 N N . MET A 1 245 ? 18.133 -9.360 -3.417 1.00 70.88 245 MET A N 1
ATOM 1837 C CA . MET A 1 245 ? 16.999 -8.835 -4.179 1.00 70.88 245 MET A CA 1
ATOM 1838 C C . MET A 1 245 ? 16.150 -9.987 -4.724 1.00 70.88 245 MET A C 1
ATOM 1840 O O . MET A 1 245 ? 16.656 -10.859 -5.435 1.00 70.88 245 MET A O 1
ATOM 1844 N N . VAL A 1 246 ? 14.852 -9.960 -4.443 1.00 81.38 246 VAL A N 1
ATOM 1845 C CA . VAL A 1 246 ? 13.856 -10.862 -5.021 1.00 81.38 246 VAL A CA 1
ATOM 1846 C C . VAL A 1 246 ? 13.272 -10.237 -6.282 1.00 81.38 246 VAL A C 1
ATOM 1848 O O . VAL A 1 246 ? 12.801 -9.098 -6.264 1.00 81.38 246 VAL A O 1
ATOM 1851 N N . TYR A 1 247 ? 13.273 -11.012 -7.363 1.00 81.38 247 TYR A N 1
ATOM 1852 C CA . TYR A 1 247 ? 12.686 -10.680 -8.653 1.00 81.38 247 TYR A CA 1
ATOM 1853 C C . TYR A 1 247 ? 11.494 -11.593 -8.911 1.00 81.38 247 TYR A C 1
ATOM 1855 O O . TYR A 1 247 ? 11.642 -12.814 -8.893 1.00 81.38 247 TYR A O 1
ATOM 1863 N N . CYS A 1 248 ? 10.340 -10.998 -9.195 1.00 85.31 248 CYS A N 1
ATOM 1864 C CA . CYS A 1 248 ? 9.126 -11.697 -9.598 1.00 85.31 248 CYS A CA 1
ATOM 1865 C C . CYS A 1 248 ? 8.542 -11.008 -10.833 1.00 85.31 248 CYS A C 1
ATOM 1867 O O . CYS A 1 248 ? 8.014 -9.900 -10.755 1.00 85.31 248 CYS A O 1
ATOM 1869 N N . GLU A 1 249 ? 8.661 -11.662 -11.982 1.00 84.81 249 GLU A N 1
ATOM 1870 C CA . GLU A 1 249 ? 8.237 -11.157 -13.282 1.00 84.81 249 GLU A CA 1
ATOM 1871 C C . GLU A 1 249 ? 7.223 -12.095 -13.921 1.00 84.81 249 GLU A C 1
ATOM 1873 O O . GLU A 1 249 ? 7.409 -13.316 -13.978 1.00 84.81 249 GLU A O 1
ATOM 1878 N N . PHE A 1 250 ? 6.163 -11.505 -14.453 1.00 86.88 250 PHE A N 1
ATOM 1879 C CA . PHE A 1 250 ? 5.114 -12.229 -15.141 1.00 86.88 250 PHE A CA 1
ATOM 1880 C C . PHE A 1 250 ? 4.480 -11.386 -16.235 1.00 86.88 250 PHE A C 1
ATOM 1882 O O . PHE A 1 250 ? 4.561 -10.161 -16.242 1.00 86.88 250 PHE A O 1
ATOM 1889 N N . THR A 1 251 ? 3.817 -12.064 -17.158 1.00 83.62 251 THR A N 1
ATOM 1890 C CA . THR A 1 251 ? 3.027 -11.444 -18.218 1.00 83.62 251 THR A CA 1
ATOM 1891 C C . THR A 1 251 ? 1.549 -11.692 -17.985 1.00 83.62 251 THR A C 1
ATOM 1893 O O . THR A 1 251 ? 1.157 -12.758 -17.503 1.00 83.62 251 THR A O 1
ATOM 1896 N N . LEU A 1 252 ? 0.748 -10.682 -18.314 1.00 86.50 252 LEU A N 1
ATOM 1897 C CA . LEU A 1 252 ? -0.704 -10.717 -18.335 1.00 86.50 252 LEU A CA 1
ATOM 1898 C C . LEU A 1 252 ? -1.195 -10.467 -19.759 1.00 86.50 252 LEU A C 1
ATOM 1900 O O . LEU A 1 252 ? -0.767 -9.498 -20.382 1.00 86.50 252 LEU A O 1
ATOM 1904 N N . SER A 1 253 ? -2.111 -11.292 -20.255 1.00 81.81 253 SER A N 1
ATOM 1905 C CA . SER A 1 253 ? -2.896 -10.976 -21.457 1.00 81.81 253 SER A CA 1
ATOM 1906 C C . SER A 1 253 ? -4.318 -10.563 -21.075 1.00 81.81 253 SER A C 1
ATOM 1908 O O . SER A 1 253 ? -4.697 -10.643 -19.909 1.00 81.81 253 SER A O 1
ATOM 1910 N N . ASN A 1 254 ? -5.101 -10.044 -22.022 1.00 78.88 254 ASN A N 1
ATOM 1911 C CA . ASN A 1 254 ? -6.472 -9.612 -21.745 1.00 78.88 254 ASN A CA 1
ATOM 1912 C C . ASN A 1 254 ? -7.338 -10.806 -21.317 1.00 78.88 254 ASN A C 1
ATOM 1914 O O . ASN A 1 254 ? -7.417 -11.809 -22.026 1.00 78.88 254 ASN A O 1
ATOM 1918 N N . PHE A 1 255 ? -8.024 -10.680 -20.182 1.00 72.12 255 PHE A N 1
ATOM 1919 C CA . PHE A 1 255 ? -8.929 -11.717 -19.704 1.00 72.12 255 PHE A CA 1
ATOM 1920 C C . PHE A 1 255 ? -10.131 -11.146 -18.970 1.00 72.12 255 PHE A C 1
ATOM 1922 O O . PHE A 1 255 ? -10.026 -10.189 -18.204 1.00 72.12 255 PHE A O 1
ATOM 1929 N N . THR A 1 256 ? -11.279 -11.794 -19.141 1.00 68.62 256 THR A N 1
ATOM 1930 C CA . THR A 1 256 ? -12.489 -11.483 -18.383 1.00 68.62 256 THR A CA 1
ATOM 1931 C C . THR A 1 256 ? -12.679 -12.522 -17.290 1.00 68.62 256 THR A C 1
ATOM 1933 O O . THR A 1 256 ? -12.760 -13.716 -17.559 1.00 68.62 256 THR A O 1
ATOM 1936 N N . THR A 1 257 ? -12.771 -12.077 -16.041 1.00 62.50 257 THR A N 1
ATOM 1937 C CA . THR A 1 257 ? -13.060 -12.946 -14.894 1.00 62.50 257 THR A CA 1
ATOM 1938 C C . THR A 1 257 ? -14.321 -12.511 -14.184 1.00 62.50 257 THR A C 1
ATOM 1940 O O . THR A 1 257 ? -14.559 -11.324 -13.998 1.00 62.50 257 THR A O 1
ATOM 1943 N N . THR A 1 258 ? -15.126 -13.477 -13.750 1.00 61.34 258 THR A N 1
ATOM 1944 C CA . THR A 1 258 ? -16.247 -13.227 -12.844 1.00 61.34 258 THR A CA 1
ATOM 1945 C C . THR A 1 258 ? -15.782 -13.364 -11.398 1.00 61.34 258 THR A C 1
ATOM 1947 O O . THR A 1 258 ? -15.495 -14.480 -10.967 1.00 61.34 258 THR A O 1
ATOM 1950 N N . THR A 1 259 ? -15.721 -12.264 -10.648 1.00 59.81 259 THR A N 1
ATOM 1951 C CA . THR A 1 259 ? -15.395 -12.264 -9.210 1.00 59.81 259 THR A CA 1
ATOM 1952 C C . THR A 1 259 ? -16.650 -11.987 -8.371 1.00 59.81 259 THR A C 1
ATOM 1954 O O . THR A 1 259 ? -17.637 -11.461 -8.888 1.00 59.81 259 THR A O 1
ATOM 1957 N N . GLY A 1 260 ? -16.671 -12.397 -7.097 1.00 56.12 260 GLY A N 1
ATOM 1958 C CA . GLY A 1 260 ? -17.788 -12.122 -6.182 1.00 56.12 260 GLY A CA 1
ATOM 1959 C C . GLY A 1 260 ? -18.592 -13.326 -5.701 1.00 56.12 260 GLY A C 1
ATOM 1960 O O . GLY A 1 260 ? -19.237 -14.026 -6.481 1.00 56.12 260 GLY A O 1
ATOM 1961 N N . ARG A 1 261 ? -18.635 -13.512 -4.371 1.00 52.03 261 ARG A N 1
ATOM 1962 C CA . ARG A 1 261 ? -19.390 -14.598 -3.706 1.00 52.03 261 ARG A CA 1
ATOM 1963 C C . ARG A 1 261 ? -20.900 -14.335 -3.611 1.00 52.03 261 ARG A C 1
ATOM 1965 O O . ARG A 1 261 ? -21.681 -15.280 -3.598 1.00 52.03 261 ARG A O 1
ATOM 1972 N N . ARG A 1 262 ? -21.324 -13.063 -3.537 1.00 49.62 262 ARG A N 1
ATOM 1973 C CA . ARG A 1 262 ? -22.748 -12.654 -3.432 1.00 49.62 262 ARG A CA 1
ATOM 1974 C C . ARG A 1 262 ? -23.293 -11.941 -4.675 1.00 49.62 262 ARG A C 1
ATOM 1976 O O . ARG A 1 262 ? -24.486 -12.026 -4.942 1.00 49.62 262 ARG A O 1
ATOM 1983 N N . ARG A 1 263 ? -22.442 -11.244 -5.435 1.00 54.56 263 ARG A N 1
ATOM 1984 C CA . ARG A 1 263 ? -22.774 -10.604 -6.719 1.00 54.56 263 ARG A CA 1
ATOM 1985 C C . ARG A 1 263 ? -21.630 -10.860 -7.691 1.00 54.56 263 ARG A C 1
ATOM 1987 O O . ARG A 1 263 ? -20.570 -10.270 -7.525 1.00 54.56 263 ARG A O 1
ATOM 1994 N N . LYS A 1 264 ? -21.847 -11.730 -8.679 1.00 57.94 264 LYS A N 1
ATOM 1995 C CA . LYS A 1 264 ? -20.852 -12.006 -9.722 1.00 57.94 264 LYS A CA 1
ATOM 1996 C C . LYS A 1 264 ? -20.656 -10.745 -10.569 1.00 57.94 264 LYS A C 1
ATOM 1998 O O . LYS A 1 264 ? -21.613 -10.264 -11.172 1.00 57.94 264 LYS A O 1
ATOM 2003 N N . ARG A 1 265 ? -19.441 -10.203 -10.605 1.00 58.62 265 ARG A N 1
ATOM 2004 C CA . ARG A 1 265 ? -19.034 -9.087 -11.467 1.00 58.62 265 ARG A CA 1
ATOM 2005 C C . ARG A 1 265 ? -18.036 -9.593 -12.495 1.00 58.62 265 ARG A C 1
ATOM 2007 O O . ARG A 1 265 ? -17.010 -10.143 -12.117 1.00 58.62 265 ARG A O 1
ATOM 2014 N N . SER A 1 266 ? -18.325 -9.391 -13.776 1.00 58.06 266 SER A N 1
ATOM 2015 C CA . SER A 1 266 ? -17.360 -9.632 -14.851 1.00 58.06 266 SER A CA 1
ATOM 2016 C C . SER A 1 266 ? -16.394 -8.451 -14.933 1.00 58.06 266 SER A C 1
ATOM 2018 O O . SER A 1 266 ? -16.809 -7.336 -15.242 1.00 58.06 266 SER A O 1
ATOM 2020 N N . ILE A 1 267 ? -15.118 -8.686 -14.651 1.00 65.38 267 ILE A N 1
ATOM 2021 C CA . ILE A 1 267 ? -14.033 -7.708 -14.742 1.00 65.38 267 ILE A CA 1
ATOM 2022 C C . ILE A 1 267 ? -13.132 -8.130 -15.897 1.00 65.38 267 ILE A C 1
ATOM 2024 O O . ILE A 1 267 ? -12.606 -9.242 -15.893 1.00 65.38 267 ILE A O 1
ATOM 2028 N N . SER A 1 268 ? -12.955 -7.246 -16.879 1.00 68.06 268 SER A N 1
ATOM 2029 C CA . SER A 1 268 ? -12.005 -7.451 -17.978 1.00 68.06 268 SER A CA 1
ATOM 2030 C C . SER A 1 268 ? -10.692 -6.757 -17.647 1.00 68.06 268 SER A C 1
ATOM 2032 O O . SER A 1 268 ? -10.627 -5.528 -17.626 1.00 68.06 268 SER A O 1
ATOM 2034 N N . ILE A 1 269 ? -9.663 -7.544 -17.348 1.00 69.00 269 ILE A N 1
ATOM 2035 C CA . ILE A 1 269 ? -8.328 -7.044 -17.030 1.00 69.00 269 ILE A CA 1
ATOM 2036 C C . ILE A 1 269 ? -7.654 -6.590 -18.322 1.00 69.00 269 ILE A C 1
ATOM 2038 O O . ILE A 1 269 ? -7.716 -7.293 -19.322 1.00 69.00 269 ILE A O 1
ATOM 2042 N N . LEU A 1 270 ? -7.020 -5.412 -18.287 1.00 72.00 270 LEU A N 1
ATOM 2043 C CA . LEU A 1 270 ? -6.417 -4.706 -19.435 1.00 72.00 270 LEU A CA 1
ATOM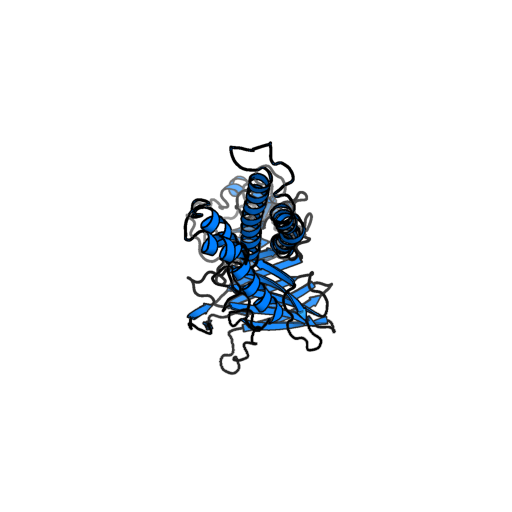 2044 C C . LEU A 1 270 ? -7.413 -4.013 -20.387 1.00 72.00 270 LEU A C 1
ATOM 2046 O O . LEU A 1 270 ? -7.016 -3.521 -21.444 1.00 72.00 270 LEU A O 1
ATOM 2050 N N . SER A 1 271 ? -8.692 -3.904 -20.012 1.00 74.62 271 SER A N 1
ATOM 2051 C CA . SER A 1 271 ? -9.658 -3.085 -20.757 1.00 74.62 271 SER A CA 1
ATOM 2052 C C . SER A 1 271 ? -9.332 -1.587 -20.663 1.00 74.62 271 SER A C 1
ATOM 2054 O O . SER A 1 271 ? -8.922 -1.097 -19.610 1.00 74.62 271 SER A O 1
ATOM 2056 N N . GLN A 1 272 ? -9.578 -0.838 -21.747 1.00 68.19 272 GLN A N 1
ATOM 2057 C CA . GLN A 1 272 ? -9.283 0.603 -21.848 1.00 68.19 272 GLN A CA 1
ATOM 2058 C C . GLN A 1 272 ? -9.962 1.461 -20.773 1.00 68.19 272 GLN A C 1
ATOM 2060 O O . GLN A 1 272 ? -9.430 2.499 -20.385 1.00 68.19 272 GLN A O 1
ATOM 2065 N N . ASN A 1 273 ? -11.104 1.008 -20.259 1.00 74.75 273 ASN A N 1
ATOM 2066 C CA . ASN A 1 273 ? -11.887 1.753 -19.276 1.00 74.75 273 ASN A CA 1
ATOM 2067 C C . ASN A 1 273 ? -11.671 1.271 -17.838 1.00 74.75 273 ASN A C 1
ATOM 2069 O O . ASN A 1 273 ? -12.319 1.783 -16.927 1.00 74.75 273 ASN A O 1
ATOM 2073 N N . THR A 1 274 ? -10.805 0.281 -17.607 1.00 79.12 274 THR A N 1
ATOM 2074 C CA . THR A 1 274 ? -10.627 -0.282 -16.268 1.00 79.12 274 THR A CA 1
ATOM 2075 C C . THR A 1 274 ? -9.389 0.295 -15.602 1.00 79.12 274 THR A C 1
ATOM 2077 O O . THR A 1 274 ? -8.263 0.109 -16.060 1.00 79.12 274 THR A O 1
ATOM 2080 N N . GLN A 1 275 ? -9.618 1.016 -14.507 1.00 83.88 275 GLN A N 1
ATOM 2081 C CA . GLN A 1 275 ? -8.568 1.541 -13.645 1.00 83.88 275 GLN A CA 1
ATOM 2082 C C . GLN A 1 275 ? -8.598 0.803 -12.309 1.00 83.88 275 GLN A C 1
ATOM 2084 O O . GLN A 1 275 ? -9.673 0.495 -11.796 1.00 83.88 275 GLN A O 1
ATOM 2089 N N . TYR A 1 276 ? -7.420 0.546 -11.757 1.00 83.06 276 TYR A N 1
ATOM 2090 C CA . TYR A 1 276 ? -7.237 -0.197 -10.520 1.00 83.06 276 TYR A CA 1
ATOM 2091 C C . TYR A 1 276 ? -6.461 0.632 -9.507 1.00 83.06 276 TYR A C 1
ATOM 2093 O O . TYR A 1 276 ? -5.539 1.371 -9.866 1.00 83.06 276 TYR A O 1
ATOM 2101 N N . ARG A 1 277 ? -6.778 0.451 -8.229 1.00 84.44 277 ARG A N 1
ATOM 2102 C CA . ARG A 1 277 ? -5.839 0.732 -7.152 1.00 84.44 277 ARG A CA 1
ATOM 2103 C C . ARG A 1 277 ? -4.917 -0.461 -6.996 1.00 84.44 277 ARG A C 1
ATOM 2105 O O . ARG A 1 277 ? -5.356 -1.611 -6.958 1.00 84.44 277 ARG A O 1
ATOM 2112 N N . ILE A 1 278 ? -3.633 -0.159 -6.886 1.00 84.81 278 ILE A N 1
ATOM 2113 C CA . ILE A 1 278 ? -2.633 -1.154 -6.536 1.00 84.81 278 ILE A CA 1
ATOM 2114 C C . ILE A 1 278 ? -2.579 -1.236 -5.014 1.00 84.81 278 ILE A C 1
ATOM 2116 O O . ILE A 1 278 ? -2.293 -0.248 -4.333 1.00 84.81 278 ILE A O 1
ATOM 2120 N N . LEU A 1 279 ? -2.882 -2.418 -4.494 1.00 85.88 279 LEU A N 1
ATOM 2121 C CA . LEU A 1 279 ? -2.795 -2.748 -3.079 1.00 85.88 279 LEU A CA 1
ATOM 2122 C C . LEU A 1 279 ? -1.560 -3.624 -2.888 1.00 85.88 279 LEU A C 1
ATOM 2124 O O . LEU A 1 279 ? -1.348 -4.555 -3.657 1.00 85.88 279 LEU A O 1
ATOM 2128 N N . THR A 1 280 ? -0.730 -3.353 -1.890 1.00 84.75 280 THR A N 1
ATOM 2129 C CA . THR A 1 280 ? 0.436 -4.195 -1.588 1.00 84.75 280 THR A CA 1
ATOM 2130 C C . THR A 1 280 ? 0.371 -4.680 -0.156 1.00 84.75 280 THR A C 1
ATOM 2132 O O . THR A 1 280 ? 0.043 -3.897 0.733 1.00 84.75 280 THR A O 1
ATOM 2135 N N . ALA A 1 281 ? 0.706 -5.944 0.079 1.00 84.50 281 ALA A N 1
ATOM 2136 C CA . ALA A 1 281 ? 0.699 -6.539 1.408 1.00 84.50 281 ALA A CA 1
ATOM 2137 C C . ALA A 1 281 ? 1.915 -7.442 1.621 1.00 84.50 281 ALA A C 1
ATOM 2139 O O . ALA A 1 281 ? 2.362 -8.093 0.682 1.00 84.50 281 ALA A O 1
ATOM 2140 N N . VAL A 1 282 ? 2.425 -7.506 2.851 1.00 83.31 282 VAL A N 1
ATOM 2141 C CA . VAL A 1 282 ? 3.510 -8.424 3.239 1.00 83.31 282 VAL A CA 1
ATOM 2142 C C . VAL A 1 282 ? 3.071 -9.259 4.430 1.00 83.31 282 VAL A C 1
ATOM 2144 O O . VAL A 1 282 ? 2.434 -8.743 5.351 1.00 83.31 282 VAL A O 1
ATOM 2147 N N . GLY A 1 283 ? 3.414 -10.544 4.420 1.00 83.38 283 GLY A N 1
ATOM 2148 C CA . GLY A 1 283 ? 3.106 -11.473 5.501 1.00 83.38 283 GLY A CA 1
ATOM 2149 C C . GLY A 1 283 ? 4.102 -12.620 5.610 1.00 83.38 283 GLY A C 1
ATOM 2150 O O . GLY A 1 283 ? 5.038 -12.740 4.821 1.00 83.38 283 GLY A O 1
ATOM 2151 N N . GLN A 1 284 ? 3.899 -13.459 6.624 1.00 85.25 284 GLN A N 1
ATOM 2152 C CA . GLN A 1 284 ? 4.689 -14.669 6.847 1.00 85.25 284 GLN A CA 1
ATOM 2153 C C . GLN A 1 284 ? 4.065 -15.879 6.145 1.00 85.25 284 GLN A C 1
ATOM 2155 O O . GLN A 1 284 ? 2.869 -15.903 5.847 1.00 85.25 284 GLN A O 1
ATOM 2160 N N . LEU A 1 285 ? 4.889 -16.886 5.888 1.00 85.50 285 LEU A N 1
ATOM 2161 C CA . LEU A 1 285 ? 4.478 -18.217 5.467 1.00 85.50 285 LEU A CA 1
ATOM 2162 C C . LEU A 1 285 ? 4.457 -19.142 6.682 1.00 85.50 285 LEU A C 1
ATOM 2164 O O . LEU A 1 285 ? 5.307 -19.030 7.567 1.00 85.50 285 LEU A O 1
ATOM 2168 N N . ASP A 1 286 ? 3.488 -20.050 6.732 1.00 84.38 286 ASP A N 1
ATOM 2169 C CA . ASP A 1 286 ? 3.482 -21.105 7.742 1.00 84.38 286 ASP A CA 1
ATOM 2170 C C . ASP A 1 286 ? 4.435 -22.255 7.362 1.00 84.38 286 ASP A C 1
ATOM 2172 O O . ASP A 1 286 ? 5.080 -22.251 6.310 1.00 84.38 286 ASP A O 1
ATOM 2176 N N . SER A 1 287 ? 4.522 -23.277 8.216 1.00 83.19 287 SER A N 1
ATOM 2177 C CA . SER A 1 287 ? 5.358 -24.460 7.971 1.00 83.19 287 SER A CA 1
ATOM 2178 C C . SER A 1 287 ? 4.958 -25.259 6.724 1.00 83.19 287 SER A C 1
ATOM 2180 O O . SER A 1 287 ? 5.768 -26.032 6.218 1.00 83.19 287 SER A O 1
ATOM 2182 N N . SER A 1 288 ? 3.739 -25.071 6.212 1.00 83.25 288 SER A N 1
ATOM 2183 C CA . SER A 1 288 ? 3.244 -25.679 4.975 1.00 83.25 288 SER A CA 1
ATOM 2184 C C . SER A 1 288 ? 3.470 -24.801 3.737 1.00 83.25 288 SER A C 1
ATOM 2186 O O . SER A 1 288 ? 3.015 -25.152 2.653 1.00 83.25 288 SER A O 1
ATOM 2188 N N . SER A 1 289 ? 4.187 -23.677 3.876 1.00 82.56 289 SER A N 1
ATOM 2189 C CA . SER A 1 289 ? 4.347 -22.643 2.841 1.00 82.56 289 SER A CA 1
ATOM 2190 C C . SER A 1 289 ? 3.036 -21.952 2.437 1.00 82.56 289 SER A C 1
ATOM 2192 O O . SER A 1 289 ? 2.940 -21.364 1.358 1.00 82.56 289 SER A O 1
ATOM 2194 N N . SER A 1 290 ? 2.022 -21.989 3.304 1.00 83.31 290 SER A N 1
ATOM 2195 C CA . SER A 1 290 ? 0.748 -21.305 3.088 1.00 83.31 290 SER A CA 1
ATOM 2196 C C . SER A 1 290 ? 0.800 -19.862 3.592 1.00 83.31 290 SER A C 1
ATOM 2198 O O . SER A 1 290 ? 1.538 -19.522 4.518 1.00 83.31 290 SER A O 1
ATOM 2200 N N . LEU A 1 291 ? 0.002 -18.992 2.968 1.00 84.69 291 LEU A N 1
ATOM 2201 C CA . LEU A 1 291 ? -0.055 -17.566 3.290 1.00 84.69 291 LEU A CA 1
ATOM 2202 C C . LEU A 1 291 ? -0.690 -17.343 4.672 1.00 84.69 291 LEU A C 1
ATOM 2204 O O . LEU A 1 291 ? -1.884 -17.585 4.856 1.00 84.69 291 LEU A O 1
ATOM 2208 N N . VAL A 1 292 ? 0.085 -16.822 5.626 1.00 83.00 292 VAL A N 1
ATOM 2209 C CA . VAL A 1 292 ? -0.434 -16.309 6.905 1.00 83.00 292 VAL A CA 1
ATOM 2210 C C . VAL A 1 292 ? -0.937 -14.880 6.707 1.00 83.00 292 VAL A C 1
ATOM 2212 O O . VAL A 1 292 ? -0.517 -14.184 5.781 1.00 83.00 292 VAL A O 1
ATOM 2215 N N . GLN A 1 293 ? -1.838 -14.427 7.581 1.00 79.94 293 GLN A N 1
ATOM 2216 C CA . GLN A 1 293 ? -2.359 -13.063 7.577 1.00 79.94 293 GLN A CA 1
ATOM 2217 C C . GLN A 1 293 ? -1.230 -12.024 7.473 1.00 79.94 293 GLN A C 1
ATOM 2219 O O . GLN A 1 293 ? -0.256 -12.059 8.227 1.00 79.94 293 GLN A O 1
ATOM 2224 N N . HIS A 1 294 ? -1.380 -11.094 6.529 1.00 73.75 294 HIS A N 1
ATOM 2225 C CA . HIS A 1 294 ? -0.411 -10.029 6.298 1.00 73.75 294 HIS A CA 1
ATOM 2226 C C . HIS A 1 294 ? -0.219 -9.156 7.546 1.00 73.75 294 HIS A C 1
ATOM 2228 O O .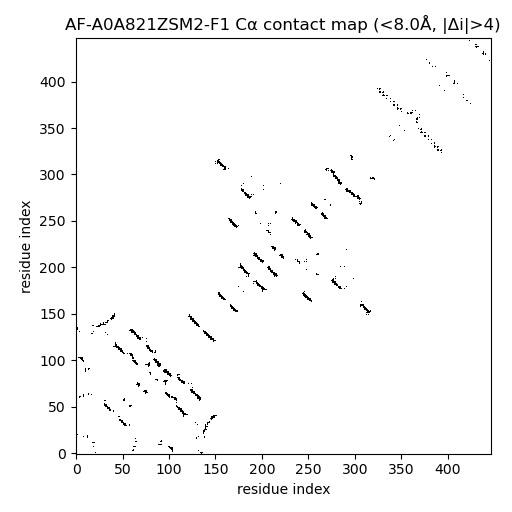 HIS A 1 294 ? -1.183 -8.800 8.231 1.00 73.75 294 HIS A O 1
ATOM 2234 N N . SER A 1 295 ? 1.019 -8.750 7.805 1.00 66.25 295 SER A N 1
ATOM 2235 C CA . SER A 1 295 ? 1.375 -7.812 8.872 1.00 66.25 295 SER A CA 1
ATOM 2236 C C . SER A 1 295 ? 1.387 -6.365 8.382 1.00 66.25 295 SER A C 1
ATOM 2238 O O . SER A 1 295 ? 1.078 -5.460 9.147 1.00 66.25 295 SER A O 1
ATOM 2240 N N . SER A 1 296 ? 1.666 -6.123 7.098 1.00 64.50 296 SER A N 1
ATOM 2241 C CA . SER A 1 296 ? 1.679 -4.770 6.541 1.00 64.50 296 SER A CA 1
ATOM 2242 C C . SER A 1 296 ? 0.872 -4.654 5.257 1.00 64.50 296 SER A C 1
ATOM 2244 O O . SER A 1 296 ? 0.812 -5.597 4.471 1.00 64.50 296 SER A O 1
ATOM 2246 N N . VAL A 1 297 ? 0.247 -3.488 5.065 1.00 71.50 297 VAL A N 1
ATOM 2247 C CA . VAL A 1 297 ? -0.554 -3.141 3.887 1.00 71.50 297 VAL A CA 1
ATOM 2248 C C . VAL A 1 297 ? -0.300 -1.700 3.466 1.00 71.50 297 VAL A C 1
ATOM 2250 O O . VAL A 1 297 ? -0.243 -0.809 4.314 1.00 71.50 297 VAL A O 1
ATOM 2253 N N . THR A 1 298 ? -0.242 -1.471 2.158 1.00 70.19 298 THR A N 1
ATOM 2254 C CA . THR A 1 298 ? -0.171 -0.140 1.551 1.00 70.19 298 THR A CA 1
ATOM 2255 C C . THR A 1 298 ? -1.177 -0.055 0.408 1.00 70.19 298 THR A C 1
ATOM 2257 O O . THR A 1 298 ? -1.279 -0.965 -0.413 1.00 70.19 298 THR A O 1
ATOM 2260 N N . VAL A 1 299 ? -1.926 1.047 0.359 1.00 70.38 299 VAL A N 1
ATOM 2261 C CA . VAL A 1 299 ? -2.958 1.323 -0.649 1.00 70.38 299 VAL A CA 1
ATOM 2262 C C . VAL A 1 299 ? -2.512 2.525 -1.471 1.00 70.38 299 VAL A C 1
ATOM 2264 O O . VAL A 1 299 ? -2.299 3.603 -0.914 1.00 70.38 299 VAL A O 1
ATOM 2267 N N . GLN A 1 300 ? -2.373 2.366 -2.788 1.00 68.94 300 GLN A N 1
ATOM 2268 C CA . GLN A 1 300 ? -2.094 3.506 -3.663 1.00 68.94 300 GLN A CA 1
ATOM 2269 C C . GLN A 1 300 ? -3.312 4.428 -3.764 1.00 68.94 300 GLN A C 1
ATOM 2271 O O . GLN A 1 300 ? -4.433 3.982 -4.004 1.00 68.94 300 GLN A O 1
ATOM 2276 N N . THR A 1 301 ? -3.093 5.737 -3.626 1.00 63.16 301 THR A N 1
ATOM 2277 C CA . THR A 1 301 ? -4.158 6.750 -3.733 1.00 63.16 301 THR A CA 1
ATOM 2278 C C . THR A 1 301 ? -4.606 6.971 -5.177 1.00 63.16 301 THR A C 1
ATOM 2280 O O . THR A 1 301 ? -5.767 7.303 -5.428 1.00 63.16 301 THR A O 1
ATOM 2283 N N . LYS A 1 302 ? -3.696 6.761 -6.135 1.00 68.69 302 LYS A N 1
ATOM 2284 C CA . LYS A 1 302 ? -3.935 6.957 -7.565 1.00 68.69 302 LYS A CA 1
ATOM 2285 C C . LYS A 1 302 ? -4.456 5.678 -8.221 1.00 68.69 302 LYS A C 1
ATOM 2287 O O . LYS A 1 302 ? -3.862 4.613 -8.087 1.00 68.69 302 LYS A O 1
ATOM 2292 N N . MET A 1 303 ? -5.537 5.826 -8.983 1.00 76.69 303 MET A N 1
ATOM 2293 C CA . MET A 1 303 ? -6.042 4.807 -9.903 1.00 76.69 303 MET A CA 1
ATOM 2294 C C . MET A 1 303 ? -5.138 4.712 -11.139 1.00 76.69 303 MET A C 1
ATOM 2296 O O . MET A 1 303 ? -4.725 5.734 -11.691 1.00 76.69 303 MET A O 1
ATOM 2300 N N . MET A 1 304 ? -4.832 3.494 -11.578 1.00 79.38 304 MET A N 1
ATOM 2301 C CA . MET A 1 304 ? -3.861 3.219 -12.638 1.00 79.38 304 MET A CA 1
ATOM 2302 C C . MET A 1 304 ? -4.405 2.215 -13.653 1.00 79.38 304 MET A C 1
ATOM 2304 O O . MET A 1 304 ? -5.233 1.369 -13.325 1.00 79.38 304 MET A O 1
ATOM 2308 N N . GLN A 1 305 ? -3.931 2.308 -14.894 1.00 83.12 305 GLN A N 1
ATOM 2309 C CA . GLN A 1 305 ? -4.288 1.382 -15.966 1.00 83.12 305 GLN A CA 1
ATOM 2310 C C . GLN A 1 305 ? -3.101 0.475 -16.293 1.00 83.12 305 GLN A C 1
ATOM 2312 O O . GLN A 1 305 ? -1.978 0.952 -16.445 1.00 83.12 305 GLN A O 1
ATOM 2317 N N . LEU A 1 306 ? -3.348 -0.830 -16.425 1.00 79.88 306 LEU A N 1
ATOM 2318 C CA . LEU A 1 306 ? -2.302 -1.802 -16.768 1.00 79.88 306 LEU A CA 1
ATOM 2319 C C . LEU A 1 306 ? -2.009 -1.880 -18.277 1.00 79.88 306 LEU A C 1
ATOM 2321 O O . LEU A 1 306 ? -0.980 -2.427 -18.666 1.00 79.88 306 LEU A O 1
ATOM 2325 N N . ASN A 1 307 ? -2.884 -1.329 -19.123 1.00 79.50 307 ASN A N 1
ATOM 2326 C CA . ASN A 1 307 ? -2.684 -1.224 -20.574 1.00 79.50 307 ASN A CA 1
ATOM 2327 C C . ASN A 1 307 ? -1.894 0.038 -20.987 1.00 79.50 307 ASN A C 1
ATOM 2329 O O . ASN A 1 307 ? -1.816 0.379 -22.164 1.00 79.50 307 ASN A O 1
ATOM 2333 N N . GLN A 1 308 ? -1.328 0.750 -20.016 1.00 73.88 308 GLN A N 1
ATOM 2334 C CA . GLN A 1 308 ? -0.387 1.847 -20.210 1.00 73.88 308 GLN A CA 1
ATOM 2335 C C . GLN A 1 308 ? 0.839 1.570 -19.339 1.00 73.88 308 GLN A C 1
ATOM 2337 O O . GLN A 1 308 ? 0.684 0.961 -18.280 1.00 73.88 308 GLN A O 1
ATOM 2342 N N . PRO A 1 309 ? 2.052 1.980 -19.745 1.00 68.12 309 PRO A N 1
ATOM 2343 C CA . PRO A 1 309 ? 3.235 1.789 -18.918 1.00 68.12 309 PRO A CA 1
ATOM 2344 C C . PRO A 1 309 ? 3.102 2.554 -17.599 1.00 68.12 309 PRO A C 1
ATOM 2346 O O . PRO A 1 309 ? 2.609 3.683 -17.560 1.00 68.12 309 PRO A O 1
ATOM 2349 N N . GLY A 1 310 ? 3.582 1.955 -16.515 1.00 63.16 310 GLY A N 1
ATOM 2350 C CA . GLY A 1 310 ? 3.554 2.581 -15.203 1.00 63.16 310 GLY A CA 1
ATOM 2351 C C . GLY A 1 310 ? 4.618 2.036 -14.265 1.00 63.16 310 GLY A C 1
ATOM 2352 O O . GLY A 1 310 ? 5.224 0.988 -14.498 1.00 63.16 310 GLY A O 1
ATOM 2353 N N . THR A 1 311 ? 4.886 2.806 -13.216 1.00 61.72 311 THR A N 1
ATOM 2354 C CA . THR A 1 311 ? 5.892 2.490 -12.205 1.00 61.72 311 THR A CA 1
ATOM 2355 C C . THR A 1 311 ? 5.428 2.977 -10.838 1.00 61.72 311 THR A C 1
ATOM 2357 O O . THR A 1 311 ? 4.803 4.033 -10.724 1.00 61.72 311 THR A O 1
ATOM 2360 N N . ILE A 1 312 ? 5.726 2.196 -9.807 1.00 63.81 312 ILE A N 1
ATOM 2361 C CA . ILE A 1 312 ? 5.498 2.500 -8.399 1.00 63.81 312 ILE A CA 1
ATOM 2362 C C . ILE A 1 312 ? 6.774 2.124 -7.644 1.00 63.81 312 ILE A C 1
ATOM 2364 O O . ILE A 1 312 ? 7.217 0.978 -7.693 1.00 63.81 312 ILE A O 1
ATOM 2368 N N . ALA A 1 313 ? 7.327 3.077 -6.899 1.00 60.84 313 ALA A N 1
ATOM 2369 C CA . ALA A 1 313 ? 8.371 2.829 -5.913 1.00 60.84 313 ALA A CA 1
ATOM 2370 C C . ALA A 1 313 ? 7.792 3.082 -4.516 1.00 60.84 313 ALA A C 1
ATOM 2372 O O . ALA A 1 313 ? 7.265 4.161 -4.239 1.00 60.84 313 ALA A O 1
ATOM 2373 N N . LEU A 1 314 ? 7.851 2.076 -3.647 1.00 59.88 314 LEU A N 1
ATOM 2374 C CA . LEU A 1 314 ? 7.348 2.142 -2.280 1.00 59.88 314 LEU A CA 1
ATOM 2375 C C . LEU A 1 314 ? 8.514 2.331 -1.316 1.00 59.88 314 LEU A C 1
ATOM 2377 O O . LEU A 1 314 ? 9.316 1.421 -1.126 1.00 59.88 314 LEU A O 1
ATOM 2381 N N . ILE A 1 315 ? 8.579 3.520 -0.711 1.00 51.19 315 ILE A N 1
ATOM 2382 C CA . ILE A 1 315 ? 9.628 3.921 0.242 1.00 51.19 315 ILE A CA 1
ATOM 2383 C C . ILE A 1 315 ? 9.386 3.289 1.622 1.00 51.19 315 ILE A C 1
ATOM 2385 O O . ILE A 1 315 ? 10.331 2.904 2.296 1.00 51.19 315 ILE A O 1
ATOM 2389 N N . ASN A 1 316 ? 8.119 3.087 1.994 1.00 51.41 316 ASN A N 1
ATOM 2390 C CA . ASN A 1 316 ? 7.723 2.434 3.237 1.00 51.41 316 ASN A CA 1
ATOM 2391 C C . ASN A 1 316 ? 6.761 1.284 2.915 1.00 51.41 316 ASN A C 1
ATOM 2393 O O . ASN A 1 316 ? 5.606 1.512 2.553 1.00 51.41 316 ASN A O 1
ATOM 2397 N N . ILE A 1 317 ? 7.232 0.041 3.039 1.00 52.16 317 ILE A N 1
ATOM 2398 C CA . ILE A 1 317 ? 6.338 -1.130 3.134 1.00 52.16 317 ILE A CA 1
ATOM 2399 C C . ILE A 1 317 ? 5.947 -1.363 4.595 1.00 52.16 317 ILE A C 1
ATOM 2401 O O . ILE A 1 317 ? 4.994 -2.077 4.869 1.00 52.16 317 ILE A O 1
ATOM 2405 N N . GLU A 1 318 ? 6.622 -0.714 5.541 1.00 47.44 318 GLU A N 1
ATOM 2406 C CA . GLU A 1 318 ? 6.259 -0.680 6.950 1.00 47.44 318 GLU A CA 1
ATOM 2407 C C . GLU A 1 318 ? 5.610 0.669 7.261 1.00 47.44 318 GLU A C 1
ATOM 2409 O O . GLU A 1 318 ? 6.295 1.685 7.317 1.00 47.44 318 GLU A O 1
ATOM 2414 N N . GLY A 1 319 ? 4.290 0.717 7.450 1.00 44.03 319 GLY A N 1
ATOM 2415 C CA . GLY A 1 319 ? 3.669 1.935 7.989 1.00 44.03 319 GLY A CA 1
ATOM 2416 C C . GLY A 1 319 ? 2.328 2.328 7.392 1.00 44.03 319 GLY A C 1
ATOM 2417 O O . GLY A 1 319 ? 2.177 3.393 6.813 1.00 44.03 319 GLY A O 1
ATOM 2418 N N . SER A 1 320 ? 1.322 1.494 7.618 1.00 49.66 320 SER A N 1
ATOM 2419 C CA . SER A 1 320 ? -0.063 1.966 7.784 1.00 49.66 320 SER A CA 1
ATOM 2420 C C . SER A 1 320 ? -0.749 1.219 8.930 1.00 49.66 320 SER A C 1
ATOM 2422 O O . SER A 1 320 ? -1.640 1.739 9.602 1.00 49.66 320 SER A O 1
ATOM 2424 N N . GLU A 1 321 ? -0.279 0.005 9.240 1.00 51.38 321 GLU A N 1
ATOM 2425 C CA . GLU A 1 321 ? -0.761 -0.747 10.392 1.00 51.38 321 GLU A CA 1
ATOM 2426 C C . GLU A 1 321 ? -0.425 -0.066 11.725 1.00 51.38 321 GLU A C 1
ATOM 2428 O O . GLU A 1 321 ? -1.272 -0.080 12.612 1.00 51.38 321 GLU A O 1
ATOM 2433 N N . ASN A 1 322 ? 0.747 0.568 11.869 1.00 55.81 322 ASN A N 1
ATOM 2434 C CA . ASN A 1 322 ? 1.110 1.281 13.099 1.00 55.81 322 ASN A CA 1
ATOM 2435 C C . ASN A 1 322 ? 0.155 2.450 13.363 1.00 55.81 322 ASN A C 1
ATOM 2437 O O . ASN A 1 322 ? -0.456 2.485 14.430 1.00 55.81 322 ASN A O 1
ATOM 2441 N N . ASP A 1 323 ? -0.077 3.312 12.372 1.00 60.09 323 ASP A N 1
ATOM 2442 C CA . ASP A 1 323 ? -1.000 4.447 12.494 1.00 60.09 323 ASP A CA 1
ATOM 2443 C C . ASP A 1 323 ? -2.441 3.996 12.741 1.00 60.09 323 ASP A C 1
ATOM 2445 O O . ASP A 1 323 ? -3.172 4.583 13.539 1.00 60.09 323 ASP A O 1
ATOM 2449 N N . ARG A 1 324 ? -2.861 2.890 12.116 1.00 65.31 324 ARG A N 1
ATOM 2450 C CA . ARG A 1 324 ? -4.192 2.321 12.338 1.00 65.31 324 ARG A CA 1
ATOM 2451 C C . ARG A 1 324 ? -4.301 1.672 13.724 1.00 65.31 324 ARG A C 1
ATOM 2453 O O . ARG A 1 324 ? -5.294 1.876 14.421 1.00 65.31 324 ARG A O 1
ATOM 2460 N N . LYS A 1 325 ? -3.274 0.947 14.175 1.00 77.44 325 LYS A N 1
ATOM 2461 C CA . LYS A 1 325 ? -3.188 0.353 15.521 1.00 77.44 325 LYS A CA 1
ATOM 2462 C C . LYS A 1 325 ? -3.209 1.412 16.623 1.00 77.44 325 LYS A C 1
ATOM 2464 O O . LYS A 1 325 ? -3.613 1.071 17.733 1.00 77.44 325 LYS A O 1
ATOM 2469 N N . ILE A 1 326 ? -2.867 2.675 16.344 1.00 85.06 326 ILE A N 1
ATOM 2470 C CA . ILE A 1 326 ? -3.071 3.777 17.300 1.00 85.06 326 ILE A CA 1
ATOM 2471 C C . ILE A 1 326 ? -4.550 3.881 17.686 1.00 85.06 326 ILE A C 1
ATOM 2473 O O . ILE A 1 326 ? -4.845 3.948 18.875 1.00 85.06 326 ILE A O 1
ATOM 2477 N N . PHE A 1 327 ? -5.488 3.805 16.733 1.00 86.69 327 PHE A N 1
ATOM 2478 C CA . PHE A 1 327 ? -6.925 3.857 17.043 1.00 86.69 327 PHE A CA 1
ATOM 2479 C C . PHE A 1 327 ? -7.390 2.653 17.873 1.00 86.69 327 PHE A C 1
ATOM 2481 O O . PHE A 1 327 ? -8.184 2.818 18.798 1.00 86.69 327 PHE A O 1
ATOM 2488 N N . LEU A 1 328 ? -6.856 1.457 17.599 1.00 88.62 328 LEU A N 1
ATOM 2489 C CA . LEU A 1 328 ? -7.134 0.253 18.392 1.00 88.62 328 LEU A CA 1
ATOM 2490 C C . LEU A 1 328 ? -6.610 0.385 19.833 1.00 88.62 328 LEU A C 1
ATOM 2492 O O . LEU A 1 328 ? -7.331 0.097 20.787 1.00 88.62 328 LEU A O 1
ATOM 2496 N N . ARG A 1 329 ? -5.364 0.846 19.999 1.00 90.69 329 ARG A N 1
ATOM 2497 C CA . ARG A 1 329 ? -4.748 1.070 21.317 1.00 90.69 329 ARG A CA 1
ATOM 2498 C C . ARG A 1 329 ? -5.482 2.165 22.090 1.00 90.69 329 ARG A C 1
ATOM 2500 O O . ARG A 1 329 ? -5.784 1.975 23.263 1.00 90.69 329 ARG A O 1
ATOM 2507 N N . ALA A 1 330 ? -5.825 3.269 21.426 1.00 92.50 330 ALA A N 1
ATOM 2508 C CA . ALA A 1 330 ? -6.595 4.360 22.012 1.00 92.50 330 ALA A CA 1
ATOM 2509 C C . ALA A 1 330 ? -7.975 3.888 22.492 1.00 92.50 330 ALA A C 1
ATOM 2511 O O . ALA A 1 330 ? -8.345 4.192 23.621 1.00 92.50 330 ALA A O 1
ATOM 2512 N N . HIS A 1 331 ? -8.700 3.090 21.695 1.00 94.06 331 HIS A N 1
ATOM 2513 C CA . HIS A 1 331 ? -9.967 2.481 22.112 1.00 94.06 331 HIS A CA 1
ATOM 2514 C C . HIS A 1 331 ? -9.815 1.698 23.426 1.00 94.06 331 HIS A C 1
ATOM 2516 O O . HIS A 1 331 ? -10.547 1.958 24.380 1.00 94.06 331 HIS A O 1
ATOM 2522 N N . GLY A 1 332 ? -8.836 0.791 23.503 1.00 92.88 332 GLY A N 1
ATOM 2523 C CA . GLY A 1 332 ? -8.608 -0.023 24.699 1.00 92.88 332 GLY A CA 1
ATOM 2524 C C . GLY A 1 332 ? -8.232 0.805 25.933 1.00 92.88 332 GLY A C 1
ATOM 2525 O O . GLY A 1 332 ? -8.818 0.617 26.998 1.00 92.88 332 GLY A O 1
ATOM 2526 N N . ILE A 1 333 ? -7.301 1.754 25.788 1.00 94.56 333 ILE A N 1
ATOM 2527 C CA . ILE A 1 333 ? -6.843 2.616 26.892 1.00 94.56 333 ILE A CA 1
ATOM 2528 C C . ILE A 1 333 ? -7.988 3.491 27.407 1.00 94.56 333 ILE A C 1
ATOM 2530 O O . ILE A 1 333 ? -8.216 3.557 28.615 1.00 94.56 333 ILE A O 1
ATOM 2534 N N . ILE A 1 334 ? -8.731 4.134 26.501 1.00 94.81 334 ILE A N 1
ATOM 2535 C CA . ILE A 1 334 ? -9.857 4.993 26.873 1.00 94.81 334 ILE A CA 1
ATOM 2536 C C . ILE A 1 334 ? -10.935 4.164 27.583 1.00 94.81 334 ILE A C 1
ATOM 2538 O O . ILE A 1 334 ? -11.400 4.576 28.642 1.00 94.81 334 ILE A O 1
ATOM 2542 N N . MET A 1 335 ? -11.292 2.981 27.068 1.00 94.31 335 MET A N 1
ATOM 2543 C CA . MET A 1 335 ? -12.294 2.120 27.710 1.00 94.31 335 MET A CA 1
ATOM 2544 C C . MET A 1 335 ? -11.858 1.669 29.109 1.00 94.31 335 MET A C 1
ATOM 2546 O O . MET A 1 335 ? -12.642 1.782 30.049 1.00 94.31 335 MET A O 1
ATOM 2550 N N . LEU A 1 336 ? -10.608 1.233 29.293 1.00 93.12 336 LEU A N 1
ATOM 2551 C CA . LEU A 1 336 ? -10.098 0.864 30.620 1.00 93.12 336 LEU A CA 1
ATOM 2552 C C . LEU A 1 336 ? -10.167 2.039 31.600 1.00 93.12 336 LEU A C 1
ATOM 2554 O O . LEU A 1 336 ? -10.632 1.878 32.728 1.00 93.12 336 LEU A O 1
ATOM 2558 N N . PHE A 1 337 ? -9.757 3.228 31.157 1.00 91.81 337 PHE A N 1
ATOM 2559 C CA . PHE A 1 337 ? -9.782 4.425 31.989 1.00 91.81 337 PHE A CA 1
ATOM 2560 C C . PHE A 1 337 ? -11.215 4.835 32.365 1.00 91.81 337 PHE A C 1
ATOM 2562 O O . PHE A 1 337 ? -11.479 5.149 33.524 1.00 91.81 337 PHE A O 1
ATOM 2569 N N . ILE A 1 338 ? -12.169 4.765 31.430 1.00 94.31 338 ILE A N 1
ATOM 2570 C CA . ILE A 1 338 ? -13.586 5.067 31.693 1.00 94.31 338 ILE A CA 1
ATOM 2571 C C . ILE A 1 338 ? -14.175 4.122 32.738 1.00 94.31 338 ILE A C 1
ATOM 2573 O O . ILE A 1 338 ? -14.762 4.584 33.719 1.00 94.31 338 ILE A O 1
ATOM 2577 N N . TRP A 1 339 ? -14.028 2.814 32.531 1.00 89.88 339 TRP A N 1
ATOM 2578 C CA . TRP A 1 339 ? -14.647 1.803 33.386 1.00 89.88 339 TRP A CA 1
ATOM 2579 C C . TRP A 1 339 ? -14.056 1.805 34.797 1.00 89.88 339 TRP A C 1
ATOM 2581 O O . TRP A 1 339 ? -14.795 1.802 35.788 1.00 89.88 339 TRP A O 1
ATOM 2591 N N . MET A 1 340 ? -12.728 1.868 34.896 1.00 92.75 340 MET A N 1
ATOM 2592 C CA . MET A 1 340 ? -12.043 1.773 36.183 1.00 92.75 340 MET A CA 1
ATOM 2593 C C . MET A 1 340 ? -12.103 3.077 36.977 1.00 92.75 340 MET A C 1
ATOM 2595 O O . MET A 1 340 ? -12.267 3.029 38.192 1.00 92.75 340 MET A O 1
ATOM 2599 N N . LEU A 1 341 ? -12.006 4.239 36.321 1.00 92.06 341 LEU A N 1
ATOM 2600 C CA . LEU A 1 341 ? -12.000 5.522 37.021 1.00 92.06 341 LEU A CA 1
ATOM 2601 C C . LEU A 1 341 ? -13.398 6.133 37.090 1.00 92.06 341 LEU A C 1
ATOM 2603 O O . LEU A 1 341 ? -13.969 6.254 38.171 1.00 92.06 341 LEU A O 1
ATOM 2607 N N . PHE A 1 342 ? -13.966 6.531 35.954 1.00 93.62 342 PHE A N 1
ATOM 2608 C CA . PHE A 1 342 ? -15.145 7.399 35.952 1.00 93.62 342 PHE A CA 1
ATOM 2609 C C . PHE A 1 342 ? -16.433 6.665 36.316 1.00 93.62 342 PHE A C 1
ATOM 2611 O O . PHE A 1 342 ? -17.155 7.126 37.197 1.00 93.62 342 PHE A O 1
ATOM 2618 N N . VAL A 1 343 ? -16.715 5.517 35.693 1.00 93.62 343 VAL A N 1
ATOM 2619 C CA . VAL A 1 343 ? -17.950 4.757 35.957 1.00 93.62 343 VAL A CA 1
ATOM 2620 C C . VAL A 1 343 ? -17.968 4.260 37.402 1.00 93.62 343 VAL A C 1
ATOM 2622 O O . VAL A 1 343 ? -18.935 4.495 38.128 1.00 93.62 343 VAL A O 1
ATOM 2625 N N . SER A 1 344 ? -16.866 3.661 37.858 1.00 94.38 344 SER A N 1
ATOM 2626 C CA . SER A 1 344 ? -16.736 3.170 39.234 1.00 94.38 344 SER A CA 1
ATOM 2627 C C . SER A 1 344 ? -16.871 4.297 40.267 1.00 94.38 344 SER A C 1
ATOM 2629 O O . SER A 1 344 ? -17.635 4.170 41.227 1.00 94.38 344 SER A O 1
ATOM 2631 N N . THR A 1 345 ? -16.218 5.444 40.040 1.00 94.12 345 THR A N 1
ATOM 2632 C CA . THR A 1 345 ? -16.344 6.621 40.920 1.00 94.12 345 THR A CA 1
ATOM 2633 C C . THR A 1 345 ? -17.763 7.198 40.897 1.00 94.12 345 THR A C 1
ATOM 2635 O O . THR A 1 345 ? -18.309 7.544 41.944 1.00 94.12 345 THR A O 1
ATOM 2638 N N . GLY A 1 346 ? -18.402 7.261 39.726 1.00 93.69 346 GLY A N 1
ATOM 2639 C CA . GLY A 1 346 ? -19.776 7.734 39.569 1.00 93.69 346 GLY A CA 1
ATOM 2640 C C . GLY A 1 346 ? -20.781 6.893 40.360 1.00 93.69 346 GLY A C 1
ATOM 2641 O O . GLY A 1 346 ? -21.636 7.455 41.053 1.00 93.69 346 GLY A O 1
ATOM 2642 N N . ILE A 1 347 ? -20.647 5.563 40.318 1.00 92.12 347 ILE A N 1
ATOM 2643 C CA . ILE A 1 347 ? -21.463 4.625 41.106 1.00 92.12 347 ILE A CA 1
ATOM 2644 C C . ILE A 1 347 ? -21.187 4.799 42.605 1.00 92.12 347 ILE A C 1
ATOM 2646 O O . ILE A 1 347 ? -22.123 4.896 43.402 1.00 92.12 347 ILE A O 1
ATOM 2650 N N . PHE A 1 348 ? -19.913 4.885 42.998 1.00 94.06 348 PHE A N 1
ATOM 2651 C CA . PHE A 1 348 ? -19.507 5.049 44.395 1.00 94.06 348 PHE A CA 1
ATOM 2652 C C . PHE A 1 348 ? -20.089 6.327 45.022 1.00 94.06 348 PHE A C 1
ATOM 2654 O O . PHE A 1 348 ? -20.696 6.273 46.095 1.00 94.06 348 PHE A O 1
ATOM 2661 N N . ILE A 1 349 ? -20.008 7.461 44.317 1.00 92.69 349 ILE A N 1
ATOM 2662 C CA . ILE A 1 349 ? -20.590 8.738 44.757 1.00 92.69 349 ILE A CA 1
ATOM 2663 C C . ILE A 1 349 ? -22.111 8.631 44.887 1.00 92.69 349 ILE A C 1
ATOM 2665 O O . ILE A 1 349 ? -22.673 9.031 45.910 1.00 92.69 349 ILE A O 1
ATOM 2669 N N . ALA A 1 350 ? -22.788 8.056 43.890 1.00 90.00 350 ALA A N 1
ATOM 2670 C CA . ALA A 1 350 ? -24.238 7.893 43.934 1.00 90.00 350 ALA A CA 1
ATOM 2671 C C . ALA A 1 350 ? -24.703 6.982 45.074 1.00 90.00 350 ALA A C 1
ATOM 2673 O O . ALA A 1 350 ? -25.812 7.170 45.570 1.00 90.00 350 ALA A O 1
ATOM 2674 N N . ARG A 1 351 ? -23.887 6.012 45.500 1.00 90.38 351 ARG A N 1
ATOM 2675 C CA . ARG A 1 351 ? -24.253 5.059 46.553 1.00 90.38 351 ARG A CA 1
ATOM 2676 C C . ARG A 1 351 ? -23.974 5.585 47.958 1.00 90.38 351 ARG A C 1
ATOM 2678 O O . ARG A 1 351 ? -24.849 5.473 48.811 1.00 90.38 351 ARG A O 1
ATOM 2685 N N . TYR A 1 352 ? -22.798 6.167 48.190 1.00 92.31 352 TYR A N 1
ATOM 2686 C CA . TYR A 1 35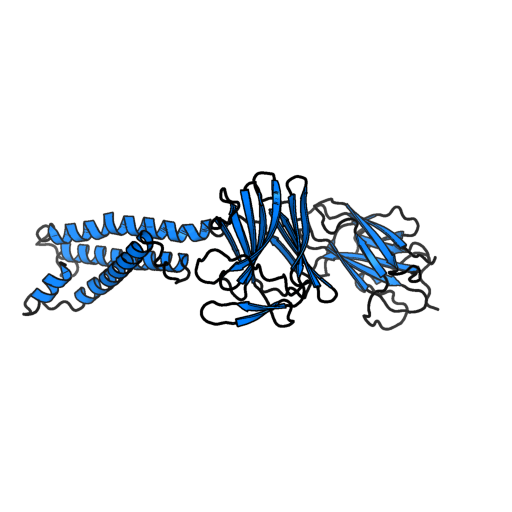2 ? -22.321 6.453 49.549 1.00 92.31 352 TYR A CA 1
ATOM 2687 C C . TYR A 1 352 ? -22.372 7.934 49.938 1.00 92.31 352 TYR A C 1
ATOM 2689 O O . TYR A 1 352 ? -22.492 8.245 51.119 1.00 92.31 352 TYR A O 1
ATOM 2697 N N . PHE A 1 353 ? -22.357 8.862 48.977 1.00 89.69 353 PHE A N 1
ATOM 2698 C CA . PHE A 1 353 ? -22.199 10.295 49.274 1.00 89.69 353 PHE A CA 1
ATOM 2699 C C . PHE A 1 353 ? -23.515 11.073 49.337 1.00 89.69 353 PHE A C 1
ATOM 2701 O O . PHE A 1 353 ? -23.516 12.302 49.430 1.00 89.69 353 PHE A O 1
ATOM 2708 N N . LYS A 1 354 ? -24.663 10.381 49.330 1.00 85.88 354 LYS A N 1
ATOM 2709 C CA . LYS A 1 354 ? -25.982 11.036 49.369 1.00 85.88 354 LYS A CA 1
ATOM 2710 C C . LYS A 1 354 ? -26.176 11.938 50.594 1.00 85.88 354 LYS A C 1
ATOM 2712 O O . LYS A 1 354 ? -26.888 12.933 50.494 1.00 85.88 354 LYS A O 1
ATOM 2717 N N . GLN A 1 355 ? -25.547 11.598 51.720 1.00 85.38 355 GLN A N 1
ATOM 2718 C CA . GLN A 1 355 ? -25.698 12.291 53.007 1.00 85.38 355 GLN A CA 1
ATOM 2719 C C . GLN A 1 355 ? -24.505 13.188 53.376 1.00 85.38 355 GLN A C 1
ATOM 2721 O O . GLN A 1 355 ? -24.555 13.861 54.398 1.00 85.38 355 GLN A O 1
ATOM 2726 N N . SER A 1 356 ? -23.444 13.232 52.566 1.00 85.50 356 SER A N 1
ATOM 2727 C CA . SER A 1 356 ? -22.179 13.883 52.946 1.00 85.50 356 SER A CA 1
ATOM 2728 C C . SER A 1 356 ? -22.248 15.413 52.977 1.00 85.50 356 SER A C 1
ATOM 2730 O O . SER A 1 356 ? -21.519 16.042 53.738 1.00 85.50 356 SER A O 1
ATOM 2732 N N . TRP A 1 357 ? -23.138 16.027 52.188 1.00 83.75 357 TRP A N 1
ATOM 2733 C CA . TRP A 1 357 ? -23.276 17.490 52.110 1.00 83.75 357 TRP A CA 1
ATOM 2734 C C . TRP A 1 357 ? -24.744 17.934 52.096 1.00 83.75 357 TRP A C 1
ATOM 2736 O O . TRP A 1 357 ? -25.243 18.402 51.074 1.00 83.75 357 TRP A O 1
ATOM 2746 N N . PRO A 1 358 ? -25.466 17.808 53.219 1.00 78.38 358 PRO A N 1
ATOM 2747 C CA . PRO A 1 358 ? -26.898 18.095 53.260 1.00 78.38 358 PRO A CA 1
ATOM 2748 C C . PRO A 1 358 ? -27.220 19.597 53.182 1.00 78.38 358 PRO A C 1
ATOM 2750 O O . PRO A 1 358 ? -28.301 19.969 52.735 1.00 78.38 358 PRO A O 1
ATOM 2753 N N . LYS A 1 359 ? -26.288 20.468 53.598 1.00 81.62 359 LYS A N 1
ATOM 2754 C CA . LYS A 1 359 ? -26.485 21.930 53.662 1.00 81.62 359 LYS A CA 1
ATOM 2755 C C . LYS A 1 359 ? -26.002 22.682 52.418 1.00 81.62 359 LYS A C 1
ATOM 2757 O O . LYS A 1 359 ? -26.358 23.841 52.241 1.00 81.62 359 LYS A O 1
ATOM 2762 N N . ILE A 1 360 ? -25.194 22.043 51.572 1.00 86.06 360 ILE A N 1
ATOM 2763 C CA . ILE A 1 360 ? -24.582 22.672 50.397 1.00 86.06 360 ILE A CA 1
ATOM 2764 C C . ILE A 1 360 ? -25.316 22.176 49.154 1.00 86.06 360 ILE A C 1
ATOM 2766 O O . ILE A 1 360 ? -25.525 20.975 48.977 1.00 86.06 360 ILE A O 1
ATOM 2770 N N . LYS A 1 361 ? -25.708 23.105 48.284 1.00 85.31 361 LYS A N 1
ATOM 2771 C CA . LYS A 1 361 ? -26.333 22.807 46.995 1.00 85.31 361 LYS A CA 1
ATOM 2772 C C . LYS A 1 361 ? -25.490 23.403 45.877 1.00 85.31 361 LYS A C 1
ATOM 2774 O O . LYS A 1 361 ? -24.971 24.505 46.013 1.00 85.31 361 LYS A O 1
ATOM 2779 N N . LEU A 1 362 ? -25.384 22.676 44.772 1.00 85.06 362 LEU A N 1
ATOM 2780 C CA . LEU A 1 362 ? -24.764 23.143 43.538 1.00 85.06 362 LEU A CA 1
ATOM 2781 C C . LEU A 1 362 ? -25.880 23.294 42.499 1.00 85.06 362 LEU A C 1
ATOM 2783 O O . LEU A 1 362 ? -26.521 22.300 42.151 1.00 85.06 362 LEU A O 1
ATOM 2787 N N . CYS A 1 363 ? -26.159 24.524 42.056 1.00 80.19 363 CYS A N 1
ATOM 2788 C CA . CYS A 1 363 ? -27.269 24.833 41.138 1.00 80.19 363 CYS A CA 1
ATOM 2789 C C . CYS A 1 363 ? -28.619 24.246 41.611 1.00 80.19 363 CYS A C 1
ATOM 2791 O O . CYS A 1 363 ? -29.272 23.503 40.877 1.00 80.19 363 CYS A O 1
ATOM 2793 N N . ASP A 1 364 ? -28.985 24.490 42.876 1.00 82.00 364 ASP A N 1
ATOM 2794 C CA . ASP A 1 364 ? -30.209 23.987 43.529 1.00 82.00 364 ASP A CA 1
ATOM 2795 C C . ASP A 1 364 ? -30.371 22.459 43.580 1.00 82.00 364 ASP A C 1
ATOM 2797 O O . ASP A 1 364 ? -31.439 21.934 43.911 1.00 82.00 364 ASP A O 1
ATOM 2801 N N . LYS A 1 365 ? -29.298 21.712 43.305 1.00 84.56 365 LYS A N 1
ATOM 280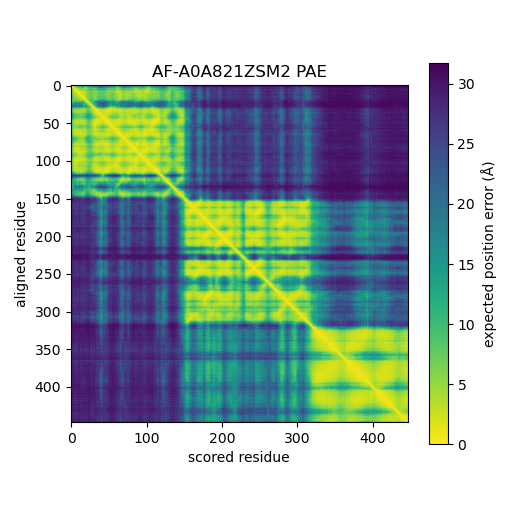2 C CA . LYS A 1 365 ? -29.248 20.254 43.429 1.00 84.56 365 LYS A CA 1
ATOM 2803 C C . LYS A 1 365 ? -28.260 19.832 44.519 1.00 84.56 365 LYS A C 1
ATOM 2805 O O . LYS A 1 365 ? -27.289 20.542 44.781 1.00 84.56 365 LYS A O 1
ATOM 2810 N N . PRO A 1 366 ? -28.481 18.678 45.174 1.00 88.19 366 PRO A N 1
ATOM 2811 C CA . PRO A 1 366 ? -27.521 18.166 46.144 1.00 88.19 366 PRO A CA 1
ATOM 2812 C C . PRO A 1 366 ? -26.184 17.856 45.455 1.00 88.19 366 PRO A C 1
ATOM 2814 O O . PRO A 1 366 ? -26.166 17.362 44.325 1.00 88.19 366 PRO A O 1
ATOM 2817 N N . VAL A 1 367 ? -25.070 18.133 46.140 1.00 90.50 367 VAL A N 1
ATOM 2818 C CA . VAL A 1 367 ? -23.710 18.056 45.568 1.00 90.50 367 VAL A CA 1
ATOM 2819 C C . VAL A 1 367 ? -23.422 16.692 44.940 1.00 90.50 367 VAL A C 1
ATOM 2821 O O . VAL A 1 367 ? -22.984 16.632 43.793 1.00 90.50 367 VAL A O 1
ATOM 2824 N N . TRP A 1 368 ? -23.746 15.595 45.636 1.00 91.06 368 TRP A N 1
ATOM 2825 C CA . TRP A 1 368 ? -23.528 14.234 45.127 1.00 91.06 368 TRP A CA 1
ATOM 2826 C C . TRP A 1 368 ? -24.195 14.009 43.765 1.00 91.06 368 TRP A C 1
ATOM 2828 O O . TRP A 1 368 ? -23.629 13.347 42.901 1.00 91.06 368 TRP A O 1
ATOM 2838 N N . PHE A 1 369 ? -25.384 14.586 43.557 1.00 89.38 369 PHE A N 1
ATOM 2839 C CA . PHE A 1 369 ? -26.153 14.420 42.330 1.00 89.38 369 PHE A CA 1
ATOM 2840 C C . PHE A 1 369 ? -25.532 15.216 41.185 1.00 89.38 369 PHE A C 1
ATOM 2842 O O . PHE A 1 369 ? -25.437 14.710 40.070 1.00 89.38 369 PHE A O 1
ATOM 2849 N N . ALA A 1 370 ? -25.080 16.442 41.461 1.00 90.38 370 ALA A N 1
ATOM 2850 C CA . ALA A 1 370 ? -24.391 17.264 40.474 1.00 90.38 370 ALA A CA 1
ATOM 2851 C C . ALA A 1 370 ? -23.072 16.612 40.023 1.00 90.38 370 ALA A C 1
ATOM 2853 O O . ALA A 1 370 ? -22.830 16.499 38.822 1.00 90.38 370 ALA A O 1
ATOM 2854 N N . VAL A 1 371 ? -22.270 16.121 40.974 1.00 91.88 371 VAL A N 1
ATOM 2855 C CA . VAL A 1 371 ? -20.984 15.461 40.699 1.00 91.88 371 VAL A CA 1
ATOM 2856 C C . VAL A 1 371 ? -21.184 14.131 39.972 1.00 91.88 371 VAL A C 1
ATOM 2858 O O . VAL A 1 371 ? -20.555 13.910 38.940 1.00 91.88 371 VAL A O 1
ATOM 2861 N N . HIS A 1 372 ? -22.103 13.275 40.439 1.00 92.56 372 HIS A N 1
ATOM 2862 C CA . HIS A 1 372 ? -22.451 12.028 39.751 1.00 92.56 372 HIS A CA 1
ATOM 2863 C C . HIS A 1 372 ? -22.876 12.296 38.303 1.00 92.56 372 HIS A C 1
ATOM 2865 O O . HIS A 1 372 ? -22.342 11.686 37.381 1.00 92.56 372 HIS A O 1
ATOM 2871 N N . ARG A 1 373 ? -23.788 13.253 38.085 1.00 91.81 373 ARG A N 1
ATOM 2872 C CA . ARG A 1 373 ? -24.263 13.601 36.742 1.00 91.81 373 ARG A CA 1
ATOM 2873 C C . ARG A 1 373 ? -23.118 14.058 35.839 1.00 91.81 373 ARG A C 1
ATOM 2875 O O . ARG A 1 373 ? -23.052 13.626 34.695 1.00 91.81 373 ARG A O 1
ATOM 2882 N N . LEU A 1 374 ? -22.228 14.913 36.341 1.00 92.88 374 LEU A N 1
ATOM 2883 C CA . LEU A 1 374 ? -21.094 15.419 35.569 1.00 92.88 374 LEU A CA 1
ATOM 2884 C C . LEU A 1 374 ? -20.137 14.289 35.166 1.00 92.88 374 LEU A C 1
ATOM 2886 O O . LEU A 1 374 ? -19.796 14.172 33.991 1.00 92.88 374 LEU A O 1
ATOM 2890 N N . ILE A 1 375 ? -19.768 13.424 36.115 1.00 94.75 375 ILE A N 1
ATOM 2891 C CA . ILE A 1 375 ? -18.878 12.282 35.866 1.00 94.75 375 ILE A CA 1
ATOM 2892 C C . ILE A 1 375 ? -19.507 11.301 34.868 1.00 94.75 375 ILE A C 1
ATOM 2894 O O . ILE A 1 375 ? -18.832 10.860 33.939 1.00 94.75 375 ILE A O 1
ATOM 2898 N N . MET A 1 376 ? -20.798 10.988 35.014 1.00 94.38 376 MET A N 1
ATOM 2899 C CA . MET A 1 376 ? -21.478 10.034 34.131 1.00 94.38 376 MET A CA 1
ATOM 2900 C C . MET A 1 376 ? -21.692 10.581 32.713 1.00 94.38 376 MET A C 1
ATOM 2902 O O . MET A 1 376 ? -21.546 9.828 31.753 1.00 94.38 376 MET A O 1
ATOM 2906 N N . ILE A 1 377 ? -21.972 11.881 32.547 1.00 92.81 377 ILE A N 1
ATOM 2907 C CA . ILE A 1 377 ? -22.032 12.513 31.215 1.00 92.81 377 ILE A CA 1
ATOM 2908 C C . ILE A 1 377 ? -20.656 12.468 30.544 1.00 92.81 377 ILE A C 1
ATOM 2910 O O . ILE A 1 377 ? -20.557 12.106 29.372 1.00 92.81 377 ILE A O 1
ATOM 2914 N N . PHE A 1 378 ? -19.591 12.786 31.284 1.00 94.31 378 PHE A N 1
ATOM 2915 C CA . PHE A 1 378 ? -18.230 12.714 30.759 1.00 94.31 378 PHE A CA 1
ATOM 2916 C C . PHE A 1 378 ? -17.858 11.285 30.333 1.00 94.31 378 PHE A C 1
ATOM 2918 O O . PHE A 1 378 ? -17.351 11.079 29.229 1.00 94.31 378 PHE A O 1
ATOM 2925 N N . ALA A 1 379 ? -18.187 10.286 31.159 1.00 95.62 379 ALA A N 1
ATOM 2926 C CA . ALA A 1 379 ? -17.986 8.875 30.837 1.00 95.62 379 ALA A CA 1
ATOM 2927 C C . ALA A 1 379 ? -18.741 8.456 29.562 1.00 95.62 379 ALA A C 1
ATOM 2929 O O . ALA A 1 379 ? -18.165 7.777 28.709 1.00 95.62 379 ALA A O 1
ATOM 2930 N N . ALA A 1 380 ? -19.993 8.894 29.389 1.00 94.75 380 ALA A N 1
ATOM 2931 C CA . ALA A 1 380 ? -20.784 8.598 28.195 1.00 94.75 380 ALA A CA 1
ATOM 2932 C C . ALA A 1 380 ? -20.156 9.196 26.922 1.00 94.75 380 ALA A C 1
ATOM 2934 O O . ALA A 1 380 ? -19.983 8.485 25.933 1.00 94.75 380 ALA A O 1
ATOM 2935 N N . ILE A 1 381 ? -19.732 10.466 26.955 1.00 95.12 381 ILE A N 1
ATOM 2936 C CA . ILE A 1 381 ? -19.070 11.126 25.814 1.00 95.12 381 ILE A CA 1
ATOM 2937 C C . ILE A 1 381 ? -17.774 10.398 25.438 1.00 95.12 381 ILE A C 1
ATOM 2939 O O . ILE A 1 381 ? -17.560 10.073 24.270 1.00 95.12 381 ILE A O 1
ATOM 2943 N N . MET A 1 382 ? -16.925 10.090 26.420 1.00 95.31 382 MET A N 1
ATOM 2944 C CA . MET A 1 382 ? -15.664 9.388 26.168 1.00 95.31 382 MET A CA 1
ATOM 2945 C C . MET A 1 382 ? -15.893 7.965 25.635 1.00 95.31 382 MET A C 1
ATOM 2947 O O . MET A 1 382 ? -15.140 7.507 24.774 1.00 95.31 382 MET A O 1
ATOM 2951 N N . THR A 1 383 ? -16.961 7.290 26.073 1.00 95.94 383 THR A N 1
ATOM 2952 C CA . THR A 1 383 ? -17.366 5.973 25.549 1.00 95.94 383 THR A CA 1
ATOM 2953 C C . THR A 1 383 ? -17.734 6.064 24.066 1.00 95.94 383 THR A C 1
ATOM 2955 O O . THR A 1 383 ? -17.305 5.224 23.275 1.00 95.94 383 THR A O 1
ATOM 2958 N N . LEU A 1 384 ? -18.463 7.110 23.658 1.00 95.50 384 LEU A N 1
ATOM 2959 C CA . LEU A 1 384 ? -18.808 7.357 22.253 1.00 95.50 384 LEU A CA 1
ATOM 2960 C C . LEU A 1 384 ? -17.571 7.656 21.395 1.00 95.50 384 LEU A C 1
ATOM 2962 O O . LEU A 1 384 ? -17.459 7.141 20.282 1.00 95.50 384 LEU A O 1
ATOM 2966 N N . ILE A 1 385 ? -16.610 8.424 21.917 1.00 95.56 385 ILE A N 1
ATOM 2967 C CA . ILE A 1 385 ? -15.335 8.695 21.231 1.00 95.56 385 ILE A CA 1
ATOM 2968 C C . ILE A 1 385 ? -14.533 7.400 21.048 1.00 95.56 385 ILE A C 1
ATOM 2970 O O . ILE A 1 385 ? -14.042 7.120 19.953 1.00 95.56 385 ILE A O 1
ATOM 2974 N N . ALA A 1 386 ? -14.432 6.572 22.092 1.00 95.56 386 ALA A N 1
ATOM 2975 C CA . ALA A 1 386 ? -13.755 5.281 22.011 1.00 95.56 386 ALA A CA 1
ATOM 2976 C C . ALA A 1 386 ? -14.449 4.321 21.033 1.00 95.56 386 ALA A C 1
ATOM 2978 O O . ALA A 1 386 ? -13.777 3.559 20.334 1.00 95.56 386 ALA A O 1
ATOM 2979 N N . PHE A 1 387 ? -15.780 4.368 20.945 1.00 95.00 387 PHE A N 1
ATOM 2980 C CA . PHE A 1 387 ? -16.540 3.605 19.958 1.00 95.00 387 PHE A CA 1
ATOM 2981 C C . PHE A 1 387 ? -16.288 4.100 18.522 1.00 95.00 387 PHE A C 1
ATOM 2983 O O . PHE A 1 387 ? -16.041 3.303 17.618 1.00 95.00 387 PHE A O 1
ATOM 2990 N N . ALA A 1 388 ? -16.239 5.416 18.303 1.00 93.25 388 ALA A N 1
ATOM 2991 C CA . ALA A 1 388 ? -15.888 5.984 17.002 1.00 93.25 388 ALA A CA 1
ATOM 2992 C C . ALA A 1 388 ? -14.460 5.600 16.564 1.00 93.25 388 ALA A C 1
ATOM 2994 O O . ALA A 1 388 ? -14.233 5.291 15.393 1.00 93.25 388 ALA A O 1
ATOM 2995 N N . ALA A 1 389 ? -13.504 5.552 17.500 1.00 92.62 389 ALA A N 1
ATOM 2996 C CA . ALA A 1 389 ? -12.132 5.131 17.219 1.00 92.62 389 ALA A CA 1
ATOM 2997 C C . ALA A 1 389 ? -12.056 3.683 16.700 1.00 92.62 389 ALA A C 1
ATOM 2999 O O . ALA A 1 389 ? -11.359 3.423 15.716 1.00 92.62 389 ALA A O 1
ATOM 3000 N N . ILE A 1 390 ? -12.803 2.745 17.300 1.00 92.19 390 ILE A N 1
ATOM 3001 C CA . ILE A 1 390 ? -12.804 1.348 16.837 1.00 92.19 390 ILE A CA 1
ATOM 3002 C C . ILE A 1 390 ? -13.547 1.174 15.505 1.00 92.19 390 ILE A C 1
ATOM 3004 O O . ILE A 1 390 ? -13.097 0.407 14.654 1.00 92.19 390 ILE A O 1
ATOM 3008 N N . LEU A 1 391 ? -14.622 1.933 15.262 1.00 90.19 391 LEU A N 1
ATOM 3009 C CA . LEU A 1 391 ? -15.289 1.943 13.956 1.00 90.19 391 LEU A CA 1
ATOM 3010 C C . LEU A 1 391 ? -14.364 2.465 12.856 1.00 90.19 391 LEU A C 1
ATOM 3012 O O . LEU A 1 391 ? -14.326 1.888 11.771 1.00 90.19 391 LEU A O 1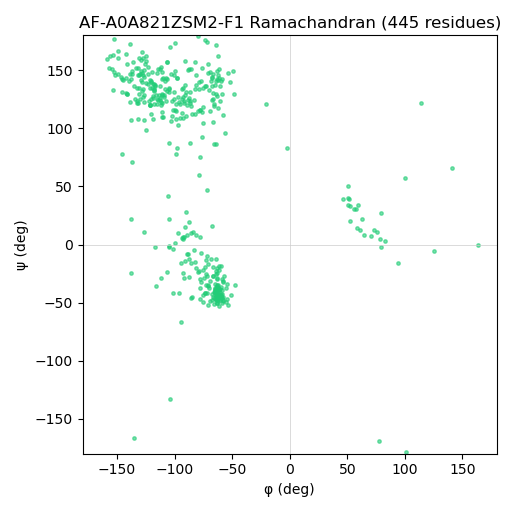
ATOM 3016 N N . LYS A 1 392 ? -13.571 3.504 13.147 1.00 85.25 392 LYS A N 1
ATOM 3017 C CA . LYS A 1 392 ? -12.541 4.005 12.230 1.00 85.25 392 LYS A CA 1
ATOM 3018 C C . LYS A 1 392 ? -11.468 2.948 11.967 1.00 85.25 392 LYS A C 1
ATOM 3020 O O . LYS A 1 392 ? -11.109 2.733 10.816 1.00 85.25 392 LYS A O 1
ATOM 3025 N N . TYR A 1 393 ? -11.007 2.248 13.005 1.00 83.94 393 TYR A N 1
ATOM 3026 C CA . TYR A 1 393 ? -10.059 1.137 12.867 1.00 83.94 393 TYR A CA 1
ATOM 3027 C C . TYR A 1 393 ? -10.594 0.007 11.967 1.00 83.94 393 TYR A C 1
ATOM 3029 O O . TYR A 1 393 ? -9.836 -0.561 11.181 1.00 83.94 393 TYR A O 1
ATOM 3037 N N . LYS A 1 394 ? -11.891 -0.316 12.065 1.00 80.50 394 LYS A N 1
ATOM 3038 C CA . LYS A 1 394 ? -12.553 -1.373 11.279 1.00 80.50 394 LYS A CA 1
ATOM 3039 C C . LYS A 1 394 ? -13.205 -0.887 9.980 1.00 80.50 394 LYS A C 1
ATOM 3041 O O . LYS A 1 394 ? -13.867 -1.684 9.321 1.00 80.50 394 LYS A O 1
ATOM 3046 N N . HIS A 1 395 ? -13.059 0.382 9.601 1.00 72.06 395 HIS A N 1
ATOM 3047 C CA . HIS A 1 395 ? -13.735 0.962 8.429 1.00 72.06 395 HIS A CA 1
ATOM 3048 C C . HIS A 1 395 ? -15.261 0.727 8.421 1.00 72.06 395 HIS A C 1
ATOM 3050 O O . HIS A 1 395 ? -15.869 0.518 7.377 1.00 72.06 395 HIS A O 1
ATOM 3056 N N . GLY A 1 396 ? -15.889 0.703 9.601 1.00 73.81 396 GLY A N 1
ATOM 3057 C CA . GLY A 1 396 ? -17.323 0.428 9.742 1.00 73.81 396 GLY A CA 1
ATOM 3058 C C . GLY A 1 396 ? -17.745 -1.019 9.450 1.00 73.81 396 GLY A C 1
ATOM 3059 O O . GLY A 1 396 ? -18.941 -1.305 9.440 1.00 73.81 396 GLY A O 1
ATOM 3060 N N . THR A 1 397 ? -16.802 -1.941 9.235 1.00 75.06 397 THR A N 1
ATOM 3061 C CA . THR A 1 397 ? -17.106 -3.368 9.063 1.00 75.06 397 THR A CA 1
ATOM 3062 C C . THR A 1 397 ? -17.291 -4.065 10.410 1.00 75.06 397 THR A C 1
ATOM 3064 O O . THR A 1 397 ? -16.642 -3.733 11.405 1.00 75.06 397 THR A O 1
ATOM 3067 N N . TRP A 1 398 ? -18.197 -5.043 10.449 1.00 79.50 398 TRP A N 1
ATOM 3068 C CA . TRP A 1 398 ? -18.438 -5.847 11.645 1.00 79.50 398 TRP A CA 1
ATOM 3069 C C . TRP A 1 398 ? -17.511 -7.068 11.692 1.00 79.50 398 TRP A C 1
ATOM 3071 O O . TRP A 1 398 ? -17.119 -7.607 10.657 1.00 79.50 398 TRP A O 1
ATOM 3081 N N . ILE A 1 399 ? -17.173 -7.521 12.901 1.00 79.38 399 ILE A N 1
ATOM 3082 C CA . ILE A 1 399 ? -16.295 -8.676 13.118 1.00 79.38 399 ILE A CA 1
ATOM 3083 C C . ILE A 1 399 ? -16.964 -9.987 12.660 1.00 79.38 399 ILE A C 1
ATOM 3085 O O . ILE A 1 399 ? -18.173 -10.169 12.808 1.00 79.38 399 ILE A O 1
ATOM 3089 N N . SER A 1 400 ? -16.197 -10.918 12.089 1.00 74.19 400 SER A N 1
ATOM 3090 C CA . SER A 1 400 ? -16.753 -12.193 11.625 1.00 74.19 400 SER A CA 1
ATOM 3091 C C . SER A 1 400 ? -17.186 -13.086 12.797 1.00 74.19 400 SER A C 1
ATOM 3093 O O . SER A 1 400 ? -16.581 -13.077 13.869 1.00 74.19 400 SER A O 1
ATOM 3095 N N . GLN A 1 401 ? -18.228 -13.894 12.585 1.00 75.38 401 GLN A N 1
ATOM 3096 C CA . GLN A 1 401 ? -18.761 -14.810 13.607 1.00 75.38 401 GLN A CA 1
ATOM 3097 C C . GLN A 1 401 ? -17.786 -15.941 13.972 1.00 75.38 401 GLN A C 1
ATOM 3099 O O . GLN A 1 401 ? -17.898 -16.534 15.040 1.00 75.38 401 GLN A O 1
ATOM 3104 N N . ASN A 1 402 ? -16.806 -16.218 13.107 1.00 69.44 402 ASN A N 1
ATOM 3105 C CA . ASN A 1 402 ? -15.820 -17.281 13.308 1.00 69.44 402 ASN A CA 1
ATOM 3106 C C . ASN A 1 402 ? -14.818 -16.954 14.434 1.00 69.44 402 ASN A C 1
ATOM 3108 O O . ASN A 1 402 ? -14.147 -17.849 14.939 1.00 69.44 402 ASN A O 1
ATOM 3112 N N . LEU A 1 403 ? -14.723 -15.686 14.851 1.00 71.62 403 LEU A N 1
ATOM 3113 C CA . LEU A 1 403 ? -13.868 -15.216 15.943 1.00 71.62 403 LEU A CA 1
ATOM 3114 C C . LEU A 1 403 ? -14.693 -15.064 17.226 1.00 71.62 403 LEU A C 1
ATOM 3116 O O . LEU A 1 403 ? -15.062 -13.957 17.612 1.00 71.62 403 LEU A O 1
ATOM 3120 N N . SER A 1 404 ? -14.985 -16.179 17.899 1.00 76.62 404 SER A N 1
ATOM 3121 C CA . SER A 1 404 ? -15.949 -16.238 19.015 1.00 76.62 404 SER A CA 1
ATOM 3122 C C . SER A 1 404 ? -15.718 -15.188 20.112 1.00 76.62 404 SER A C 1
ATOM 3124 O O . SER A 1 404 ? -16.665 -14.532 20.547 1.00 76.62 404 SER A O 1
ATOM 3126 N N . ARG A 1 405 ? -14.464 -14.968 20.531 1.00 83.56 405 ARG A N 1
ATOM 3127 C CA . ARG A 1 405 ? -14.116 -13.995 21.582 1.00 83.56 405 ARG A CA 1
ATOM 3128 C C . ARG A 1 405 ? -14.323 -12.546 21.138 1.00 83.56 405 ARG A C 1
ATOM 3130 O O . ARG A 1 405 ? -14.910 -11.756 21.874 1.00 83.56 405 ARG A O 1
ATOM 3137 N N . GLU A 1 406 ? -13.823 -12.188 19.960 1.00 82.31 406 GLU A N 1
ATOM 3138 C CA . GLU A 1 406 ? -13.919 -10.820 19.434 1.00 82.31 406 GLU A CA 1
ATOM 3139 C C . GLU A 1 406 ? -15.360 -10.479 19.057 1.00 82.31 406 GLU A C 1
ATOM 3141 O O . GLU A 1 406 ? -15.834 -9.374 19.321 1.00 82.31 406 GLU A O 1
ATOM 3146 N N . PHE A 1 407 ? -16.086 -11.459 18.518 1.00 85.38 407 PHE A N 1
ATOM 3147 C CA . PHE A 1 407 ? -17.507 -11.353 18.240 1.00 85.38 407 PHE A CA 1
ATOM 3148 C C . PHE A 1 407 ? -18.315 -11.128 19.522 1.00 85.38 407 PHE A C 1
ATOM 3150 O O . PHE A 1 407 ? -19.077 -10.162 19.589 1.00 85.38 407 PHE A O 1
ATOM 3157 N N . ALA A 1 408 ? -18.083 -11.916 20.578 1.00 89.62 408 ALA A N 1
ATOM 3158 C CA . ALA A 1 408 ? -18.736 -11.714 21.873 1.00 89.62 408 ALA A CA 1
ATOM 3159 C C . ALA A 1 408 ? -18.436 -10.328 22.473 1.00 89.62 408 ALA A C 1
ATOM 3161 O O . ALA A 1 408 ? -19.348 -9.654 22.952 1.00 89.62 408 ALA A O 1
ATOM 3162 N N . HIS A 1 409 ? -17.180 -9.873 22.397 1.00 91.81 409 HIS A N 1
ATOM 3163 C CA . HIS A 1 409 ? -16.794 -8.530 22.834 1.00 91.81 409 HIS A CA 1
ATOM 3164 C C . HIS A 1 409 ? -17.487 -7.425 22.022 1.00 91.81 409 HIS A C 1
ATOM 3166 O O . HIS A 1 409 ? -17.922 -6.427 22.589 1.00 91.81 409 HIS A O 1
ATOM 3172 N N . SER A 1 410 ? -17.638 -7.598 20.704 1.00 92.56 410 SER A N 1
ATOM 3173 C CA . SER A 1 410 ? -18.329 -6.614 19.861 1.00 92.56 410 SER A CA 1
ATOM 3174 C C . SER A 1 410 ? -19.812 -6.474 20.219 1.00 92.56 410 SER A C 1
ATOM 3176 O O . SER A 1 410 ? -20.326 -5.357 20.285 1.00 92.56 410 SER A O 1
ATOM 3178 N N . ILE A 1 411 ? -20.486 -7.590 20.526 1.00 93.12 411 ILE A N 1
ATOM 3179 C CA . ILE A 1 411 ? -21.891 -7.591 20.945 1.00 93.12 411 ILE A CA 1
ATOM 3180 C C . ILE A 1 411 ? -22.031 -6.895 22.296 1.00 93.12 411 ILE A C 1
ATOM 3182 O O . ILE A 1 411 ? -22.838 -5.973 22.428 1.00 93.12 411 ILE A O 1
ATOM 3186 N N . SER A 1 412 ? -21.236 -7.296 23.293 1.00 93.12 412 SER A N 1
ATOM 3187 C CA . SER A 1 412 ? -21.301 -6.675 24.619 1.00 93.12 412 SER A CA 1
ATOM 3188 C C . SER A 1 412 ? -20.941 -5.189 24.566 1.00 93.12 412 SER A C 1
ATOM 3190 O O . SER A 1 412 ? -21.607 -4.379 25.205 1.00 93.12 412 SER A O 1
ATOM 3192 N N . GLY A 1 413 ? -19.970 -4.806 23.733 1.00 93.25 413 GLY A N 1
ATOM 3193 C CA . GLY A 1 413 ? -19.596 -3.415 23.496 1.00 93.25 413 GLY A CA 1
ATOM 3194 C C . GLY A 1 413 ? -20.740 -2.565 22.938 1.00 93.25 413 GLY A C 1
ATOM 3195 O O . GLY A 1 413 ? -20.978 -1.467 23.437 1.00 93.25 413 GLY A O 1
ATOM 3196 N N . VAL A 1 414 ? -21.499 -3.058 21.955 1.00 94.00 414 VAL A N 1
ATOM 3197 C CA . VAL A 1 414 ? -22.640 -2.303 21.405 1.00 94.00 414 VAL A CA 1
ATOM 3198 C C . VAL A 1 414 ? -23.807 -2.215 22.386 1.00 94.00 414 VAL A C 1
ATOM 3200 O O . VAL A 1 414 ? -24.436 -1.160 22.473 1.00 94.00 414 VAL A O 1
ATOM 3203 N N . LEU A 1 415 ? -24.053 -3.257 23.186 1.00 94.69 415 LEU A N 1
ATOM 3204 C CA . LEU A 1 415 ? -25.027 -3.182 24.281 1.00 94.69 415 LEU A CA 1
ATOM 3205 C C . LEU A 1 415 ? -24.634 -2.112 25.310 1.00 94.69 415 LEU A C 1
ATOM 3207 O O . LEU A 1 415 ? -25.475 -1.309 25.713 1.00 94.69 415 LEU A O 1
ATOM 3211 N N . VAL A 1 416 ? -23.350 -2.047 25.677 1.00 93.06 416 VAL A N 1
ATOM 3212 C CA . VAL A 1 416 ? -22.804 -1.012 26.569 1.00 93.06 416 VAL A CA 1
ATOM 3213 C C . VAL A 1 416 ? -22.976 0.386 25.977 1.00 93.06 416 VAL A C 1
ATOM 3215 O O . VAL A 1 416 ? -23.419 1.289 26.681 1.00 93.06 416 VAL A O 1
ATOM 3218 N N . VAL A 1 417 ? -22.665 0.586 24.693 1.00 95.06 417 VAL A N 1
ATOM 3219 C CA . VAL A 1 417 ? -22.842 1.887 24.024 1.00 95.06 417 VAL A CA 1
ATOM 3220 C C . VAL A 1 417 ? -24.319 2.290 23.993 1.00 95.06 417 VAL A C 1
ATOM 3222 O O . VAL A 1 417 ? -24.643 3.440 24.287 1.00 95.06 417 VAL A O 1
ATOM 3225 N N . GLY A 1 418 ? -25.222 1.346 23.711 1.00 95.19 418 GLY A N 1
ATOM 3226 C CA . GLY A 1 418 ? -26.665 1.574 23.785 1.00 95.19 418 GLY A CA 1
ATOM 3227 C C . GLY A 1 418 ? -27.105 2.019 25.181 1.00 95.19 418 GLY A C 1
ATOM 3228 O O . GLY A 1 418 ? -27.764 3.049 25.324 1.00 95.19 418 GLY A O 1
ATOM 3229 N N . ALA A 1 419 ? -26.669 1.310 26.225 1.00 92.44 419 ALA A N 1
ATOM 3230 C CA . ALA A 1 419 ? -26.951 1.678 27.610 1.00 92.44 419 ALA A CA 1
ATOM 3231 C C . ALA A 1 419 ? -26.372 3.059 27.982 1.00 92.44 419 ALA A C 1
ATOM 3233 O O . ALA A 1 419 ? -27.052 3.852 28.632 1.00 92.44 419 ALA A O 1
ATOM 3234 N N . ALA A 1 420 ? -25.161 3.390 27.520 1.00 92.69 420 ALA A N 1
ATOM 3235 C CA . ALA A 1 420 ? -24.514 4.680 27.769 1.00 92.69 420 ALA A CA 1
ATOM 3236 C C . ALA A 1 420 ? -25.264 5.873 27.147 1.00 92.69 420 ALA A C 1
ATOM 3238 O O . ALA A 1 420 ? -25.149 6.987 27.654 1.00 92.69 420 ALA A O 1
ATOM 3239 N N . ILE A 1 421 ? -26.046 5.652 26.084 1.00 92.38 421 ILE A N 1
ATOM 3240 C CA . ILE A 1 421 ? -26.923 6.665 25.474 1.00 92.38 421 ILE A CA 1
ATOM 3241 C C . ILE A 1 421 ? -28.276 6.717 26.197 1.00 92.38 421 ILE A C 1
ATOM 3243 O O . ILE A 1 421 ? -28.773 7.798 26.521 1.00 92.38 421 ILE A O 1
ATOM 3247 N N . ILE A 1 422 ? -28.866 5.552 26.483 1.00 92.06 422 ILE A N 1
ATOM 3248 C CA . ILE A 1 422 ? -30.197 5.448 27.096 1.00 92.06 422 ILE A CA 1
ATOM 3249 C C . ILE A 1 422 ? -30.197 6.019 28.522 1.00 92.06 422 ILE A C 1
ATOM 3251 O O . ILE A 1 422 ? -31.127 6.737 28.886 1.00 92.06 422 ILE A O 1
ATOM 3255 N N . GLN A 1 423 ? -29.156 5.768 29.323 1.00 91.00 423 GLN A N 1
ATOM 3256 C CA . GLN A 1 423 ? -29.087 6.206 30.724 1.00 91.00 423 GLN A CA 1
ATOM 3257 C C . GLN A 1 423 ? -29.202 7.745 30.887 1.00 91.00 423 GLN A C 1
ATOM 3259 O O . GLN A 1 423 ? -30.075 8.201 31.635 1.00 91.00 423 GLN A O 1
ATOM 3264 N N . PRO A 1 424 ? -28.430 8.584 30.163 1.00 88.81 424 PRO A N 1
ATOM 3265 C CA . PRO A 1 424 ? -28.637 10.034 30.147 1.00 88.81 424 PRO A CA 1
ATOM 3266 C C . PRO A 1 424 ? -30.010 10.466 29.616 1.00 88.81 424 PRO A C 1
ATOM 3268 O O . PRO A 1 424 ? -30.605 11.387 30.175 1.00 88.81 424 PRO A O 1
ATOM 3271 N N . MET A 1 425 ? -30.542 9.808 28.578 1.00 87.25 425 MET A N 1
ATOM 3272 C CA . MET A 1 425 ? -31.870 10.136 28.038 1.00 87.25 425 MET A CA 1
ATOM 3273 C C . MET A 1 425 ? -32.973 9.896 29.074 1.00 87.25 425 MET A C 1
ATOM 3275 O O . MET A 1 425 ? -33.802 10.773 29.309 1.00 87.25 425 MET A O 1
ATOM 3279 N N . MET A 1 426 ? -32.949 8.755 29.765 1.00 86.88 426 MET A N 1
ATOM 3280 C CA . MET A 1 426 ? -33.881 8.475 30.861 1.00 86.88 426 MET A CA 1
ATOM 3281 C C . MET A 1 426 ? -33.758 9.507 31.985 1.00 86.88 426 MET A C 1
ATOM 3283 O O . MET A 1 426 ? -34.762 9.908 32.573 1.00 86.88 426 MET A O 1
ATOM 3287 N N . ALA A 1 427 ? -32.540 9.976 32.275 1.00 85.62 427 ALA A N 1
ATOM 3288 C CA . ALA A 1 427 ? -32.315 11.014 33.274 1.00 85.62 427 ALA A CA 1
ATOM 3289 C C . ALA A 1 427 ? -32.897 12.385 32.872 1.00 85.62 427 ALA A C 1
ATOM 3291 O O . ALA A 1 427 ? -33.250 13.156 33.767 1.00 85.62 427 ALA A O 1
ATOM 3292 N N . LEU A 1 428 ? -33.035 12.683 31.572 1.00 84.69 428 LEU A N 1
ATOM 3293 C CA . LEU A 1 428 ? -33.713 13.888 31.071 1.00 84.69 428 LEU A CA 1
ATOM 3294 C C . LEU A 1 428 ? -35.235 13.797 31.229 1.00 84.69 428 LEU A C 1
ATOM 3296 O O . LEU A 1 428 ? -35.858 14.757 31.673 1.00 84.69 428 LEU A O 1
ATOM 3300 N N . PHE A 1 429 ? -35.826 12.633 30.945 1.00 84.44 429 PHE A N 1
ATOM 3301 C CA . PHE A 1 429 ? -37.269 12.384 31.103 1.00 84.44 429 PHE A CA 1
ATOM 3302 C C . PHE A 1 429 ? -37.675 11.995 32.534 1.00 84.44 429 PHE A C 1
ATOM 3304 O O . PHE A 1 429 ? -38.798 11.564 32.797 1.00 84.44 429 PHE A O 1
ATOM 3311 N N . ARG A 1 430 ? -36.756 12.148 33.486 1.00 84.19 430 ARG A N 1
ATOM 3312 C CA . ARG A 1 430 ? -36.945 11.809 34.892 1.00 84.19 430 ARG A CA 1
ATOM 3313 C C . ARG A 1 430 ? -38.070 12.650 35.515 1.00 84.19 430 ARG A C 1
ATOM 3315 O O . ARG A 1 430 ? -37.921 13.856 35.701 1.00 84.19 430 ARG A O 1
ATOM 3322 N N . CYS A 1 431 ? -39.139 11.992 35.965 1.00 84.81 431 CYS A N 1
ATOM 3323 C CA . CYS A 1 431 ? -40.264 12.628 36.665 1.00 84.81 431 CYS A CA 1
ATOM 3324 C C . CYS A 1 431 ? -39.854 13.296 37.996 1.00 84.81 431 CYS A C 1
ATOM 3326 O O . CYS A 1 431 ? -38.818 12.960 38.586 1.00 84.81 431 CYS A O 1
ATOM 3328 N N . HIS A 1 432 ? -40.702 14.192 38.518 1.00 81.94 432 HIS A N 1
ATOM 3329 C CA . HIS A 1 432 ? -40.536 14.788 39.853 1.00 81.94 432 HIS A CA 1
ATOM 3330 C C . HIS A 1 432 ? -40.386 13.697 40.940 1.00 81.94 432 HIS A C 1
ATOM 3332 O O . HIS A 1 432 ? -40.960 12.615 40.780 1.00 81.94 432 HIS A O 1
ATOM 3338 N N . PRO A 1 433 ? -39.610 13.928 42.021 1.00 79.12 433 PRO A N 1
ATOM 3339 C CA . PRO A 1 433 ? -39.452 12.970 43.120 1.00 79.12 433 PRO A CA 1
ATOM 3340 C C . PRO A 1 433 ? -40.758 12.372 43.665 1.00 79.12 433 PRO A C 1
ATOM 3342 O O . PRO A 1 433 ? -40.769 11.187 43.972 1.00 79.12 433 PRO A O 1
ATOM 3345 N N . ASP A 1 434 ? -41.841 13.149 43.692 1.00 83.88 434 ASP A N 1
ATOM 3346 C CA . ASP A 1 434 ? -43.132 12.751 44.285 1.00 83.88 434 ASP A CA 1
ATOM 3347 C C . ASP A 1 434 ? -44.116 12.111 43.286 1.00 83.88 434 ASP A C 1
ATOM 3349 O O . ASP A 1 434 ? -45.278 11.875 43.600 1.00 83.88 434 ASP A O 1
ATOM 3353 N N . HIS A 1 435 ? -43.684 11.849 42.049 1.00 89.44 435 HIS A N 1
ATOM 3354 C CA . HIS A 1 435 ? -44.557 11.304 41.009 1.00 89.44 435 HIS A CA 1
ATOM 3355 C C . HIS A 1 435 ? -44.779 9.788 41.167 1.00 89.44 435 HIS A C 1
ATOM 3357 O O . HIS A 1 435 ? -43.828 9.038 41.383 1.00 89.44 435 HIS A O 1
ATOM 3363 N N . GLN A 1 436 ? -46.003 9.300 40.941 1.00 89.12 436 GLN A N 1
ATOM 3364 C CA . GLN A 1 436 ? -46.379 7.881 41.099 1.00 89.12 436 GLN A CA 1
ATOM 3365 C C . GLN A 1 436 ? -45.506 6.883 40.310 1.00 89.12 436 GLN A C 1
ATOM 3367 O O . GLN A 1 436 ? -45.206 5.798 40.793 1.00 89.12 436 GLN A O 1
ATOM 3372 N N . HIS A 1 437 ? -45.025 7.257 39.120 1.00 86.56 437 HIS A N 1
ATOM 3373 C CA . HIS A 1 437 ? -44.162 6.403 38.284 1.00 86.56 437 HIS A CA 1
ATOM 3374 C C . HIS A 1 437 ? -42.658 6.558 38.565 1.00 86.56 437 HIS A C 1
ATOM 3376 O O . HIS A 1 437 ? -41.823 6.006 37.848 1.00 86.56 437 HIS A O 1
ATOM 3382 N N . ARG A 1 438 ? -42.277 7.288 39.623 1.00 87.19 438 ARG A N 1
ATOM 3383 C CA . ARG A 1 438 ? -40.875 7.500 40.010 1.00 87.19 438 ARG A CA 1
ATOM 3384 C C . ARG A 1 438 ? -40.129 6.190 40.280 1.00 87.19 438 ARG A C 1
ATOM 3386 O O . ARG A 1 438 ? -38.928 6.111 40.018 1.00 87.19 438 ARG A O 1
ATOM 3393 N N . PHE A 1 439 ? -40.830 5.170 40.777 1.00 87.00 439 PHE A N 1
ATOM 3394 C CA . PHE A 1 439 ? -40.240 3.861 41.055 1.00 87.00 439 PHE A CA 1
ATOM 3395 C C . PHE A 1 439 ? -39.710 3.178 39.785 1.00 87.00 439 PHE A C 1
ATOM 3397 O O . PHE A 1 439 ? -38.657 2.552 39.852 1.00 87.00 439 PHE A O 1
ATOM 3404 N N . ILE A 1 440 ? -40.377 3.360 38.634 1.00 87.06 440 ILE A N 1
ATOM 3405 C CA . ILE A 1 440 ? -39.963 2.780 37.346 1.00 87.06 440 ILE A CA 1
ATOM 3406 C C . ILE A 1 440 ? -38.601 3.345 36.956 1.00 87.06 440 ILE A C 1
ATOM 3408 O O . ILE A 1 440 ? -37.665 2.591 36.711 1.00 87.06 440 ILE A O 1
ATOM 3412 N N . PHE A 1 441 ? -38.461 4.675 36.988 1.00 87.94 441 PHE A N 1
ATOM 3413 C CA . PHE A 1 441 ? -37.178 5.328 36.732 1.00 87.94 441 PHE A CA 1
ATOM 3414 C C . PHE A 1 441 ? -36.100 4.838 37.703 1.00 87.94 441 PHE A C 1
ATOM 3416 O O . PHE A 1 441 ? -35.004 4.501 37.277 1.00 87.94 441 PHE A O 1
ATOM 3423 N N . ASN A 1 442 ? -36.398 4.788 39.005 1.00 86.06 442 ASN A N 1
ATOM 3424 C CA . ASN A 1 442 ? -35.408 4.376 39.998 1.00 86.06 442 ASN A CA 1
ATOM 3425 C C . ASN A 1 442 ? -34.954 2.919 39.797 1.00 86.06 442 ASN A C 1
ATOM 3427 O O . ASN A 1 442 ? -33.784 2.638 40.023 1.00 86.06 442 ASN A O 1
ATOM 3431 N N . TYR A 1 443 ? -35.848 2.017 39.381 1.00 87.19 443 TYR A N 1
ATOM 3432 C CA . TYR A 1 443 ? -35.515 0.620 39.102 1.00 87.19 443 TYR A CA 1
ATOM 3433 C C . TYR A 1 443 ? -34.671 0.489 37.830 1.00 87.19 443 TYR A C 1
ATOM 3435 O O . TYR A 1 443 ? -33.583 -0.074 37.869 1.00 87.19 443 TYR A O 1
ATOM 3443 N N . VAL A 1 444 ? -35.134 1.082 36.726 1.00 87.19 444 VAL A N 1
ATOM 3444 C CA . VAL A 1 444 ? -34.477 0.981 35.413 1.00 87.19 444 VAL A CA 1
ATOM 3445 C C . VAL A 1 444 ? -33.137 1.725 35.375 1.00 87.19 444 VAL A C 1
ATOM 3447 O O . VAL A 1 444 ? -32.230 1.303 34.677 1.00 87.19 444 VAL A O 1
ATOM 3450 N N . HIS A 1 445 ? -32.985 2.819 36.124 1.00 87.88 445 HIS A N 1
ATOM 3451 C CA . HIS A 1 445 ? -31.716 3.549 36.227 1.00 87.88 445 HIS A CA 1
ATOM 3452 C C . HIS A 1 445 ? -30.709 2.882 37.181 1.00 87.88 445 HIS A C 1
ATOM 3454 O O . HIS A 1 445 ? -29.517 3.168 37.104 1.00 87.88 445 HIS A O 1
ATOM 3460 N N . ALA A 1 446 ? -31.182 2.061 38.126 1.00 83.44 446 ALA A N 1
ATOM 3461 C CA . ALA A 1 446 ? -30.321 1.345 39.069 1.00 83.44 446 ALA A CA 1
ATOM 3462 C C . ALA A 1 446 ? -29.833 -0.010 38.535 1.00 83.44 446 ALA A C 1
ATOM 3464 O O . ALA A 1 446 ? -28.776 -0.464 38.975 1.00 83.44 446 ALA A O 1
ATOM 3465 N N . MET A 1 447 ? -30.607 -0.642 37.643 1.00 76.12 447 MET A N 1
ATOM 3466 C CA . MET A 1 447 ? -30.136 -1.723 36.769 1.00 76.12 447 MET A CA 1
ATOM 3467 C C . MET A 1 447 ? -29.172 -1.179 35.718 1.00 76.12 447 MET A C 1
ATOM 3469 O O . MET A 1 447 ? -28.180 -1.892 35.452 1.00 76.12 447 MET A O 1
#

Nearest PDB structures (foldseek):
  2zot-assembly1_A  TM=8.062E-01  e=2.736E-07  Homo sapiens
  2zou-assembly2_B  TM=7.594E-01  e=6.980E-07  Homo sapiens
  7u08-assembly1_A  TM=3.070E-01  e=5.932E-02  Homo sapiens
  6xay-assembly3_C  TM=2.568E-01  e=2.596E-02  Homo sapiens
  5fk0-assembly6_F  TM=1.817E-01  e=6.700E-01  Saccharomyces cerevisiae

Foldseek 3Di:
DQFDDFAWADQVCLVVVARPSPDDADADDDQKDWDWPALEAEAQGKIKIKIFGVDPPFKFQKKKKAKAFPVRPHGWFFKDDPWCQKDQADHPNHGRGMIMGRGRDIDGMDMIMTTGHNDDPQTKIKIWMWTHTPPDSYTHIDIRIRGYPPVQQQKKWWWAADPQKIKIKIKGLPADEQKKKKKWWAPDQDLAQTKIWIWHQYNVRDTDIFIWTDHGDPDFTDGPPPPPPPPDAKAFPDFDQDPSMTMTMIMGGWDWDFTYPPDTDTDTAQDPPDWTKIKMFMAGADPVRGGDDTPFIDIDPDTHHSNHIDMDGHNDSPDDNVVLVVLVVLLVVLVVCLVVPLVVVLVVLVPPVPPVCPPDADVNHDPSVVSSVVSLLVSLVSLVVSVVSVCSSVVVDDDDVVPVVVNVVVVVSVVVNVCSVVLVVLVVVQDDPPDPCNVVSVVVNVD

Solvent-accessible surface area (backbone atoms only — not comparable to full-atom values): 24579 Å² total; per-residue (Å²): 134,91,79,53,52,61,79,29,70,60,64,80,30,63,84,71,71,46,87,82,84,83,64,84,76,61,94,58,86,50,61,44,43,71,44,58,83,53,59,58,40,45,76,66,30,76,35,49,36,37,42,29,30,70,46,98,85,35,46,32,28,32,39,44,38,40,37,17,34,76,87,65,77,50,78,54,41,36,44,48,66,89,38,83,62,50,34,69,37,56,37,95,90,38,74,28,39,23,38,22,20,38,34,50,60,77,37,55,62,51,56,36,34,43,33,44,44,81,69,88,68,86,46,43,31,34,36,41,37,33,42,41,40,82,93,47,82,44,60,30,66,38,75,40,71,35,35,41,42,62,84,77,39,40,33,38,41,37,37,41,49,55,96,70,33,26,41,37,43,36,41,29,60,75,68,55,72,34,20,35,42,35,41,32,52,19,85,55,97,57,91,38,55,25,47,32,41,33,40,31,26,36,84,85,64,50,61,44,77,48,55,30,37,29,53,51,76,96,48,80,61,42,70,63,77,84,51,92,86,54,94,65,46,73,42,83,74,44,66,43,75,55,98,68,31,39,38,42,26,33,36,36,35,69,45,74,44,75,36,47,90,90,60,74,43,80,46,52,47,65,40,95,87,49,55,27,20,51,32,39,34,34,26,43,39,48,98,84,71,44,87,43,80,60,73,28,48,48,74,50,90,62,70,42,48,62,67,41,68,49,75,48,75,35,69,64,72,74,76,41,47,64,72,42,46,47,30,49,51,48,21,55,52,48,49,52,49,34,53,68,48,36,50,46,48,25,52,50,36,62,70,71,34,74,71,76,47,83,90,51,62,50,92,90,32,51,45,38,60,52,53,25,51,53,38,47,52,51,38,33,53,53,50,52,51,29,50,51,30,42,36,61,57,47,74,72,57,81,76,57,78,88,43,58,70,62,33,52,49,52,53,54,49,51,53,50,53,52,49,50,53,48,54,59,51,52,62,70,71,53,67,58,90,87,41,92,66,37,61,56,54,56,51,64,71,71,104

Radius of gyration: 33.63 Å; Cα contacts (8 Å, |Δi|>4): 883; chains: 1; bounding box: 81×54×104 Å

pLDDT: mean 77.1, std 14.14, range [35.5, 95.94]

Mean predicted aligned error: 18.21 Å

Sequence (447 aa):
MIQSYPDGAPINTCSSMMPFHGVNSRPCQSNYVIEANKYQYSSDDTIQIIVRGATSSNLFKGILLVAKDSSGQNILGSWSSTDSSVLVISCFGTSSTSITHASSTTKSQIQATWSSPSSVAQENVVIKSFAIVYQTSIPLVDTTTINSQVSGAPLNLKWTYLDGITTVVIVTNNLGTSQWLGIGLSLDDQMGDDHVFVCQRLNDDTIQLQRFINPGGYSSPTIATADSNYGGIFKVTRVALNNGMVYCEFTLSNFTTTTGRRRKRSISILSQNTQYRILTAVGQLDSSSSLVQHSSVTVQTKMMQLNQPGTIALINIEGSENDRKIFLRAHGIIMLFIWMLFVSTGIFIARYFKQSWPKIKLCDKPVWFAVHRLIMIFAAIMTLIAFAAILKYKHGTWISQNLSREFAHSISGVLVVGAAIIQPMMALFRCHPDHQHRFIFNYVHAM

Secondary structure (DSSP, 8-state):
-PPPPTT---TTHHHHT---SS--------SEEEEES-SEE-TT-EEEEEEEESSTT--EEEEEEEEE-TTSSSB-SEEE---TTEEEEEETTEEEEEEEESSS--BSEEEEEEE--SS---S-EEEEEEEEETTEEEEEEEEEEEEE--TT-SEEEEEEEETTEEEEEEEES---TTEEEEEEEESSSS-SS-EEEEEEE-TTS-EEEEEEE--TTTPPPEE----SS-TTSEEEEEEEEETTEEEEEEEEE-EEEEE-SSS-EEEEET-TT--BEEEEEEEEE-TTS-EEEEEEEEE-SS-B-TTS-EEEEES-SS-SHHHHHHHHHHHHHHHHHIIIIIIHHHHHHHHHGGGS-SS-EETTEEHHHHHHHHHHHHHHHHHHHHHHHHHHHTTTPPPPTT-HHHHHHHHHHHHHHHHHHHHHHHHHSPPPTT-TTHHHHHHHHH-

=== Feature glossary ===
Key to the feature types in this record:

pLDDT. pLDDT is the predicted lDDT-Cα score: AlphaFold's confidence that the local environment of each residue (all inter-atomic distances within 15 Å) is correctly placed. It is a per-residue number between 0 and 100, with higher meaning more reliable.

Radius of gyration, Cα contacts, bounding box. The geometric summary reports three shape descriptors. Rg (radius of gyration) measures how spread out the Cα atoms are about their centre of mass; compact globular proteins have small Rg, elongated or unfolded ones large. Cα contacts (<8 Å, |i−j|>4) count long-range residue pairs in spatial proximity — high for tightly packed folds, near zero for rods or random coil. The bounding-box extents give the protein's footprint along x, y, z in Å.

Backbone torsions (φ/ψ). Backbone dihedral angles. Every residue except chain termini has a φ (preceding-C → N → Cα → C) and a ψ (N → Cα → C → next-N). They are reported in degrees following the IUPAC sign convention. Secondary structure is essentially a statement about which (φ, ψ) basin each residue occupies.

Contact-map, Ramachandran, and PAE plots. Plot images: a contact map (which residues are close in 3D, as an N×N binary image), a Ramachandran scatter (backbone torsion angles, revealing secondary-structure composition at a glance), and — for AlphaFold structures — a PAE heatmap (pairwise prediction confidence).

Predicted aligned error. Predicted Aligned Error (PAE) is an AlphaFold confidence matrix: entry (i, j) is the expected error in the position of residue j, in ångströms, when the prediction is superimposed on the true structure at residue i. Low PAE within a block of residues means that block is internally rigid and well-predicted; high PAE between two blocks means their relative placement is uncertain even if each block individually is confident.

Secondary structure (3-state, P-SEA). Three-state secondary structure (P-SEA) collapses the eight DSSP classes into helix (a), strand (b), and coil (c). P-SEA assigns these from Cα geometry alone — distances and angles — without requiring backbone oxygens, so it works on any Cα trace.

Solvent-accessible surface area. Solvent-accessible surface area (SASA) is the area in Å² traced out by the centre of a 1.4 Å probe sphere (a water molecule) rolled over the protein's van der Waals surface (Shrake–Rupley / Lee–Richards construction). Buried residues have near-zero SASA; fully exposed residues can exceed 200 Å². The total SASA scales roughly with the number of surface residues.

Foldseek 3Di. The Foldseek 3Di string encodes local tertiary geometry as a 20-letter alphabet — one character per residue — derived from the relative positions of nearby Cα atoms. Unlike the amino-acid sequence, 3Di is a direct function of the 3D structure, so two proteins with the same fold have similar 3Di strings even at low sequence identity.

B-factor. For experimental (PDB) structures, the B-factor (temperature factor) quantifies the positional spread of each atom in the crystal — a combination of thermal vibration and static disorder — in units of Å². High B-factors mark flexible loops or poorly resolved regions; low B-factors mark the rigid, well-ordered core.

mmCIF coordinates. The mmCIF block holds the 3D Cartesian coordinates of each backbone atom (N, Cα, C, O) in ångströms. mmCIF is the PDB's canonical archive format — a tagged-loop text representation of the atomic model.

InterPro / GO / CATH / organism. Functional annotations link the protein to curated databases. InterPro entries identify conserved domains and families by matching the sequence against member-database signatures (Pfam, PROSITE, CDD, …). Gene Ontology (GO) terms describe molecular function, biological process, and cellular component in a controlled vocabulary. CATH places the structure in a hierarchical fold classification (Class/Architecture/Topology/Homologous-superfamily). The organism is the source species.

Rendered structure images. Structure images are PyMOL renders from six orthogonal camera directions. Cartoon representation draws helices as coils and strands as arrows; sticks shows the backbone as bonds; surface shows the solvent-excluded envelope. Rainbow coloring maps sequence position to hue (blue→red, N→C); chain coloring assigns a distinct color per polypeptide.

Sequence. This is the polypeptide sequence — one letter per residue, N-terminus first. Length ranges from a few dozen residues for small domains to over a thousand for large multi-domain proteins.

Secondary structure (8-state, DSSP). The SS8 string is DSSP's per-residue secondary-structure call. α-helix (H) means an i→i+4 H-bond ladder; β-strand (E) means the residue participates in a β-sheet; 3₁₀ (G) and π (I) are tighter and wider helices; T/S are turns/bends; '-' is loop.

Nearest PDB structures. Structural nearest neighbors (via Foldseek easy-search vs the PDB). Reported per hit: target PDB id, E-value, and alignment TM-score. A TM-score above ~0.5 is the conventional threshold for 'same fold'.